Protein 4IIR (pdb70)

InterPro domains:
  IPR000719 Protein kinase domain [PF00069] (688-1003)
  IPR000719 Protein kinase domain [PS50011] (687-1003)
  IPR000719 Protein kinase domain [SM00220] (687-1003)
  IPR008271 Serine/threonine-protein kinase, active site [PS00108] (811-823)
  IPR011009 Protein kinase-like domain superfamily [SSF56112] (674-1005)
  IPR044092 Serine/threonine-protein PRP4, catalytic domain [cd14135] (686-1003)
  IPR050494 Serine/threonine and dual-specificity kinase [PTHR24058] (88-1004)

Sequence (652 aa):
WTDAEGYYRVNIGEVLDKRYNVYGYTGQGSNVVRARDNARANQEVAVKIIRNNELMQKTGLKELEFLKKLNDADPDDKFHCLRLFRHFYHKQHLCLVFEPLSMNLREVLKKYGKDVGLHIKAVRSYSQQLFLALKLLKRCNILHADIKPDNILVNESKTILKLCCDFGSASHVADNDITPLVSRFYRAPEIIIGKSYDYGIDMWSVGCTLYELYTGKILFPGKTNNHMLKLAMDLKGKMPNKMIRKGVFKDQHFDQNLNFMYIEREKVTVMSTINPTKDLLADLILPEDQRKKVHQLKDLLDQILMLDPAKRISINQALQHAFIQEDAEGYYRVNIGEVLDKRYNVYGYTGQSNVVRARDNARANQEVAVKIIRNNELMQKTGLKELEFLKKLNDADPDDKFHCLRLFRHFYHKQHLCLVFEPLSMNLREVLKKYGKDVGLHIKAVRSYSQQLFLALKLLKRCNILHADIKPDNILVNESKTILKLLCCDFGSASHHVADNDITPLVSRFYRAPEIIIGKSYDYGIDMWSVGCTLYELYTGKILFPGKTNNHMLKLAMDLKGKMPNKMIRKGVFKDQHFDQNLNFMYIEVDEREKVTVMSTINPTKDLLADLIQRLPEDQRKKVHQLKDLLDQILMLDPAKRISINQALQHAFIQE

Foldseek 3Di:
DADPQQFDDDDQQDDPPNFWGFHAADDGVLGKTWTFGNVVVRAIKIKRWFGADDLRVVLVVVLVVVLVLLCVLCVVCQLFAWHWPDWDDDPRTIMTITDDFDAFQLVVLVVCDDQAADALVLLLQVLLSLLSNLVSCVVAQKAQQEQASRQWTAHPVRRGIHGHDSSQMDGLVDFDQACTYDLLLAALCNLQAARDGSLSSLSSSLQRSLCRQRVDGQQPAPDSLSSQLSLCLAVKQDDPVSLVRHDCNVVAADPLRWGWHWDVGDTDTHPIRDNDDDSLVSRDDDPVRNVLSVQSVVLSVQSSDNDSVSHDHSVRSCVGPNNVD/DVFQDDPDDQQDAPPNFWHFHAFDDRCGKTWTFGNVVVGDIKIKNWFGLDPVRVVLVVVLVVVLVLLCVLCVVCPLFAWHWDDWDDDPNTIMTITDDFDAFQLVVLVVCHDQAADALVLLLQVLLSLLSNLVSCVVSQKAQQEQARRQWTAHPVRNGIHGHDSSQMDGLVPDDQACTYDQLLAALCNVQRARDGSLSSLSSSLQRSLCRQRVDGQQPAPDSLSSQLSLCLAVKQDDPVSNVRGPNSVVAAPPVRWGWHWDPVVPIDTDTHPIRDNNDDSLVSRAVDDDDVSSVLSVQSSVLSVQSSDNDSVSHDHSVRSSVGPNNVD

B-factor: mean 44.91, std 17.6, range [17.93, 128.8]

Structure (mmCIF, N/CA/C/O backbone):
data_4IIR
#
_entry.id   4IIR
#
_cell.length_a   52.500
_cell.length_b   52.500
_cell.length_c   78.790
_cell.angle_alpha   105.290
_cell.angle_beta   103.050
_cell.angle_gamma   93.090
#
_symmetry.space_group_name_H-M   'P 1'
#
loop_
_entity.id
_entity.type
_entity.pdbx_description
1 polymer 'Serine/threonine-protein kinase PRP4 homolog'
2 non-polymer 'PHOSPHOAMINOPHOSPHONIC ACID-ADENYLATE ESTER'
3 non-polymer 'SULFATE ION'
4 non-polymer 'MAGNESIUM ION'
5 water water
#
loop_
_atom_site.group_PDB
_atom_site.id
_atom_site.type_symbol
_atom_site.label_atom_id
_atom_site.label_alt_id
_atom_site.label_comp_id
_atom_site.label_asym_id
_atom_site.label_entity_id
_atom_site.label_seq_id
_atom_site.pdbx_PDB_ins_code
_atom_site.Cartn_x
_atom_site.Cartn_y
_atom_site.Cartn_z
_atom_site.occupancy
_atom_site.B_iso_or_equiv
_atom_site.auth_seq_id
_atom_site.auth_comp_id
_atom_site.auth_asym_id
_atom_site.auth_atom_id
_atom_site.pdbx_PDB_model_num
ATOM 1 N N . TRP A 1 13 ? -7.810 13.085 31.330 1.00 70.21 668 TRP A N 1
ATOM 2 C CA . TRP A 1 13 ? -7.739 11.779 30.677 1.00 69.99 668 TRP A CA 1
ATOM 3 C C . TRP A 1 13 ? -7.073 11.832 29.297 1.00 73.77 668 TRP A C 1
ATOM 4 O O . TRP A 1 13 ? -6.442 10.854 28.890 1.00 73.36 668 TRP A O 1
ATOM 15 N N . THR A 1 14 ? -7.229 12.960 28.577 1.00 70.20 669 THR A N 1
ATOM 16 C CA . THR A 1 14 ? -6.682 13.171 27.233 1.00 69.93 669 THR A CA 1
ATOM 17 C C . THR A 1 14 ? -5.387 14.002 27.279 1.00 73.46 669 THR A C 1
ATOM 18 O O . THR A 1 14 ? -5.308 14.978 28.028 1.00 73.11 669 THR A O 1
ATOM 22 N N . ASP A 1 15 ? -4.386 13.610 26.459 1.00 69.63 670 ASP A N 1
ATOM 23 C CA . ASP A 1 15 ? -3.082 14.272 26.318 1.00 69.25 670 ASP A CA 1
ATOM 24 C C . ASP A 1 15 ? -3.207 15.663 25.681 1.00 72.42 670 ASP A C 1
ATOM 25 O O . ASP A 1 15 ? -4.262 16.003 25.138 1.00 71.95 670 ASP A O 1
ATOM 30 N N . ALA A 1 16 ? -2.109 16.452 25.723 1.00 68.45 671 ALA A N 1
ATOM 31 C CA . ALA A 1 16 ? -2.024 17.788 25.125 1.00 67.98 671 ALA A CA 1
ATOM 32 C C . ALA A 1 16 ? -2.126 17.694 23.595 1.00 71.03 671 ALA A C 1
ATOM 33 O O . ALA A 1 16 ? -2.745 18.556 22.968 1.00 70.60 671 ALA A O 1
ATOM 35 N N . GLU A 1 17 ? -1.541 16.627 23.010 1.00 66.86 672 GLU A N 1
ATOM 36 C CA . GLU A 1 17 ? -1.570 16.339 21.574 1.00 66.28 672 GLU A CA 1
ATOM 37 C C . GLU A 1 17 ? -2.963 15.852 21.157 1.00 68.93 672 GLU A C 1
ATOM 38 O O . GLU A 1 17 ? -3.404 16.137 20.043 1.00 68.64 672 GLU A O 1
ATOM 44 N N . GLY A 1 18 ? -3.630 15.130 22.060 1.00 64.36 673 GLY A N 1
ATOM 45 C CA . GLY A 1 18 ? -4.973 14.596 21.855 1.00 63.62 673 GLY A CA 1
ATOM 46 C C . GLY A 1 18 ? -5.107 13.095 22.029 1.00 66.06 673 GLY A C 1
ATOM 47 O O . GLY A 1 18 ? -6.165 12.540 21.724 1.00 65.57 673 GLY A O 1
ATOM 48 N N . TYR A 1 19 ? -4.039 12.420 22.498 1.00 61.47 674 TYR A N 1
ATOM 49 C CA . TYR A 1 19 ? -4.028 10.968 22.701 1.00 60.76 674 TYR A CA 1
ATOM 50 C C . TYR A 1 19 ? -4.727 10.547 23.988 1.00 63.02 674 TYR A C 1
ATOM 51 O O . TYR A 1 19 ? -4.705 11.286 24.973 1.00 62.56 674 TYR A O 1
ATOM 60 N N . TYR A 1 20 ? -5.332 9.347 23.982 1.00 58.35 675 TYR A N 1
ATOM 61 C CA . TYR A 1 20 ? -6.011 8.799 25.153 1.00 57.54 675 TYR A CA 1
ATOM 62 C C . TYR A 1 20 ? -5.059 7.930 25.967 1.00 60.04 675 TYR A C 1
ATOM 63 O O . TYR A 1 20 ? -4.392 7.053 25.414 1.00 59.28 675 TYR A O 1
ATOM 72 N N . ARG A 1 21 ? -5.001 8.185 27.282 1.00 55.99 676 ARG A N 1
ATOM 73 C CA . ARG A 1 21 ? -4.164 7.441 28.218 1.00 55.48 676 ARG A CA 1
ATOM 74 C C . ARG A 1 21 ? -4.866 6.129 28.579 1.00 58.72 676 ARG A C 1
ATOM 75 O O . ARG A 1 21 ? -5.755 6.107 29.435 1.00 58.27 676 ARG A O 1
ATOM 83 N N . VAL A 1 22 ? -4.496 5.047 27.875 1.00 54.90 677 VAL A N 1
ATOM 84 C CA . VAL A 1 22 ? -5.073 3.712 28.068 1.00 54.50 677 VAL A CA 1
ATOM 85 C C . VAL A 1 22 ? -4.594 3.050 29.360 1.00 57.41 677 VAL A C 1
ATOM 86 O O . VAL A 1 22 ? -3.466 3.287 29.800 1.00 57.18 677 VAL A O 1
ATOM 90 N N . ASN A 1 23 ? -5.455 2.215 29.956 1.00 53.02 678 ASN A N 1
ATOM 91 C CA . ASN A 1 23 ? -5.158 1.478 31.180 1.00 52.36 678 ASN A CA 1
ATOM 92 C C . ASN A 1 23 ? -5.446 -0.002 30.970 1.00 54.75 678 ASN A C 1
ATOM 93 O O . ASN A 1 23 ? -6.504 -0.353 30.445 1.00 54.15 678 ASN A O 1
ATOM 98 N N . ILE A 1 24 ? -4.491 -0.866 31.357 1.00 50.47 679 ILE A N 1
ATOM 99 C CA . ILE A 1 24 ? -4.617 -2.322 31.239 1.00 49.75 679 ILE A CA 1
ATOM 100 C C . ILE A 1 24 ? -5.598 -2.799 32.317 1.00 51.75 679 ILE A C 1
ATOM 101 O O . ILE A 1 24 ? -5.363 -2.586 33.509 1.00 51.49 679 ILE A O 1
ATOM 106 N N . GLY A 1 25 ? -6.702 -3.393 31.873 1.00 46.50 680 GLY A N 1
ATOM 107 C CA . GLY A 1 25 ? -7.761 -3.882 32.749 1.00 45.44 680 GLY A CA 1
ATOM 108 C C . GLY A 1 25 ? -9.030 -3.054 32.687 1.00 47.15 680 GLY A C 1
ATOM 109 O O . GLY A 1 25 ? -10.058 -3.466 33.233 1.00 46.72 680 GLY A O 1
ATOM 110 N N . GLU A 1 26 ? -8.969 -1.880 32.019 1.00 42.04 681 GLU A N 1
ATOM 111 C CA . GLU A 1 26 ? -10.104 -0.966 31.853 1.00 40.99 681 GLU A CA 1
ATOM 112 C C . GLU A 1 26 ? -11.138 -1.565 30.901 1.00 42.30 681 GLU A C 1
ATOM 113 O O . GLU A 1 26 ? -10.771 -2.195 29.906 1.00 41.49 681 GLU A O 1
ATOM 119 N N . VAL A 1 27 ? -12.427 -1.365 31.213 1.00 37.33 682 VAL A N 1
ATOM 120 C CA . VAL A 1 27 ? -13.540 -1.881 30.419 1.00 36.38 682 VAL A CA 1
ATOM 121 C C . VAL A 1 27 ? -14.150 -0.754 29.578 1.00 38.35 682 VAL A C 1
ATOM 122 O O . VAL A 1 27 ? -14.687 0.212 30.129 1.00 38.20 682 VAL A O 1
ATOM 126 N N . LEU A 1 28 ? -14.049 -0.883 28.244 1.00 32.86 683 LEU A N 1
ATOM 127 C CA . LEU A 1 28 ? -14.574 0.089 27.282 1.00 31.73 683 LEU A CA 1
ATOM 128 C C . LEU A 1 28 ? -15.956 -0.345 26.785 1.00 34.49 683 LEU A C 1
ATOM 129 O O . LEU A 1 28 ? -16.161 -1.530 26.511 1.00 34.00 683 LEU A O 1
ATOM 134 N N . ASP A 1 29 ? -16.905 0.619 26.688 1.00 30.15 684 ASP A N 1
ATOM 135 C CA . ASP A 1 29 ? -18.301 0.429 26.252 1.00 29.45 684 ASP A CA 1
ATOM 136 C C . ASP A 1 29 ? -19.039 -0.656 27.072 1.00 32.11 684 ASP A C 1
ATOM 137 O O . ASP A 1 29 ? -19.937 -1.330 26.559 1.00 31.37 684 ASP A O 1
ATOM 142 N N . LYS A 1 30 ? -18.636 -0.814 28.356 1.00 28.16 685 LYS A N 1
ATOM 143 C CA . LYS A 1 30 ? -19.151 -1.786 29.332 1.00 27.72 685 LYS A CA 1
ATOM 144 C C . LYS A 1 30 ? -19.063 -3.256 28.857 1.00 30.84 685 LYS A C 1
ATOM 145 O O . LYS A 1 30 ? -19.843 -4.094 29.316 1.00 30.74 685 LYS A O 1
ATOM 151 N N . ARG A 1 31 ? -18.104 -3.570 27.951 1.00 26.46 686 ARG A N 1
ATOM 152 C CA . ARG A 1 31 ? -17.927 -4.924 27.407 1.00 25.70 686 ARG A CA 1
ATOM 153 C C . ARG A 1 31 ? -16.492 -5.288 27.005 1.00 29.23 686 ARG A C 1
ATOM 154 O O . ARG A 1 31 ? -16.102 -6.444 27.168 1.00 29.05 686 ARG A O 1
ATOM 162 N N . TYR A 1 32 ? -15.723 -4.321 26.462 1.00 25.13 687 TYR A N 1
ATOM 163 C CA . TYR A 1 32 ? -14.361 -4.552 25.976 1.00 24.45 687 TYR A CA 1
ATOM 164 C C . TYR A 1 32 ? -13.284 -4.397 27.047 1.00 29.75 687 TYR A C 1
ATOM 165 O O . TYR A 1 32 ? -12.872 -3.279 27.365 1.00 29.41 687 TYR A O 1
ATOM 174 N N . ASN A 1 33 ? -12.823 -5.532 27.592 1.00 27.31 688 ASN A N 1
ATOM 175 C CA . ASN A 1 33 ? -11.790 -5.560 28.623 1.00 27.65 688 ASN A CA 1
ATOM 176 C C . ASN A 1 33 ? -10.401 -5.524 27.975 1.00 32.27 688 ASN A C 1
ATOM 177 O O . ASN A 1 33 ? -9.962 -6.520 27.396 1.00 31.19 688 ASN A O 1
ATOM 182 N N . VAL A 1 34 ? -9.729 -4.358 28.058 1.00 30.28 689 VAL A N 1
ATOM 183 C CA . VAL A 1 34 ? -8.390 -4.128 27.499 1.00 30.95 689 VAL A CA 1
ATOM 184 C C . VAL A 1 34 ? -7.365 -4.950 28.288 1.00 36.87 689 VAL A C 1
ATOM 185 O O . VAL A 1 34 ? -7.270 -4.801 29.509 1.00 36.39 689 VAL A O 1
ATOM 189 N N . TYR A 1 35 ? -6.618 -5.825 27.592 1.00 35.04 690 TYR A N 1
ATOM 190 C CA . TYR A 1 35 ? -5.615 -6.686 28.221 1.00 35.85 690 TYR A CA 1
ATOM 191 C C . TYR A 1 35 ? -4.180 -6.450 27.737 1.00 42.83 690 TYR A C 1
ATOM 192 O O . TYR A 1 35 ? -3.238 -6.787 28.456 1.00 42.71 690 TYR A O 1
ATOM 201 N N . GLY A 1 36 ? -4.026 -5.901 26.532 1.00 41.57 691 GLY A N 1
ATOM 202 C CA . GLY A 1 36 ? -2.710 -5.652 25.955 1.00 42.46 691 GLY A CA 1
ATOM 203 C C . GLY A 1 36 ? -2.605 -4.516 24.958 1.00 48.92 691 GLY A C 1
ATOM 204 O O . GLY A 1 36 ? -3.604 -3.884 24.599 1.00 48.17 691 GLY A O 1
ATOM 205 N N . TYR A 1 37 ? -1.365 -4.266 24.508 1.00 47.92 692 TYR A N 1
ATOM 206 C CA . TYR A 1 37 ? -0.988 -3.233 23.544 1.00 48.99 692 TYR A CA 1
ATOM 207 C C . TYR A 1 37 ? -0.679 -3.836 22.170 1.00 55.12 692 TYR A C 1
ATOM 208 O O . TYR A 1 37 ? -0.539 -5.055 22.039 1.00 54.84 692 TYR A O 1
ATOM 217 N N . THR A 1 38 ? -0.568 -2.968 21.149 1.00 53.40 693 THR A N 1
ATOM 218 C CA . THR A 1 38 ? -0.221 -3.315 19.767 1.00 54.06 693 THR A CA 1
ATOM 219 C C . THR A 1 38 ? 0.610 -2.172 19.158 1.00 59.60 693 THR A C 1
ATOM 220 O O . THR A 1 38 ? 1.565 -2.428 18.421 1.00 59.39 693 THR A O 1
ATOM 224 N N . GLY A 1 39 ? 0.230 -0.936 19.486 1.00 57.11 694 GLY A N 1
ATOM 225 C CA . GLY A 1 39 ? 0.873 0.290 19.027 1.00 57.32 694 GLY A CA 1
ATOM 226 C C . GLY A 1 39 ? 0.191 1.519 19.593 1.00 61.91 694 GLY A C 1
ATOM 227 O O . GLY A 1 39 ? -1.017 1.693 19.408 1.00 61.41 694 GLY A O 1
ATOM 228 N N . GLN A 1 40 ? 0.959 2.374 20.297 1.00 59.10 695 GLN A N 1
ATOM 229 C CA . GLN A 1 40 ? 0.441 3.591 20.927 1.00 59.14 695 GLN A CA 1
ATOM 230 C C . GLN A 1 40 ? 0.492 4.833 20.010 1.00 63.24 695 GLN A C 1
ATOM 231 O O . GLN A 1 40 ? -0.008 4.762 18.886 1.00 62.84 695 GLN A O 1
ATOM 237 N N . GLY A 1 41 ? 1.074 5.958 20.491 1.00 59.86 696 GLY A N 1
ATOM 238 C CA . GLY A 1 41 ? 1.177 7.239 19.781 1.00 91.88 696 GLY A CA 1
ATOM 239 C C . GLY A 1 41 ? 1.895 7.167 18.426 1.00 121.71 696 GLY A C 1
ATOM 240 O O . GLY A 1 41 ? 3.070 6.814 18.349 1.00 83.22 696 GLY A O 1
ATOM 241 N N . SER A 1 44 ? -3.499 7.171 16.159 1.00 41.26 699 SER A N 1
ATOM 242 C CA . SER A 1 44 ? -4.490 6.499 16.998 1.00 40.87 699 SER A CA 1
ATOM 243 C C . SER A 1 44 ? -3.886 5.287 17.703 1.00 43.11 699 SER A C 1
ATOM 244 O O . SER A 1 44 ? -3.118 4.538 17.093 1.00 43.15 699 SER A O 1
ATOM 247 N N . ASN A 1 45 ? -4.235 5.094 18.985 1.00 37.83 700 ASN A N 1
ATOM 248 C CA . ASN A 1 45 ? -3.751 3.966 19.785 1.00 36.84 700 ASN A CA 1
ATOM 249 C C . ASN A 1 45 ? -4.635 2.737 19.568 1.00 37.89 700 ASN A C 1
ATOM 250 O O . ASN A 1 45 ? -5.856 2.829 19.699 1.00 37.07 700 ASN A O 1
ATOM 255 N N . VAL A 1 46 ? -4.018 1.602 19.188 1.00 32.92 701 VAL A N 1
ATOM 256 C CA . VAL A 1 46 ? -4.723 0.343 18.929 1.00 31.95 701 VAL A CA 1
ATOM 257 C C . VAL A 1 46 ? -4.442 -0.638 20.065 1.00 34.48 701 VAL A C 1
ATOM 258 O O . VAL A 1 46 ? -3.289 -1.016 20.292 1.00 34.13 701 VAL A O 1
ATOM 262 N N . VAL A 1 47 ? -5.502 -1.033 20.781 1.00 29.50 702 VAL A N 1
ATOM 263 C CA . VAL A 1 47 ? -5.413 -1.956 21.915 1.00 28.78 702 VAL A CA 1
ATOM 264 C C . VAL A 1 47 ? -6.108 -3.290 21.630 1.00 31.36 702 VAL A C 1
ATOM 265 O O . VAL A 1 47 ? -7.035 -3.346 20.815 1.00 30.58 702 VAL A O 1
ATOM 269 N N . ARG A 1 48 ? -5.660 -4.356 22.310 1.00 27.16 703 ARG A N 1
ATOM 270 C CA . ARG A 1 48 ? -6.257 -5.685 22.215 1.00 26.78 703 ARG A CA 1
ATOM 271 C C . ARG A 1 48 ? -7.232 -5.828 23.374 1.00 29.70 703 ARG A C 1
ATOM 272 O O . ARG A 1 48 ? -6.879 -5.517 24.516 1.00 28.97 703 ARG A O 1
ATOM 280 N N . ALA A 1 49 ? -8.465 -6.265 23.083 1.00 25.76 704 ALA A N 1
ATOM 281 C CA . ALA A 1 49 ? -9.490 -6.432 24.108 1.00 25.41 704 ALA A CA 1
ATOM 282 C C . ALA A 1 49 ? -10.309 -7.709 23.939 1.00 29.32 704 ALA A C 1
ATOM 283 O O . ALA A 1 49 ? -10.332 -8.302 22.859 1.00 28.87 704 ALA A O 1
ATOM 285 N N . ARG A 1 50 ? -10.970 -8.134 25.026 1.00 25.93 705 ARG A N 1
ATOM 286 C CA . ARG A 1 50 ? -11.859 -9.289 25.043 1.00 25.58 705 ARG A CA 1
ATOM 287 C C . ARG A 1 50 ? -13.279 -8.784 25.270 1.00 28.51 705 ARG A C 1
ATOM 288 O O . ARG A 1 50 ? -13.513 -7.991 26.184 1.00 28.19 705 ARG A O 1
ATOM 296 N N . ASP A 1 51 ? -14.210 -9.189 24.397 1.00 24.57 706 ASP A N 1
ATOM 297 C CA . ASP A 1 51 ? -15.607 -8.767 24.473 1.00 24.02 706 ASP A CA 1
ATOM 298 C C . ASP A 1 51 ? -16.389 -9.655 25.447 1.00 28.09 706 ASP A C 1
ATOM 299 O O . ASP A 1 51 ? -16.808 -10.755 25.081 1.00 27.24 706 ASP A O 1
ATOM 304 N N . ASN A 1 52 ? -16.608 -9.149 26.681 1.00 25.43 707 ASN A N 1
ATOM 305 C CA . ASN A 1 52 ? -17.345 -9.833 27.756 1.00 25.53 707 ASN A CA 1
ATOM 306 C C . ASN A 1 52 ? -18.806 -10.123 27.386 1.00 29.59 707 ASN A C 1
ATOM 307 O O . ASN A 1 52 ? -19.397 -11.054 27.934 1.00 29.16 707 ASN A O 1
ATOM 312 N N . ALA A 1 53 ? -19.382 -9.328 26.466 1.00 26.31 708 ALA A N 1
ATOM 313 C CA . ALA A 1 53 ? -20.758 -9.487 25.991 1.00 26.16 708 ALA A CA 1
ATOM 314 C C . ALA A 1 53 ? -20.858 -10.569 24.908 1.00 30.01 708 ALA A C 1
ATOM 315 O O . ALA A 1 53 ? -21.959 -11.051 24.628 1.00 29.57 708 ALA A O 1
ATOM 317 N N . ARG A 1 54 ? -19.713 -10.944 24.296 1.00 26.45 709 ARG A N 1
ATOM 318 C CA . ARG A 1 54 ? -19.657 -11.958 23.240 1.00 26.05 709 ARG A CA 1
ATOM 319 C C . ARG A 1 54 ? -18.692 -13.118 23.570 1.00 30.51 709 ARG A C 1
ATOM 320 O O . ARG A 1 54 ? -17.850 -13.486 22.748 1.00 29.71 709 ARG A O 1
ATOM 328 N N . ALA A 1 55 ? -18.852 -13.705 24.781 1.00 28.17 710 ALA A N 1
ATOM 329 C CA . ALA A 1 55 ? -18.085 -14.833 25.334 1.00 28.19 710 ALA A CA 1
ATOM 330 C C . ALA A 1 55 ? -16.558 -14.667 25.295 1.00 32.80 710 ALA A C 1
ATOM 331 O O . ALA A 1 55 ? -15.833 -15.602 24.937 1.00 32.51 710 ALA A O 1
ATOM 333 N N . ASN A 1 56 ? -16.077 -13.470 25.689 1.00 29.79 711 ASN A N 1
ATOM 334 C CA . ASN A 1 56 ? -14.659 -13.090 25.738 1.00 29.82 711 ASN A CA 1
ATOM 335 C C . ASN A 1 56 ? -13.912 -13.239 24.404 1.00 33.98 711 ASN A C 1
ATOM 336 O O . ASN A 1 56 ? -12.719 -13.555 24.390 1.00 33.96 711 ASN A O 1
ATOM 341 N N . GLN A 1 57 ? -14.616 -12.988 23.281 1.00 30.12 712 GLN A N 1
ATOM 342 C CA . GLN A 1 57 ? -14.016 -13.055 21.950 1.00 29.74 712 GLN A CA 1
ATOM 343 C C . GLN A 1 57 ? -13.022 -11.905 21.758 1.00 32.66 712 GLN A C 1
ATOM 344 O O . GLN A 1 57 ? -13.259 -10.793 22.241 1.00 32.01 712 GLN A O 1
ATOM 350 N N . GLU A 1 58 ? -11.893 -12.201 21.103 1.00 28.67 713 GLU A N 1
ATOM 351 C CA . GLU A 1 58 ? -10.807 -11.256 20.844 1.00 28.27 713 GLU A CA 1
ATOM 352 C C . GLU A 1 58 ? -11.248 -10.178 19.859 1.00 30.99 713 GLU A C 1
ATOM 353 O O . GLU A 1 58 ? -11.925 -10.484 18.875 1.00 30.24 713 GLU A O 1
ATOM 359 N N . VAL A 1 59 ? -10.903 -8.914 20.156 1.00 26.50 714 VAL A N 1
ATOM 360 C CA . VAL A 1 59 ? -11.188 -7.745 19.316 1.00 25.99 714 VAL A CA 1
ATOM 361 C C . VAL A 1 59 ? -10.007 -6.779 19.377 1.00 28.49 714 VAL A C 1
ATOM 362 O O . VAL A 1 59 ? -9.232 -6.804 20.335 1.00 27.66 714 VAL A O 1
ATOM 366 N N . ALA A 1 60 ? -9.897 -5.911 18.367 1.00 24.57 715 ALA A N 1
ATOM 367 C CA . ALA A 1 60 ? -8.896 -4.855 18.309 1.00 24.07 715 ALA A CA 1
ATOM 368 C C . ALA A 1 60 ? -9.660 -3.537 18.344 1.00 26.98 715 ALA A C 1
ATOM 369 O O . ALA A 1 60 ? -10.566 -3.331 17.528 1.00 26.79 715 ALA A O 1
ATOM 371 N N . VAL A 1 61 ? -9.340 -2.671 19.314 1.00 22.59 716 VAL A N 1
ATOM 372 C CA . VAL A 1 61 ? -10.014 -1.381 19.452 1.00 22.00 716 VAL A CA 1
ATOM 373 C C . VAL A 1 61 ? -9.061 -0.238 19.110 1.00 25.58 716 VAL A C 1
ATOM 374 O O . VAL A 1 61 ? -8.046 -0.053 19.785 1.00 25.51 716 VAL A O 1
ATOM 378 N N . LYS A 1 62 ? -9.391 0.511 18.048 1.00 21.97 717 LYS A N 1
ATOM 379 C CA . LYS A 1 62 ? -8.631 1.671 17.592 1.00 22.04 717 LYS A CA 1
ATOM 380 C C . LYS A 1 62 ? -9.238 2.912 18.241 1.00 26.86 717 LYS A C 1
ATOM 381 O O . LYS A 1 62 ? -10.400 3.234 17.991 1.00 26.19 717 LYS A O 1
ATOM 387 N N . ILE A 1 63 ? -8.455 3.586 19.088 1.00 24.75 718 ILE A N 1
ATOM 388 C CA . ILE A 1 63 ? -8.876 4.788 19.804 1.00 25.39 718 ILE A CA 1
ATOM 389 C C . ILE A 1 63 ? -8.306 6.005 19.078 1.00 31.33 718 ILE A C 1
ATOM 390 O O . ILE A 1 63 ? -7.108 6.279 19.166 1.00 30.40 718 ILE A O 1
ATOM 395 N N . ILE A 1 64 ? -9.170 6.702 18.326 1.00 30.37 719 ILE A N 1
ATOM 396 C CA . ILE A 1 64 ? -8.814 7.868 17.514 1.00 31.53 719 ILE A CA 1
ATOM 397 C C . ILE A 1 64 ? -8.494 9.093 18.371 1.00 38.63 719 ILE A C 1
ATOM 398 O O . ILE A 1 64 ? -9.227 9.393 19.316 1.00 37.85 719 ILE A O 1
ATOM 403 N N . ARG A 1 65 ? -7.386 9.789 18.025 1.00 38.19 720 ARG A N 1
ATOM 404 C CA . ARG A 1 65 ? -6.888 11.014 18.658 1.00 39.65 720 ARG A CA 1
ATOM 405 C C . ARG A 1 65 ? -7.982 12.088 18.671 1.00 47.07 720 ARG A C 1
ATOM 406 O O . ARG A 1 65 ? -8.736 12.201 17.702 1.00 46.84 720 ARG A O 1
ATOM 414 N N . ASN A 1 66 ? -8.082 12.846 19.779 1.00 46.46 721 ASN A N 1
ATOM 415 C CA . ASN A 1 66 ? -9.093 13.886 19.991 1.00 47.56 721 ASN A CA 1
ATOM 416 C C . ASN A 1 66 ? -8.973 15.084 19.024 1.00 54.18 721 ASN A C 1
ATOM 417 O O . ASN A 1 66 ? -9.426 14.971 17.884 1.00 53.96 721 ASN A O 1
ATOM 422 N N . ASN A 1 67 ? -8.365 16.212 19.470 1.00 52.63 722 ASN A N 1
ATOM 423 C CA . ASN A 1 67 ? -8.165 17.461 18.713 1.00 53.27 722 ASN A CA 1
ATOM 424 C C . ASN A 1 67 ? -9.322 17.864 17.765 1.00 59.00 722 ASN A C 1
ATOM 425 O O . ASN A 1 67 ? -10.479 17.804 18.187 1.00 58.97 722 ASN A O 1
ATOM 430 N N . GLU A 1 68 ? -9.023 18.271 16.511 1.00 56.44 723 GLU A N 1
ATOM 431 C CA . GLU A 1 68 ? -10.031 18.673 15.523 1.00 56.64 723 GLU A CA 1
ATOM 432 C C . GLU A 1 68 ? -9.860 17.935 14.188 1.00 60.95 723 GLU A C 1
ATOM 433 O O . GLU A 1 68 ? -10.830 17.370 13.677 1.00 60.51 723 GLU A O 1
ATOM 439 N N . LEU A 1 69 ? -8.631 17.944 13.630 1.00 57.76 724 LEU A N 1
ATOM 440 C CA . LEU A 1 69 ? -8.297 17.309 12.349 1.00 57.58 724 LEU A CA 1
ATOM 441 C C . LEU A 1 69 ? -8.321 15.775 12.376 1.00 61.00 724 LEU A C 1
ATOM 442 O O . LEU A 1 69 ? -8.718 15.160 11.385 1.00 60.57 724 LEU A O 1
ATOM 447 N N . MET A 1 70 ? -7.902 15.167 13.503 1.00 57.20 725 MET A N 1
ATOM 448 C CA . MET A 1 70 ? -7.858 13.712 13.685 1.00 56.82 725 MET A CA 1
ATOM 449 C C . MET A 1 70 ? -9.245 13.084 13.801 1.00 59.21 725 MET A C 1
ATOM 450 O O . MET A 1 70 ? -9.445 11.968 13.317 1.00 58.53 725 MET A O 1
ATOM 455 N N . GLN A 1 71 ? -10.200 13.800 14.433 1.00 54.90 726 GLN A N 1
ATOM 456 C CA . GLN A 1 71 ? -11.588 13.355 14.597 1.00 54.23 726 GLN A CA 1
ATOM 457 C C . GLN A 1 71 ? -12.318 13.307 13.253 1.00 56.50 726 GLN A C 1
ATOM 458 O O . GLN A 1 71 ? -13.172 12.441 13.053 1.00 55.99 726 GLN A O 1
ATOM 464 N N . LYS A 1 72 ? -11.962 14.228 12.332 1.00 51.97 727 LYS A N 1
ATOM 465 C CA . LYS A 1 72 ? -12.517 14.320 10.980 1.00 51.25 727 LYS A CA 1
ATOM 466 C C . LYS A 1 72 ? -12.099 13.092 10.158 1.00 53.44 727 LYS A C 1
ATOM 467 O O . LYS A 1 72 ? -12.934 12.523 9.454 1.00 52.90 727 LYS A O 1
ATOM 473 N N . THR A 1 73 ? -10.817 12.675 10.275 1.00 48.93 728 THR A N 1
ATOM 474 C CA . THR A 1 73 ? -10.257 11.509 9.577 1.00 48.22 728 THR A CA 1
ATOM 475 C C . THR A 1 73 ? -10.814 10.193 10.130 1.00 50.32 728 THR A C 1
ATOM 476 O O . THR A 1 73 ? -10.918 9.216 9.386 1.00 49.80 728 THR A O 1
ATOM 480 N N . GLY A 1 74 ? -11.163 10.191 11.420 1.00 45.49 729 GLY A N 1
ATOM 481 C CA . GLY A 1 74 ? -11.746 9.048 12.117 1.00 44.71 729 GLY A CA 1
ATOM 482 C C . GLY A 1 74 ? -13.140 8.720 11.621 1.00 47.26 729 GLY A C 1
ATOM 483 O O . GLY A 1 74 ? -13.456 7.549 11.395 1.00 46.51 729 GLY A O 1
ATOM 484 N N . LEU A 1 75 ? -13.980 9.765 11.434 1.00 43.13 730 LEU A N 1
ATOM 485 C CA . LEU A 1 75 ? -15.348 9.654 10.910 1.00 42.65 730 LEU A CA 1
ATOM 486 C C . LEU A 1 75 ? -15.303 9.280 9.424 1.00 45.46 730 LEU A C 1
ATOM 487 O O . LEU A 1 75 ? -16.192 8.583 8.934 1.00 45.04 730 LEU A O 1
ATOM 492 N N . LYS A 1 76 ? -14.254 9.750 8.722 1.00 41.13 731 LYS A N 1
ATOM 493 C CA . LYS A 1 76 ? -13.967 9.484 7.312 1.00 40.57 731 LYS A CA 1
ATOM 494 C C . LYS A 1 76 ? -13.578 8.001 7.161 1.00 43.06 731 LYS A C 1
ATOM 495 O O . LYS A 1 76 ? -14.001 7.352 6.205 1.00 42.60 731 LYS A O 1
ATOM 501 N N . GLU A 1 77 ? -12.805 7.470 8.133 1.00 38.35 732 GLU A N 1
ATOM 502 C CA . GLU A 1 77 ? -12.374 6.071 8.187 1.00 37.50 732 GLU A CA 1
ATOM 503 C C . GLU A 1 77 ? -13.587 5.157 8.415 1.00 40.16 732 GLU A C 1
ATOM 504 O O . GLU A 1 77 ? -13.665 4.089 7.808 1.00 39.31 732 GLU A O 1
ATOM 510 N N . LEU A 1 78 ? -14.533 5.600 9.274 1.00 36.33 733 LEU A N 1
ATOM 511 C CA . LEU A 1 78 ? -15.769 4.894 9.625 1.00 36.05 733 LEU A CA 1
ATOM 512 C C . LEU A 1 78 ? -16.636 4.625 8.390 1.00 38.80 733 LEU A C 1
ATOM 513 O O . LEU A 1 78 ? -17.035 3.480 8.176 1.00 37.89 733 LEU A O 1
ATOM 518 N N . GLU A 1 79 ? -16.913 5.673 7.578 1.00 35.08 734 GLU A N 1
ATOM 519 C CA . GLU A 1 79 ? -17.741 5.564 6.372 1.00 34.75 734 GLU A CA 1
ATOM 520 C C . GLU A 1 79 ? -17.129 4.706 5.262 1.00 37.72 734 GLU A C 1
ATOM 521 O O . GLU A 1 79 ? -17.863 3.962 4.612 1.00 37.46 734 GLU A O 1
ATOM 527 N N . PHE A 1 80 ? -15.795 4.788 5.062 1.00 33.62 735 PHE A N 1
ATOM 528 C CA . PHE A 1 80 ? -15.095 4.002 4.043 1.00 33.03 735 PHE A CA 1
ATOM 529 C C . PHE A 1 80 ? -15.072 2.515 4.385 1.00 36.00 735 PHE A C 1
ATOM 530 O O . PHE A 1 80 ? -15.291 1.692 3.496 1.00 35.57 735 PHE A O 1
ATOM 538 N N . LEU A 1 81 ? -14.837 2.173 5.669 1.00 31.93 736 LEU A N 1
ATOM 539 C CA . LEU A 1 81 ? -14.823 0.786 6.140 1.00 31.67 736 LEU A CA 1
ATOM 540 C C . LEU A 1 81 ? -16.208 0.145 6.044 1.00 35.47 736 LEU A C 1
ATOM 541 O O . LEU A 1 81 ? -16.307 -1.010 5.637 1.00 34.51 736 LEU A O 1
ATOM 546 N N . LYS A 1 82 ? -17.271 0.911 6.370 1.00 32.63 737 LYS A N 1
ATOM 547 C CA . LYS A 1 82 ? -18.665 0.462 6.278 1.00 32.63 737 LYS A CA 1
ATOM 548 C C . LYS A 1 82 ? -19.038 0.166 4.821 1.00 36.51 737 LYS A C 1
ATOM 549 O O . LYS A 1 82 ? -19.647 -0.869 4.550 1.00 36.06 737 LYS A O 1
ATOM 555 N N . LYS A 1 83 ? -18.630 1.058 3.888 1.00 33.24 738 LYS A N 1
ATOM 556 C CA . LYS A 1 83 ? -18.867 0.948 2.444 1.00 33.07 738 LYS A CA 1
ATOM 557 C C . LYS A 1 83 ? -18.225 -0.321 1.864 1.00 36.57 738 LYS A C 1
ATOM 558 O O . LYS A 1 83 ? -18.896 -1.059 1.143 1.00 36.05 738 LYS A O 1
ATOM 564 N N . LEU A 1 84 ? -16.943 -0.582 2.201 1.00 32.92 739 LEU A N 1
ATOM 565 C CA . LEU A 1 84 ? -16.195 -1.753 1.729 1.00 32.72 739 LEU A CA 1
ATOM 566 C C . LEU A 1 84 ? -16.718 -3.064 2.315 1.00 36.42 739 LEU A C 1
ATOM 567 O O . LEU A 1 84 ? -16.691 -4.086 1.629 1.00 35.89 739 LEU A O 1
ATOM 572 N N . ASN A 1 85 ? -17.189 -3.034 3.577 1.00 33.35 740 ASN A N 1
ATOM 573 C CA . ASN A 1 85 ? -17.745 -4.200 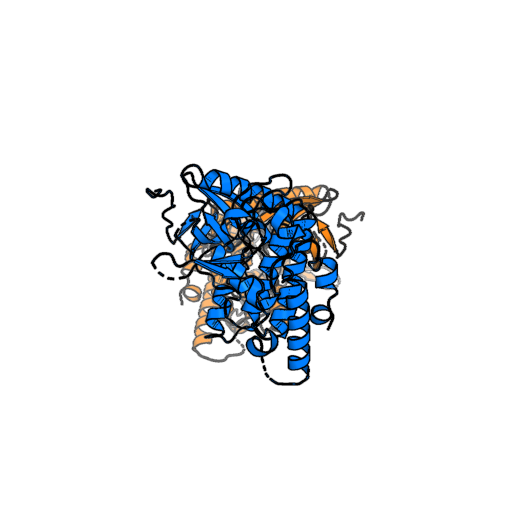4.269 1.00 33.28 740 ASN A CA 1
ATOM 574 C C . ASN A 1 85 ? -19.097 -4.604 3.690 1.00 38.06 740 ASN A C 1
ATOM 575 O O . ASN A 1 85 ? -19.342 -5.797 3.516 1.00 37.49 740 ASN A O 1
ATOM 580 N N . ASP A 1 86 ? -19.969 -3.616 3.392 1.00 35.72 741 ASP A N 1
ATOM 581 C CA . ASP A 1 86 ? -21.292 -3.846 2.803 1.00 36.02 741 ASP A CA 1
ATOM 582 C C . ASP A 1 86 ? -21.185 -4.364 1.370 1.00 40.67 741 ASP A C 1
ATOM 583 O O . ASP A 1 86 ? -22.001 -5.191 0.961 1.00 40.60 741 ASP A O 1
ATOM 588 N N . ALA A 1 87 ? -20.165 -3.894 0.620 1.00 37.42 742 ALA A N 1
ATOM 589 C CA . ALA A 1 87 ? -19.897 -4.305 -0.761 1.00 37.44 742 ALA A CA 1
ATOM 590 C C . ALA A 1 87 ? -19.331 -5.729 -0.830 1.00 41.36 742 ALA A C 1
ATOM 591 O O . ALA A 1 87 ? -19.461 -6.386 -1.864 1.00 41.03 742 ALA A O 1
ATOM 593 N N . ASP A 1 88 ? -18.706 -6.198 0.269 1.00 37.92 743 ASP A N 1
ATOM 594 C CA . ASP A 1 88 ? -18.121 -7.533 0.382 1.00 37.78 743 ASP A CA 1
ATOM 595 C C . ASP A 1 88 ? -18.771 -8.295 1.565 1.00 42.62 743 ASP A C 1
ATOM 596 O O . ASP A 1 88 ? -18.173 -8.372 2.642 1.00 42.17 743 ASP A O 1
ATOM 601 N N . PRO A 1 89 ? -20.005 -8.841 1.406 1.00 39.95 744 PRO A N 1
ATOM 602 C CA . PRO A 1 89 ? -20.648 -9.539 2.536 1.00 39.80 744 PRO A CA 1
ATOM 603 C C . PRO A 1 89 ? -19.968 -10.845 2.942 1.00 43.38 744 PRO A C 1
ATOM 604 O O . PRO A 1 89 ? -19.877 -11.129 4.135 1.00 43.24 744 PRO A O 1
ATOM 608 N N . ASP A 1 90 ? -19.474 -11.621 1.958 1.00 39.35 745 ASP A N 1
ATOM 609 C CA . ASP A 1 90 ? -18.813 -12.911 2.177 1.00 38.91 745 ASP A CA 1
ATOM 610 C C . ASP A 1 90 ? -17.341 -12.813 2.617 1.00 41.42 745 ASP A C 1
ATOM 611 O O . ASP A 1 90 ? -16.747 -13.838 2.963 1.00 41.44 745 ASP A O 1
ATOM 616 N N . ASP A 1 91 ? -16.764 -11.587 2.620 1.00 36.34 746 ASP A N 1
ATOM 617 C CA . ASP A 1 91 ? -15.376 -11.288 3.003 1.00 35.43 746 ASP A CA 1
ATOM 618 C C . ASP A 1 91 ? -14.335 -12.069 2.174 1.00 37.75 746 ASP A C 1
ATOM 619 O O . ASP A 1 91 ? -13.544 -12.850 2.711 1.00 37.43 746 ASP A O 1
ATOM 624 N N . LYS A 1 92 ? -14.367 -11.865 0.849 1.00 32.96 747 LYS A N 1
ATOM 625 C CA . LYS A 1 92 ? -13.443 -12.513 -0.086 1.00 32.35 747 LYS A CA 1
ATOM 626 C C . LYS A 1 92 ? -12.513 -11.520 -0.796 1.00 34.07 747 LYS A C 1
ATOM 627 O O . LYS A 1 92 ? -11.679 -11.935 -1.606 1.00 33.56 747 LYS A O 1
ATOM 633 N N . PHE A 1 93 ? -12.626 -10.217 -0.459 1.00 29.29 748 PHE A N 1
ATOM 634 C CA . PHE A 1 93 ? -11.801 -9.160 -1.050 1.00 28.63 748 PHE A CA 1
ATOM 635 C C . PHE A 1 93 ? -10.730 -8.545 -0.128 1.00 31.08 748 PHE A C 1
ATOM 636 O O . PHE A 1 93 ? -10.256 -7.436 -0.371 1.00 30.45 748 PHE A O 1
ATOM 644 N N . HIS A 1 94 ? -10.341 -9.295 0.914 1.00 26.69 749 HIS A N 1
ATOM 645 C CA . HIS A 1 94 ? -9.260 -9.019 1.864 1.00 25.72 749 HIS A CA 1
ATOM 646 C C . HIS A 1 94 ? -9.094 -7.592 2.424 1.00 28.40 749 HIS A C 1
ATOM 647 O O . HIS A 1 94 ? -7.980 -7.067 2.485 1.00 27.73 749 HIS A O 1
ATOM 654 N N . CYS A 1 95 ? -10.204 -6.985 2.856 1.00 24.82 750 CYS A N 1
ATOM 655 C CA . CYS A 1 95 ? -10.203 -5.668 3.493 1.00 24.53 750 CYS A CA 1
ATOM 656 C C . CYS A 1 95 ? -10.616 -5.841 4.954 1.00 27.02 750 CYS A C 1
ATOM 657 O O . CYS A 1 95 ? -11.399 -6.745 5.264 1.00 26.54 750 CYS A O 1
ATOM 660 N N . LEU A 1 96 ? -10.043 -5.018 5.853 1.00 22.40 751 LEU A N 1
ATOM 661 C CA . LEU A 1 96 ? -10.293 -5.068 7.297 1.00 21.91 751 LEU A CA 1
ATOM 662 C C . LEU A 1 96 ? -11.782 -4.949 7.633 1.00 24.98 751 LEU A C 1
ATOM 663 O O . LEU A 1 96 ? -12.484 -4.123 7.047 1.00 23.77 751 LEU A O 1
ATOM 668 N N . ARG A 1 97 ? -12.259 -5.803 8.555 1.00 21.55 752 ARG A N 1
ATOM 669 C CA . ARG A 1 97 ? -13.663 -5.815 8.961 1.00 21.19 752 ARG A CA 1
ATOM 670 C C . ARG A 1 97 ? -13.913 -4.979 10.204 1.00 24.84 752 ARG A C 1
ATOM 671 O O . ARG A 1 97 ? -13.339 -5.246 11.262 1.00 24.35 752 ARG A O 1
ATOM 679 N N . LEU A 1 98 ? -14.760 -3.953 10.062 1.00 21.79 753 LEU A N 1
ATOM 680 C CA . LEU A 1 98 ? -15.187 -3.091 11.155 1.00 22.02 753 LEU A CA 1
ATOM 681 C C . LEU A 1 98 ? -16.411 -3.767 11.764 1.00 25.85 753 LEU A C 1
ATOM 682 O O . LEU A 1 98 ? -17.360 -4.091 11.047 1.00 25.54 753 LEU A O 1
ATOM 687 N N . PHE A 1 99 ? -16.362 -4.031 13.071 1.00 22.16 754 PHE A N 1
ATOM 688 C CA . PHE A 1 99 ? -17.468 -4.670 13.776 1.00 22.09 754 PHE A CA 1
ATOM 689 C C . PHE A 1 99 ? -18.514 -3.613 14.123 1.00 27.03 754 PHE A C 1
ATOM 690 O O . PHE A 1 99 ? -19.658 -3.705 13.670 1.00 26.50 754 PHE A O 1
ATOM 698 N N . ARG A 1 100 ? -18.097 -2.581 14.880 1.00 23.78 755 ARG A N 1
ATOM 699 C CA . ARG A 1 100 ? -18.939 -1.465 15.316 1.00 23.59 755 ARG A CA 1
ATOM 700 C C . ARG A 1 100 ? -18.096 -0.302 15.843 1.00 27.31 755 ARG A C 1
ATOM 701 O O . ARG A 1 100 ? -16.862 -0.385 15.855 1.00 26.11 755 ARG A O 1
ATOM 709 N N . HIS A 1 101 ? -18.765 0.782 16.264 1.00 24.45 756 HIS A N 1
ATOM 710 C CA . HIS A 1 101 ? -18.112 1.966 16.806 1.00 24.56 756 HIS A CA 1
ATOM 711 C C . HIS A 1 101 ? -18.815 2.477 18.060 1.00 27.65 756 HIS A C 1
ATOM 712 O O . HIS A 1 101 ? -20.021 2.285 18.220 1.00 26.69 756 HIS A O 1
ATOM 719 N N . PHE A 1 102 ? -18.051 3.136 18.940 1.00 23.94 757 PHE A N 1
ATOM 720 C CA . PHE A 1 102 ? -18.542 3.735 20.178 1.00 23.38 757 PHE A CA 1
ATOM 721 C C . PHE A 1 102 ? -17.656 4.913 20.574 1.00 27.85 757 PHE A C 1
ATOM 722 O O . PHE A 1 102 ? -16.548 5.057 20.053 1.00 27.10 757 PHE A O 1
ATOM 730 N N . TYR A 1 103 ? -18.136 5.741 21.508 1.00 24.82 758 TYR A N 1
ATOM 731 C CA . TYR A 1 103 ? -17.375 6.873 22.018 1.00 25.00 758 TYR A CA 1
ATOM 732 C C . TYR A 1 103 ? -16.918 6.588 23.439 1.00 29.16 758 TYR A C 1
ATOM 733 O O . TYR A 1 103 ? -17.646 5.957 24.204 1.00 28.67 758 TYR A O 1
ATOM 742 N N . HIS A 1 104 ? -15.688 6.997 23.771 1.00 26.00 759 HIS A N 1
ATOM 743 C CA . HIS A 1 104 ? -15.120 6.806 25.101 1.00 25.92 759 HIS A CA 1
ATOM 744 C C . HIS A 1 104 ? -14.245 7.994 25.456 1.00 30.16 759 HIS A C 1
ATOM 745 O O . HIS A 1 104 ? -13.218 8.217 24.812 1.00 29.58 759 HIS A O 1
ATOM 752 N N . LYS A 1 105 ? -14.678 8.768 26.471 1.00 27.17 760 LYS A N 1
ATOM 753 C CA . LYS A 1 105 ? -14.006 9.963 26.993 1.00 27.14 760 LYS A CA 1
ATOM 754 C C . LYS A 1 105 ? -13.601 10.957 25.887 1.00 31.98 760 LYS A C 1
ATOM 755 O O . LYS A 1 105 ? -12.467 11.442 25.863 1.00 32.26 760 LYS A O 1
ATOM 761 N N . GLN A 1 106 ? -14.558 11.242 24.969 1.00 28.73 761 GLN A N 1
ATOM 762 C CA . GLN A 1 106 ? -14.462 12.138 23.801 1.00 28.73 761 GLN A CA 1
ATOM 763 C C . GLN A 1 106 ? -13.775 11.536 22.565 1.00 32.63 761 GLN A C 1
ATOM 764 O O . GLN A 1 106 ? -13.778 12.167 21.504 1.00 32.41 761 GLN A O 1
ATOM 770 N N . HIS A 1 107 ? -13.215 10.320 22.689 1.00 28.92 762 HIS A N 1
ATOM 771 C CA . HIS A 1 107 ? -12.523 9.648 21.589 1.00 28.66 762 HIS A CA 1
ATOM 772 C C . HIS A 1 107 ? -13.426 8.683 20.839 1.00 31.87 762 HIS A C 1
ATOM 773 O O . HIS A 1 107 ? -14.143 7.899 21.464 1.00 31.59 762 HIS A O 1
ATOM 780 N N . LEU A 1 108 ? -13.366 8.716 19.497 1.00 27.92 763 LEU A N 1
ATOM 781 C CA . LEU A 1 108 ? -14.107 7.780 18.657 1.00 27.49 763 LEU A CA 1
ATOM 782 C C . LEU A 1 108 ? -13.325 6.463 18.672 1.00 30.06 763 LEU A C 1
ATOM 783 O O . LEU A 1 108 ? -12.111 6.461 18.456 1.00 29.14 763 LEU A O 1
ATOM 788 N N . CYS A 1 109 ? -14.014 5.361 18.990 1.00 26.06 764 CYS A N 1
ATOM 789 C CA . CYS A 1 109 ? -13.402 4.042 19.082 1.00 25.34 764 CYS A CA 1
ATOM 790 C C . CYS A 1 109 ? -13.985 3.097 18.050 1.00 27.91 764 CYS A C 1
ATOM 791 O O . CYS A 1 109 ? -15.204 2.921 17.991 1.00 27.06 764 CYS A O 1
ATOM 794 N N . LEU A 1 110 ? -13.108 2.493 17.235 1.00 23.19 765 LEU A N 1
ATOM 795 C CA . LEU A 1 110 ? -13.505 1.554 16.192 1.00 22.41 765 LEU A CA 1
ATOM 796 C C . LEU A 1 110 ? -13.157 0.141 16.611 1.00 24.99 765 LEU A C 1
ATOM 797 O O . LEU A 1 110 ? -12.003 -0.134 16.948 1.00 24.84 765 LEU A O 1
ATOM 802 N N . VAL A 1 111 ? -14.161 -0.747 16.610 1.00 20.30 766 VAL A N 1
ATOM 803 C CA . VAL A 1 111 ? -14.001 -2.155 16.976 1.00 19.68 766 VAL A CA 1
ATOM 804 C C . VAL A 1 111 ? -13.724 -2.935 15.702 1.00 23.30 766 VAL A C 1
ATOM 805 O O . VAL A 1 111 ? -14.559 -2.962 14.795 1.00 22.23 766 VAL A O 1
ATOM 809 N N . PHE A 1 112 ? -12.547 -3.564 15.640 1.00 20.27 767 PHE A N 1
ATOM 810 C CA . PHE A 1 112 ? -12.111 -4.346 14.489 1.00 20.42 767 PHE A CA 1
ATOM 811 C C . PHE A 1 112 ? -11.958 -5.817 14.805 1.00 23.97 767 PHE A C 1
ATOM 812 O O . PHE A 1 112 ? -11.843 -6.200 15.974 1.00 22.81 767 PHE A O 1
ATOM 820 N N . GLU A 1 113 ? -11.901 -6.638 13.739 1.00 21.10 768 GLU A N 1
ATOM 821 C CA . GLU A 1 113 ? -11.640 -8.069 13.819 1.00 20.81 768 GLU A CA 1
ATOM 822 C C . GLU A 1 113 ? -10.212 -8.249 14.361 1.00 25.15 768 GLU A C 1
ATOM 823 O O . GLU A 1 113 ? -9.353 -7.416 14.051 1.00 24.39 768 GLU A O 1
ATOM 829 N N . PRO A 1 114 ? -9.932 -9.260 15.212 1.00 23.01 769 PRO A N 1
ATOM 830 C CA . PRO A 1 114 ? -8.562 -9.403 15.723 1.00 23.20 769 PRO A CA 1
ATOM 831 C C . PRO A 1 114 ? -7.622 -10.004 14.679 1.00 28.31 769 PRO A C 1
ATOM 832 O O . PRO A 1 114 ? -7.996 -10.936 13.960 1.00 27.69 769 PRO A O 1
ATOM 836 N N . LEU A 1 115 ? -6.412 -9.441 14.576 1.00 26.01 770 LEU A N 1
ATOM 837 C CA . LEU A 1 115 ? -5.374 -9.922 13.663 1.00 26.16 770 LEU A CA 1
ATOM 838 C C . LEU A 1 115 ? -4.029 -10.007 14.390 1.00 30.79 770 LEU A C 1
ATOM 839 O O . LEU A 1 115 ? -3.830 -9.318 15.394 1.00 30.80 770 LEU A O 1
ATOM 844 N N . SER A 1 116 ? -3.132 -10.887 13.914 1.00 27.21 771 SER A N 1
ATOM 845 C CA . SER A 1 116 ? -1.836 -11.151 14.536 1.00 27.08 771 SER A CA 1
ATOM 846 C C . SER A 1 116 ? -0.807 -10.016 14.462 1.00 31.77 771 SER A C 1
ATOM 847 O O . SER A 1 116 ? -0.536 -9.387 15.486 1.00 31.71 771 SER A O 1
ATOM 850 N N . MET A 1 117 ? -0.202 -9.789 13.274 1.00 28.24 772 MET A N 1
ATOM 851 C CA . MET A 1 117 ? 0.856 -8.792 13.046 1.00 27.83 772 MET A CA 1
ATOM 852 C C . MET A 1 117 ? 0.679 -8.108 11.693 1.00 28.04 772 MET A C 1
ATOM 853 O O . MET A 1 117 ? -0.002 -8.646 10.817 1.00 27.03 772 MET A O 1
ATOM 858 N N . ASN A 1 118 ? 1.375 -6.973 11.488 1.00 22.77 773 ASN A N 1
ATOM 859 C CA . ASN A 1 118 ? 1.411 -6.312 10.186 1.00 22.08 773 ASN A CA 1
ATOM 860 C C . ASN A 1 118 ? 2.578 -6.921 9.374 1.00 25.96 773 ASN A C 1
ATOM 861 O O . ASN A 1 118 ? 3.407 -7.625 9.960 1.00 25.37 773 ASN A O 1
ATOM 866 N N . LEU A 1 119 ? 2.637 -6.685 8.047 1.00 23.04 774 LEU A N 1
ATOM 867 C CA . LEU A 1 119 ? 3.693 -7.260 7.199 1.00 23.09 774 LEU A CA 1
ATOM 868 C C . LEU A 1 119 ? 5.112 -6.757 7.483 1.00 27.52 774 LEU A C 1
ATOM 869 O O . LEU A 1 119 ? 6.072 -7.471 7.191 1.00 26.85 774 LEU A O 1
ATOM 874 N N . ARG A 1 120 ? 5.245 -5.551 8.071 1.00 24.83 775 ARG A N 1
ATOM 875 C CA . ARG A 1 120 ? 6.539 -4.977 8.462 1.00 25.21 775 ARG A CA 1
ATOM 876 C C . ARG A 1 120 ? 7.111 -5.799 9.628 1.00 29.91 775 ARG A C 1
ATOM 877 O O . ARG A 1 120 ? 8.310 -6.085 9.647 1.00 29.44 775 ARG A O 1
ATOM 885 N N . GLU A 1 121 ? 6.232 -6.207 10.569 1.00 27.07 776 GLU A N 1
ATOM 886 C CA . GLU A 1 121 ? 6.574 -7.019 11.736 1.00 27.43 776 GLU A CA 1
ATOM 887 C C . GLU A 1 121 ? 6.988 -8.437 11.338 1.00 32.18 776 GLU A C 1
ATOM 888 O O . GLU A 1 121 ? 7.928 -8.970 11.927 1.00 31.96 776 GLU A O 1
ATOM 894 N N . VAL A 1 122 ? 6.306 -9.042 10.336 1.00 29.46 777 VAL A N 1
ATOM 895 C CA . VAL A 1 122 ? 6.643 -10.395 9.872 1.00 29.57 777 VAL A CA 1
ATOM 896 C C . VAL A 1 122 ? 8.004 -10.451 9.160 1.00 33.47 777 VAL A C 1
ATOM 897 O O . VAL A 1 122 ? 8.742 -11.415 9.358 1.00 32.89 777 VAL A O 1
ATOM 901 N N . LEU A 1 123 ? 8.348 -9.400 8.375 1.00 30.17 778 LEU A N 1
ATOM 902 C CA . LEU A 1 123 ? 9.631 -9.293 7.669 1.00 30.15 778 LEU A CA 1
ATOM 903 C C . LEU A 1 123 ? 10.800 -9.204 8.651 1.00 34.76 778 LEU A C 1
ATOM 904 O O . LEU A 1 123 ? 11.859 -9.772 8.383 1.00 34.54 778 LEU A O 1
ATOM 909 N N . LYS A 1 124 ? 10.590 -8.520 9.798 1.00 31.93 779 LYS A N 1
ATOM 910 C CA . LYS A 1 124 ? 11.573 -8.379 10.879 1.00 32.17 779 LYS A CA 1
ATOM 911 C C . LYS A 1 124 ? 11.856 -9.740 11.523 1.00 36.69 779 LYS A C 1
ATOM 912 O O . LYS A 1 124 ? 13.002 -10.020 11.877 1.00 36.58 779 LYS A O 1
ATOM 918 N N . LYS A 1 125 ? 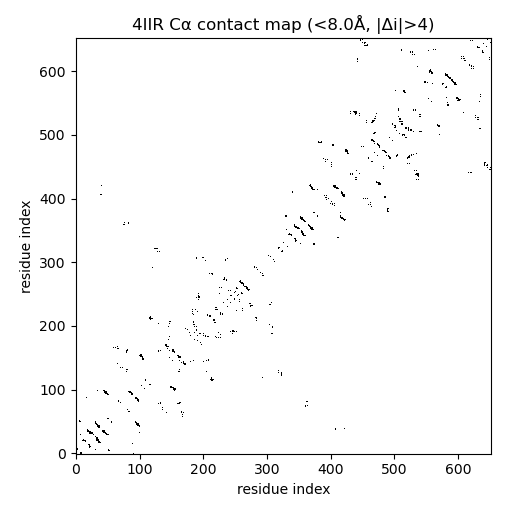10.813 -10.591 11.645 1.00 33.18 780 LYS A N 1
ATOM 919 C CA . LYS A 1 125 ? 10.914 -11.944 12.195 1.00 32.85 780 LYS A CA 1
ATOM 920 C C . LYS A 1 125 ? 11.547 -12.908 11.184 1.00 35.88 780 LYS A C 1
ATOM 921 O O . LYS A 1 125 ? 12.067 -13.951 11.582 1.00 35.15 780 LYS A O 1
ATOM 927 N N . TYR A 1 126 ? 11.502 -12.558 9.881 1.00 31.96 781 TYR A N 1
ATOM 928 C CA . TYR A 1 126 ? 12.100 -13.354 8.809 1.00 31.57 781 TYR A CA 1
ATOM 929 C C . TYR A 1 126 ? 13.610 -13.132 8.696 1.00 35.81 781 TYR A C 1
ATOM 930 O O . TYR A 1 126 ? 14.319 -14.013 8.215 1.00 35.32 781 TYR A O 1
ATOM 939 N N . GLY A 1 127 ? 14.083 -11.979 9.167 1.00 32.96 782 GLY A N 1
ATOM 940 C CA . GLY A 1 127 ? 15.501 -11.645 9.184 1.00 33.10 782 GLY A CA 1
ATOM 941 C C . GLY A 1 127 ? 15.929 -10.459 8.350 1.00 37.90 782 GLY A C 1
ATOM 942 O O . GLY A 1 127 ? 15.133 -9.898 7.591 1.00 37.67 782 GLY A O 1
ATOM 943 N N . LYS A 1 128 ? 17.214 -10.086 8.497 1.00 34.92 783 LYS A N 1
ATOM 944 C CA . LYS A 1 128 ? 17.871 -8.980 7.802 1.00 34.80 783 LYS A CA 1
ATOM 945 C C . LYS A 1 128 ? 17.991 -9.303 6.307 1.00 38.36 783 LYS A C 1
ATOM 946 O O . LYS A 1 128 ? 18.772 -10.179 5.923 1.00 37.84 783 LYS A O 1
ATOM 952 N N . ASP A 1 129 ? 17.176 -8.613 5.477 1.00 34.86 784 ASP A N 1
ATOM 953 C CA . ASP A 1 129 ? 17.101 -8.745 4.012 1.00 34.59 784 ASP A CA 1
ATOM 954 C C . ASP A 1 129 ? 16.799 -10.174 3.517 1.00 38.05 784 ASP A C 1
ATOM 955 O O . ASP A 1 129 ? 17.235 -10.566 2.431 1.00 37.60 784 ASP A O 1
ATOM 960 N N . VAL A 1 130 ? 16.022 -10.935 4.305 1.00 34.31 785 VAL A N 1
ATOM 961 C CA . VAL A 1 130 ? 15.656 -12.315 3.980 1.00 33.88 785 VAL A CA 1
ATOM 962 C C . VAL A 1 130 ? 14.407 -12.367 3.093 1.00 36.98 785 VAL A C 1
ATOM 963 O O . VAL A 1 130 ? 14.437 -12.992 2.033 1.00 36.37 785 VAL A O 1
ATOM 967 N N . GLY A 1 131 ? 13.329 -11.725 3.539 1.00 33.40 786 GLY A N 1
ATOM 968 C CA . GLY A 1 131 ? 12.060 -11.717 2.821 1.00 33.06 786 GLY A CA 1
ATOM 969 C C . GLY A 1 131 ? 11.293 -13.018 2.966 1.00 36.63 786 GLY A C 1
ATOM 970 O O . GLY A 1 131 ? 11.814 -14.001 3.503 1.00 36.03 786 GLY A O 1
ATOM 971 N N . LEU A 1 132 ? 10.040 -13.026 2.495 1.00 33.20 787 LEU A N 1
ATOM 972 C CA . LEU A 1 132 ? 9.155 -14.190 2.560 1.00 33.13 787 LEU A CA 1
ATOM 973 C C . LEU A 1 132 ? 9.486 -15.203 1.464 1.00 37.38 787 LEU A C 1
ATOM 974 O O . LEU A 1 132 ? 10.195 -14.873 0.509 1.00 36.98 787 LEU A O 1
ATOM 979 N N . HIS A 1 133 ? 8.956 -16.435 1.598 1.00 34.00 788 HIS A N 1
ATOM 980 C CA . HIS A 1 133 ? 9.112 -17.499 0.604 1.00 33.90 788 HIS A CA 1
ATOM 981 C C . HIS A 1 133 ? 8.257 -17.117 -0.608 1.00 37.11 788 HIS A C 1
ATOM 982 O O . HIS A 1 133 ? 7.205 -16.499 -0.430 1.00 36.43 788 HIS A O 1
ATOM 989 N N . ILE A 1 134 ? 8.710 -17.464 -1.830 1.00 33.75 789 ILE A N 1
ATOM 990 C CA . ILE A 1 134 ? 8.016 -17.148 -3.089 1.00 33.41 789 ILE A CA 1
ATOM 991 C C . ILE A 1 134 ? 6.535 -17.589 -3.139 1.00 36.41 789 ILE A C 1
ATOM 992 O O . ILE A 1 134 ? 5.718 -16.900 -3.755 1.00 35.69 789 ILE A O 1
ATOM 997 N N . LYS A 1 135 ? 6.194 -18.705 -2.454 1.00 32.52 790 LYS A N 1
ATOM 998 C CA . LYS A 1 135 ? 4.828 -19.233 -2.362 1.00 32.04 790 LYS A CA 1
ATOM 999 C C . LYS A 1 135 ? 3.935 -18.293 -1.548 1.00 34.09 790 LYS A C 1
ATOM 1000 O O . LYS A 1 135 ? 2.778 -18.088 -1.915 1.00 33.24 790 LYS A O 1
ATOM 1006 N N . ALA A 1 136 ? 4.479 -17.716 -0.454 1.00 30.16 791 ALA A N 1
ATOM 1007 C CA . ALA A 1 136 ? 3.769 -16.769 0.409 1.00 29.78 791 ALA A CA 1
ATOM 1008 C C . ALA A 1 136 ? 3.545 -15.448 -0.325 1.00 33.19 791 ALA A C 1
ATOM 1009 O O . ALA A 1 136 ? 2.445 -14.901 -0.253 1.00 32.95 791 ALA A O 1
ATOM 1011 N N . VAL A 1 137 ? 4.572 -14.965 -1.068 1.00 29.19 792 VAL A N 1
ATOM 1012 C CA . VAL A 1 137 ? 4.516 -13.736 -1.875 1.00 28.63 792 VAL A CA 1
ATOM 1013 C C . VAL A 1 137 ? 3.437 -13.893 -2.966 1.00 31.73 792 VAL A C 1
ATOM 1014 O O . VAL A 1 137 ? 2.675 -12.954 -3.204 1.00 31.17 792 VAL A O 1
ATOM 1018 N N . ARG A 1 138 ? 3.339 -15.103 -3.568 1.00 27.93 793 ARG A N 1
ATOM 1019 C CA . ARG A 1 138 ? 2.343 -15.452 -4.589 1.00 27.52 793 ARG A CA 1
ATOM 1020 C C . ARG A 1 138 ? 0.919 -15.321 -4.031 1.00 30.60 793 ARG A C 1
ATOM 1021 O O . ARG A 1 138 ? 0.071 -14.695 -4.669 1.00 30.28 793 ARG A O 1
ATOM 1029 N N . SER A 1 139 ? 0.669 -15.914 -2.846 1.00 26.70 794 SER A N 1
ATOM 1030 C CA . SER A 1 139 ? -0.629 -15.880 -2.170 1.00 26.17 794 SER A CA 1
ATOM 1031 C C . SER A 1 139 ? -0.978 -14.457 -1.732 1.00 28.79 794 SER A C 1
ATOM 1032 O O . SER A 1 139 ? -2.113 -14.024 -1.932 1.00 28.32 794 SER A O 1
ATOM 1035 N N . TYR A 1 140 ? 0.005 -13.730 -1.161 1.00 24.60 795 TYR A N 1
ATOM 1036 C CA . TYR A 1 140 ? -0.164 -12.353 -0.692 1.00 23.93 795 TYR A CA 1
ATOM 1037 C C . TYR A 1 140 ? -0.488 -11.375 -1.822 1.00 27.44 795 TYR A C 1
ATOM 1038 O O . TYR A 1 140 ? -1.341 -10.504 -1.639 1.00 26.16 795 TYR A O 1
ATOM 1047 N N . SER A 1 141 ? 0.167 -11.534 -2.993 1.00 24.20 796 SER A N 1
ATOM 1048 C CA . SER A 1 141 ? -0.076 -10.684 -4.164 1.00 24.32 796 SER A CA 1
ATOM 1049 C C . SER A 1 141 ? -1.516 -10.801 -4.652 1.00 27.68 796 SER A C 1
ATOM 1050 O O . SER A 1 141 ? -2.162 -9.774 -4.838 1.00 27.40 796 SER A O 1
ATOM 1053 N N . GLN A 1 142 ? -2.037 -12.045 -4.780 1.00 23.95 797 GLN A N 1
ATOM 1054 C CA . GLN A 1 142 ? -3.413 -12.330 -5.203 1.00 23.30 797 GLN A CA 1
ATOM 1055 C C . GLN A 1 142 ? -4.425 -11.670 -4.256 1.00 25.88 797 GLN A C 1
ATOM 1056 O O . GLN A 1 142 ? -5.382 -11.052 -4.722 1.00 25.39 797 GLN A O 1
ATOM 1062 N N . GLN A 1 143 ? -4.192 -11.788 -2.935 1.00 21.67 798 GLN A N 1
ATOM 1063 C CA . GLN A 1 143 ? -5.048 -11.210 -1.899 1.00 21.11 798 GLN A CA 1
ATOM 1064 C C . GLN A 1 143 ? -5.010 -9.683 -1.940 1.00 24.88 798 GLN A C 1
ATOM 1065 O O . GLN A 1 143 ? -6.049 -9.046 -1.760 1.00 24.79 798 GLN A O 1
ATOM 1071 N N . LEU A 1 144 ? -3.821 -9.101 -2.208 1.00 21.36 799 LEU A N 1
ATOM 1072 C CA . LEU A 1 144 ? -3.644 -7.651 -2.336 1.00 20.88 799 LEU A CA 1
ATOM 1073 C C . LEU A 1 144 ? -4.321 -7.137 -3.603 1.00 24.39 799 LEU A C 1
ATOM 1074 O O . LEU A 1 144 ? -4.941 -6.074 -3.565 1.00 23.48 799 LEU A O 1
ATOM 1079 N N . PHE A 1 145 ? -4.252 -7.915 -4.711 1.00 20.78 800 PHE A N 1
ATOM 1080 C CA . PHE A 1 145 ? -4.926 -7.549 -5.961 1.00 20.70 800 PHE A CA 1
ATOM 1081 C C . PHE A 1 145 ? -6.448 -7.608 -5.807 1.00 24.43 800 PHE A C 1
ATOM 1082 O O . PHE A 1 145 ? -7.145 -6.799 -6.418 1.00 23.95 800 PHE A O 1
ATOM 1090 N N . LEU A 1 146 ? -6.955 -8.529 -4.953 1.00 21.75 801 LEU A N 1
ATOM 1091 C CA . LEU A 1 146 ? -8.385 -8.661 -4.649 1.00 21.73 801 LEU A CA 1
ATOM 1092 C C . LEU A 1 146 ? -8.872 -7.456 -3.847 1.00 26.00 801 LEU A C 1
ATOM 1093 O O . LEU A 1 146 ? -10.013 -7.026 -4.030 1.00 25.78 801 LEU A O 1
ATOM 1098 N N . ALA A 1 147 ? -7.998 -6.901 -2.972 1.00 22.40 802 ALA A N 1
ATOM 1099 C CA . ALA A 1 147 ? -8.287 -5.699 -2.185 1.00 21.93 802 ALA A CA 1
ATOM 1100 C C . ALA A 1 147 ? -8.424 -4.493 -3.119 1.00 25.32 802 ALA A C 1
ATOM 1101 O O . ALA A 1 147 ? -9.342 -3.694 -2.941 1.00 24.40 802 ALA A O 1
ATOM 1103 N N . LEU A 1 148 ? -7.549 -4.401 -4.148 1.00 22.50 803 LEU A N 1
ATOM 1104 C CA . LEU A 1 148 ? -7.575 -3.332 -5.156 1.00 22.60 803 LEU A CA 1
ATOM 1105 C C . LEU A 1 148 ? -8.865 -3.379 -5.966 1.00 27.08 803 LEU A C 1
ATOM 1106 O O . LEU A 1 148 ? -9.401 -2.325 -6.305 1.00 27.02 803 LEU A O 1
ATOM 1111 N N . LYS A 1 149 ? -9.373 -4.601 -6.250 1.00 24.19 804 LYS A N 1
ATOM 1112 C CA . LYS A 1 149 ? -10.624 -4.833 -6.981 1.00 24.38 804 LYS A CA 1
ATOM 1113 C C . LYS A 1 149 ? -11.815 -4.222 -6.227 1.00 28.73 804 LYS A C 1
ATOM 1114 O O . LYS A 1 149 ? -12.606 -3.500 -6.838 1.00 28.12 804 LYS A O 1
ATOM 1120 N N . LEU A 1 150 ? -11.922 -4.485 -4.901 1.00 25.72 805 LEU A N 1
ATOM 1121 C CA . LEU A 1 150 ? -12.992 -3.944 -4.054 1.00 25.81 805 LEU A CA 1
ATOM 1122 C C . LEU A 1 150 ? -12.847 -2.435 -3.891 1.00 30.16 805 LEU A C 1
ATOM 1123 O O . LEU A 1 150 ? -13.854 -1.724 -3.875 1.00 29.59 805 LEU A O 1
ATOM 1128 N N . LEU A 1 151 ? -11.591 -1.953 -3.777 1.00 27.53 806 LEU A N 1
ATOM 1129 C CA . LEU A 1 151 ? -11.244 -0.534 -3.676 1.00 27.95 806 LEU A CA 1
ATOM 1130 C C . LEU A 1 151 ? -11.716 0.194 -4.940 1.00 33.06 806 LEU A C 1
ATOM 1131 O O . LEU A 1 151 ? -12.262 1.288 -4.831 1.00 31.96 806 LEU A O 1
ATOM 1136 N N . LYS A 1 152 ? -11.534 -0.436 -6.127 1.00 31.22 807 LYS A N 1
ATOM 1137 C CA . LYS A 1 152 ? -11.951 0.100 -7.427 1.00 32.05 807 LYS A CA 1
ATOM 1138 C C . LYS A 1 152 ? -13.464 -0.027 -7.650 1.00 38.35 807 LYS A C 1
ATOM 1139 O O . LYS A 1 152 ? -14.048 0.868 -8.265 1.00 38.55 807 LYS A O 1
ATOM 1145 N N . ARG A 1 153 ? -14.096 -1.122 -7.150 1.00 36.15 808 ARG A N 1
ATOM 1146 C CA . ARG A 1 153 ? -15.547 -1.362 -7.251 1.00 36.55 808 ARG A CA 1
ATOM 1147 C C . ARG A 1 153 ? -16.284 -0.228 -6.532 1.00 41.63 808 ARG A C 1
ATOM 1148 O O . ARG A 1 153 ? -17.231 0.340 -7.077 1.00 41.72 808 ARG A O 1
ATOM 1156 N N . CYS A 1 154 ? -15.799 0.132 -5.331 1.00 38.43 809 CYS A N 1
ATOM 1157 C CA . CYS A 1 154 ? -16.274 1.269 -4.551 1.00 38.36 809 CYS A CA 1
ATOM 1158 C C . CYS A 1 154 ? -15.481 2.464 -5.111 1.00 41.97 809 CYS A C 1
ATOM 1159 O O . CYS A 1 154 ? -14.532 2.255 -5.859 1.00 41.77 809 CYS A O 1
ATOM 1162 N N . ASN A 1 155 ? -15.848 3.700 -4.798 1.00 38.15 810 ASN A N 1
ATOM 1163 C CA . ASN A 1 155 ? -15.060 4.802 -5.354 1.00 37.65 810 ASN A CA 1
ATOM 1164 C C . ASN A 1 155 ? -14.035 5.295 -4.321 1.00 39.63 810 ASN A C 1
ATOM 1165 O O . ASN A 1 155 ? -14.056 6.454 -3.907 1.00 39.36 810 ASN A O 1
ATOM 1170 N N . ILE A 1 156 ? -13.143 4.371 -3.893 1.00 34.34 811 ILE A N 1
ATOM 1171 C CA . ILE A 1 156 ? -12.152 4.593 -2.836 1.00 33.08 811 ILE A CA 1
ATOM 1172 C C . ILE A 1 156 ? -10.700 4.385 -3.275 1.00 34.47 811 ILE A C 1
ATOM 1173 O O . ILE A 1 156 ? -10.379 3.430 -3.982 1.00 33.88 811 ILE A O 1
ATOM 1178 N N . LEU A 1 157 ? -9.829 5.285 -2.805 1.00 29.39 812 LEU A N 1
ATOM 1179 C CA . LEU A 1 157 ? -8.382 5.269 -2.972 1.00 28.43 812 LEU A CA 1
ATOM 1180 C C . LEU A 1 157 ? -7.827 5.070 -1.558 1.00 29.92 812 LEU A C 1
ATOM 1181 O O . LEU A 1 157 ? -8.188 5.842 -0.671 1.00 29.01 812 LEU A O 1
ATOM 1186 N N . HIS A 1 158 ? -7.013 4.016 -1.324 1.00 25.08 813 HIS A N 1
ATOM 1187 C CA . HIS A 1 158 ? -6.442 3.754 0.007 1.00 24.38 813 HIS A CA 1
ATOM 1188 C C . HIS A 1 158 ? -5.400 4.811 0.370 1.00 27.69 813 HIS A C 1
ATOM 1189 O O . HIS A 1 158 ? -5.386 5.289 1.505 1.00 26.76 813 HIS A O 1
ATOM 1196 N N . ALA A 1 159 ? -4.527 5.160 -0.599 1.00 24.44 814 ALA A N 1
ATOM 1197 C CA . ALA A 1 159 ? -3.475 6.176 -0.493 1.00 24.20 814 ALA A CA 1
ATOM 1198 C C . ALA A 1 159 ? -2.403 5.942 0.591 1.00 27.85 814 ALA A C 1
ATOM 1199 O O . ALA A 1 159 ? -1.720 6.892 0.975 1.00 27.48 814 ALA A O 1
ATOM 1201 N N . ASP A 1 160 ? -2.243 4.688 1.077 1.00 23.95 815 ASP A N 1
ATOM 1202 C CA . ASP A 1 160 ? -1.218 4.338 2.070 1.00 23.37 815 ASP A CA 1
ATOM 1203 C C . ASP A 1 160 ? -0.893 2.841 2.141 1.00 26.28 815 ASP A C 1
ATOM 1204 O O . ASP A 1 160 ? -0.596 2.326 3.223 1.00 25.76 815 ASP A O 1
ATOM 1209 N N . ILE A 1 161 ? -0.910 2.152 0.982 1.00 21.89 816 ILE A N 1
ATOM 1210 C CA . ILE A 1 161 ? -0.589 0.724 0.910 1.00 21.43 816 ILE A CA 1
ATOM 1211 C C . ILE A 1 161 ? 0.915 0.532 1.090 1.00 25.64 816 ILE A C 1
ATOM 1212 O O . ILE A 1 161 ? 1.712 1.046 0.304 1.00 25.66 816 ILE A O 1
ATOM 1217 N N . LYS A 1 162 ? 1.285 -0.180 2.162 1.00 21.77 817 LYS A N 1
ATOM 1218 C CA . LYS A 1 162 ? 2.665 -0.480 2.560 1.00 21.08 817 LYS A CA 1
ATOM 1219 C C . LYS A 1 162 ? 2.660 -1.651 3.559 1.00 24.08 817 LYS A C 1
ATOM 1220 O O . LYS A 1 162 ? 1.615 -1.877 4.174 1.00 23.10 817 LYS A O 1
ATOM 1226 N N . PRO A 1 163 ? 3.784 -2.396 3.763 1.00 20.39 818 PRO A N 1
ATOM 1227 C CA . PRO A 1 163 ? 3.757 -3.526 4.717 1.00 20.12 818 PRO A CA 1
ATOM 1228 C C . PRO A 1 163 ? 3.213 -3.224 6.115 1.00 23.77 818 PRO A C 1
ATOM 1229 O O . PRO A 1 163 ? 2.615 -4.108 6.727 1.00 23.07 818 PRO A O 1
ATOM 1233 N N . ASP A 1 164 ? 3.383 -1.979 6.602 1.00 20.85 819 ASP A N 1
ATOM 1234 C CA . ASP A 1 164 ? 2.894 -1.539 7.916 1.00 20.83 819 ASP A CA 1
ATOM 1235 C C . ASP A 1 164 ? 1.358 -1.530 7.987 1.00 23.62 819 ASP A C 1
ATOM 1236 O O . ASP A 1 164 ? 0.801 -1.726 9.067 1.00 23.31 819 ASP A O 1
ATOM 1241 N N . ASN A 1 165 ? 0.683 -1.287 6.844 1.00 18.98 820 ASN A N 1
ATOM 1242 C CA . ASN A 1 165 ? -0.777 -1.206 6.761 1.00 18.31 820 ASN A CA 1
ATOM 1243 C C . ASN A 1 165 ? -1.484 -2.460 6.235 1.00 22.21 820 ASN A C 1
ATOM 1244 O O . ASN A 1 165 ? -2.679 -2.415 5.928 1.00 21.58 820 ASN A O 1
ATOM 1249 N N . ILE A 1 166 ? -0.755 -3.582 6.156 1.00 18.76 821 ILE A N 1
ATOM 1250 C CA . ILE A 1 166 ? -1.308 -4.869 5.737 1.00 18.39 821 ILE A CA 1
ATOM 1251 C C . ILE A 1 166 ? -1.118 -5.819 6.907 1.00 23.38 821 ILE A C 1
ATOM 1252 O O . ILE A 1 166 ? 0.017 -6.054 7.326 1.00 22.70 821 ILE A O 1
ATOM 1257 N N . LEU A 1 167 ? -2.224 -6.338 7.447 1.00 20.93 822 LEU A N 1
ATOM 1258 C CA . LEU A 1 167 ? -2.186 -7.244 8.589 1.00 21.39 822 LEU A CA 1
ATOM 1259 C C . LEU A 1 167 ? -2.467 -8.671 8.207 1.00 25.76 822 LEU A C 1
ATOM 1260 O O . LEU A 1 167 ? -3.148 -8.924 7.217 1.00 25.03 822 LEU A O 1
ATOM 1265 N N . VAL A 1 168 ? -1.929 -9.602 8.988 1.00 23.09 823 VAL A N 1
ATOM 1266 C CA . VAL A 1 168 ? -2.062 -11.025 8.729 1.00 23.59 823 VAL A CA 1
ATOM 1267 C C . VAL A 1 168 ? -2.665 -11.759 9.941 1.00 27.41 823 VAL A C 1
ATOM 1268 O O . VAL A 1 168 ? -2.534 -11.285 11.072 1.00 26.66 823 VAL A O 1
ATOM 1272 N N . ASN A 1 169 ? -3.358 -12.886 9.701 1.00 24.39 824 ASN A N 1
ATOM 1273 C CA . ASN A 1 169 ? -3.958 -13.683 10.775 1.00 24.48 824 ASN A CA 1
ATOM 1274 C C . ASN A 1 169 ? -2.879 -14.512 11.506 1.00 29.26 824 ASN A C 1
ATOM 1275 O O . ASN A 1 169 ? -1.709 -14.459 11.117 1.00 28.51 824 ASN A O 1
ATOM 1280 N N . GLU A 1 170 ? -3.270 -15.259 12.562 1.00 27.02 825 GLU A N 1
ATOM 1281 C CA . GLU A 1 170 ? -2.378 -16.090 13.385 1.00 27.44 825 GLU A CA 1
ATOM 1282 C C . GLU A 1 170 ? -1.529 -17.073 12.558 1.00 31.71 825 GLU A C 1
ATOM 1283 O O . GLU A 1 170 ? -0.313 -17.124 12.741 1.00 31.36 825 GLU A O 1
ATOM 1289 N N . SER A 1 171 ? -2.166 -17.813 11.630 1.00 28.67 826 SER A N 1
ATOM 1290 C CA . SER A 1 171 ? -1.514 -18.797 10.757 1.00 28.42 826 SER A CA 1
ATOM 1291 C C . SER A 1 171 ? -0.714 -18.157 9.605 1.00 32.15 826 SER A C 1
ATOM 1292 O O . SER A 1 171 ? -0.009 -18.868 8.884 1.00 31.80 826 SER A O 1
ATOM 1295 N N . LYS A 1 172 ? -0.835 -16.821 9.432 1.00 28.43 827 LYS A N 1
ATOM 1296 C CA . LYS A 1 172 ? -0.175 -16.021 8.388 1.00 28.06 827 LYS A CA 1
ATOM 1297 C C . LYS A 1 172 ? -0.586 -16.412 6.953 1.00 31.78 827 LYS A C 1
ATOM 1298 O O . LYS A 1 172 ? 0.163 -16.172 6.006 1.00 32.14 827 LYS A O 1
ATOM 1304 N N . THR A 1 173 ? -1.789 -16.991 6.797 1.00 27.74 828 THR A N 1
ATOM 1305 C CA . THR A 1 173 ? -2.315 -17.430 5.501 1.00 27.30 828 THR A CA 1
ATOM 1306 C C . THR A 1 173 ? -3.226 -16.384 4.865 1.00 30.28 828 THR A C 1
ATOM 1307 O O . THR A 1 173 ? -3.317 -16.322 3.638 1.00 29.81 828 THR A O 1
ATOM 1311 N N . ILE A 1 174 ? -3.915 -15.582 5.697 1.00 26.13 829 ILE A N 1
ATOM 1312 C CA . ILE A 1 174 ? -4.863 -14.565 5.238 1.00 25.43 829 ILE A CA 1
ATOM 1313 C C . ILE A 1 174 ? -4.385 -13.155 5.588 1.00 27.80 829 ILE A C 1
ATOM 1314 O O . ILE A 1 174 ? -4.115 -12.878 6.758 1.00 26.75 829 ILE A O 1
ATOM 1319 N N . LEU A 1 175 ? -4.301 -12.265 4.580 1.00 23.48 830 LEU A N 1
ATOM 1320 C CA . LEU A 1 175 ? -3.958 -10.867 4.822 1.00 22.85 830 LEU A CA 1
ATOM 1321 C C . LEU A 1 175 ? -5.192 -9.980 4.737 1.00 25.12 830 LEU A C 1
ATOM 1322 O O . LEU A 1 175 ? -6.185 -10.355 4.108 1.00 24.90 830 LEU A O 1
ATOM 1327 N N . LYS A 1 176 ? -5.106 -8.789 5.332 1.00 20.34 831 LYS A N 1
ATOM 1328 C CA . LYS A 1 176 ? -6.169 -7.798 5.324 1.00 19.61 831 LYS A CA 1
ATOM 1329 C C . LYS A 1 176 ? -5.570 -6.407 5.188 1.00 23.36 831 LYS A C 1
ATOM 1330 O O . LYS A 1 176 ? -4.643 -6.063 5.925 1.00 22.78 831 LYS A O 1
ATOM 1336 N N . LEU A 1 177 ? -6.082 -5.618 4.229 1.00 20.04 832 LEU A N 1
ATOM 1337 C CA . LEU A 1 177 ? -5.655 -4.236 4.024 1.00 20.26 832 LEU A CA 1
ATOM 1338 C C . LEU A 1 177 ? -6.298 -3.429 5.152 1.00 25.01 832 LEU A C 1
ATOM 1339 O O . LEU A 1 177 ? -7.525 -3.469 5.310 1.00 24.24 832 LEU A O 1
ATOM 1344 N N . CYS A 1 178 ? -5.455 -2.739 5.952 1.00 22.50 833 CYS A N 1
ATOM 1345 C CA A CYS A 1 178 ? -5.893 -1.955 7.106 0.50 22.29 833 CYS A CA 1
ATOM 1346 C CA B CYS A 1 178 ? -5.896 -1.951 7.104 0.50 22.79 833 CYS A CA 1
ATOM 1347 C C . CYS A 1 178 ? -5.518 -0.470 6.975 1.00 27.45 833 CYS A C 1
ATOM 1348 O O . CYS A 1 178 ? -4.912 -0.075 5.977 1.00 27.32 833 CYS A O 1
ATOM 1353 N N . ASP A 1 179 ? -5.882 0.349 7.995 1.00 25.48 834 ASP A N 1
ATOM 1354 C CA . ASP A 1 179 ? -5.628 1.788 8.100 1.00 25.75 834 ASP A CA 1
ATOM 1355 C C . ASP A 1 179 ? -6.171 2.603 6.928 1.00 30.79 834 ASP A C 1
ATOM 1356 O O . ASP A 1 179 ? -5.442 2.920 5.986 1.00 30.67 834 ASP A O 1
ATOM 1361 N N . PHE A 1 180 ? -7.462 2.940 7.005 1.00 28.32 835 PHE A N 1
ATOM 1362 C CA . PHE A 1 180 ? -8.163 3.731 5.998 1.00 28.37 835 PHE A CA 1
ATOM 1363 C C . PHE A 1 180 ? -8.278 5.202 6.443 1.00 33.44 835 PHE A C 1
ATOM 1364 O O . PHE A 1 180 ? -9.149 5.934 5.968 1.00 32.81 835 PHE A O 1
ATOM 1372 N N . GLY A 1 181 ? -7.372 5.611 7.337 1.00 31.20 836 GLY A N 1
ATOM 1373 C CA . GLY A 1 181 ? -7.289 6.961 7.888 1.00 31.47 836 GLY A CA 1
ATOM 1374 C C . GLY A 1 181 ? -6.878 8.020 6.884 1.00 36.45 836 GLY A C 1
ATOM 1375 O O . GLY A 1 181 ? -7.285 9.178 7.009 1.00 36.36 836 GLY A O 1
ATOM 1376 N N . SER A 1 182 ? -6.068 7.636 5.882 1.00 33.62 837 SER A N 1
ATOM 1377 C CA . SER A 1 182 ? -5.618 8.547 4.828 1.00 33.91 837 SER A CA 1
ATOM 1378 C C . SER A 1 182 ? -6.318 8.267 3.482 1.00 38.21 837 SER A C 1
ATOM 1379 O O . SER A 1 182 ? -5.922 8.821 2.455 1.00 37.43 837 SER A O 1
ATOM 1382 N N . ALA A 1 183 ? -7.375 7.428 3.502 1.00 35.87 838 ALA A N 1
ATOM 1383 C CA . ALA A 1 183 ? -8.158 7.070 2.315 1.00 36.44 838 ALA A CA 1
ATOM 1384 C C . ALA A 1 183 ? -8.980 8.251 1.787 1.00 42.20 838 ALA A C 1
ATOM 1385 O O . ALA A 1 183 ? -9.315 9.154 2.553 1.00 41.58 838 ALA A O 1
ATOM 1387 N N . SER A 1 184 ? -9.289 8.251 0.475 1.00 40.44 839 SER A N 1
ATOM 1388 C CA . SER A 1 184 ? -10.057 9.325 -0.161 1.00 41.13 839 SER A CA 1
ATOM 1389 C C . SER A 1 184 ? -10.912 8.842 -1.333 1.00 47.14 839 SER A C 1
ATOM 1390 O O . SER A 1 184 ? -10.654 7.776 -1.892 1.00 46.71 839 SER A O 1
ATOM 1393 N N . HIS A 1 185 ? -11.929 9.640 -1.700 1.00 45.58 840 HIS A N 1
ATOM 1394 C CA . HIS A 1 185 ? -12.831 9.372 -2.820 1.00 46.35 840 HIS A CA 1
ATOM 1395 C C . HIS A 1 185 ? -12.148 9.787 -4.130 1.00 51.82 840 HIS A C 1
ATOM 1396 O O . HIS A 1 185 ? -11.331 10.711 -4.121 1.00 51.25 840 HIS A O 1
ATOM 1403 N N . VAL A 1 186 ? -12.475 9.106 -5.249 1.00 49.92 841 VAL A N 1
ATOM 1404 C CA . VAL A 1 186 ? -11.892 9.389 -6.573 1.00 50.47 841 VAL A CA 1
ATOM 1405 C C . VAL A 1 186 ? -12.272 10.741 -7.173 1.00 55.95 841 VAL A C 1
ATOM 1406 O O . VAL A 1 186 ? -11.456 11.336 -7.880 1.00 55.75 841 VAL A O 1
ATOM 1410 N N . ALA A 1 187 ? -13.503 11.219 -6.895 1.00 53.61 842 ALA A N 1
ATOM 1411 C CA . ALA A 1 187 ? -14.013 12.512 -7.368 1.00 53.89 842 ALA A CA 1
ATOM 1412 C C . ALA A 1 187 ? -13.208 13.663 -6.757 1.00 58.85 842 ALA A C 1
ATOM 1413 O O . ALA A 1 187 ? -13.061 14.714 -7.385 1.00 58.53 842 ALA A O 1
ATOM 1415 N N . ASP A 1 188 ? -12.672 13.443 -5.541 1.00 56.13 843 ASP A N 1
ATOM 1416 C CA . ASP A 1 188 ? -11.833 14.385 -4.806 1.00 56.23 843 ASP A CA 1
ATOM 1417 C C . ASP A 1 188 ? -10.430 14.321 -5.407 1.00 60.45 843 ASP A C 1
ATOM 1418 O O . ASP A 1 188 ? -9.821 13.248 -5.431 1.00 60.43 843 ASP A O 1
ATOM 1423 N N . ASN A 1 189 ? -9.936 15.452 -5.931 1.00 56.77 844 ASN A N 1
ATOM 1424 C CA . ASN A 1 189 ? -8.608 15.520 -6.538 1.00 56.38 844 ASN A CA 1
ATOM 1425 C C . ASN A 1 189 ? -7.746 16.586 -5.867 1.00 59.32 844 ASN A C 1
ATOM 1426 O O . ASN A 1 189 ? -7.612 17.705 -6.373 1.00 58.99 844 ASN A O 1
ATOM 1431 N N . ASP A 1 190 ? -7.182 16.234 -4.700 1.00 55.08 845 ASP A N 1
ATOM 1432 C CA . ASP A 1 190 ? -6.318 17.117 -3.922 1.00 54.47 845 ASP A CA 1
ATOM 1433 C C . ASP A 1 190 ? -4.937 17.150 -4.574 1.00 57.00 845 ASP A C 1
ATOM 1434 O O . ASP A 1 190 ? -4.246 16.128 -4.616 1.00 56.50 845 ASP A O 1
ATOM 1439 N N . ILE A 1 191 ? -4.564 18.314 -5.131 1.00 52.58 846 ILE A N 1
ATOM 1440 C CA . ILE A 1 191 ? -3.274 18.504 -5.796 1.00 51.86 846 ILE A CA 1
ATOM 1441 C C . ILE A 1 191 ? -2.127 18.659 -4.789 1.00 53.72 846 ILE A C 1
ATOM 1442 O O . ILE A 1 191 ? -1.687 19.770 -4.481 1.00 53.23 846 ILE A O 1
ATOM 1447 N N . THR A 1 192 ? -1.677 17.517 -4.245 1.00 48.76 847 THR A N 1
ATOM 1448 C CA . THR A 1 192 ? -0.605 17.457 -3.252 1.00 47.82 847 THR A CA 1
ATOM 1449 C C . THR A 1 192 ? 0.492 16.446 -3.620 1.00 49.72 847 THR A C 1
ATOM 1450 O O . THR A 1 192 ? 0.175 15.300 -3.952 1.00 49.22 847 THR A O 1
ATOM 1454 N N . PRO A 1 193 ? 1.787 16.841 -3.560 1.00 44.82 848 PRO A N 1
ATOM 1455 C CA . PRO A 1 193 ? 2.857 15.885 -3.891 1.00 44.11 848 PRO A CA 1
ATOM 1456 C C . PRO A 1 193 ? 3.305 15.030 -2.698 1.00 46.71 848 PRO A C 1
ATOM 1457 O O . PRO A 1 193 ? 4.269 14.276 -2.815 1.00 46.11 848 PRO A O 1
ATOM 1477 N N . LEU A 1 195 ? 1.013 13.009 -0.927 1.00 36.02 850 LEU A N 1
ATOM 1478 C CA . LEU A 1 195 ? 0.006 11.955 -0.797 1.00 34.57 850 LEU A CA 1
ATOM 1479 C C . LEU A 1 195 ? 0.727 10.605 -0.927 1.00 34.98 850 LEU A C 1
ATOM 1480 O O . LEU A 1 195 ? 1.593 10.468 -1.793 1.00 33.79 850 LEU A O 1
ATOM 1485 N N . VAL A 1 196 ? 0.404 9.628 -0.036 1.00 29.80 851 VAL A N 1
ATOM 1486 C CA . VAL A 1 196 ? 1.010 8.277 0.065 1.00 28.52 851 VAL A CA 1
ATOM 1487 C C . VAL A 1 196 ? 2.399 8.369 0.727 1.00 30.57 851 VAL A C 1
ATOM 1488 O O . VAL A 1 196 ? 3.144 9.307 0.431 1.00 30.07 851 VAL A O 1
ATOM 1492 N N . SER A 1 197 ? 2.750 7.400 1.616 1.00 25.77 852 SER A N 1
ATOM 1493 C CA . SER A 1 197 ? 4.073 7.345 2.259 1.00 25.01 852 SER A CA 1
ATOM 1494 C C . SER A 1 197 ? 5.139 7.369 1.165 1.00 28.08 852 SER A C 1
ATOM 1495 O O . SER A 1 197 ? 5.052 6.588 0.213 1.00 27.21 852 SER A O 1
ATOM 1498 N N . ARG A 1 198 ? 6.085 8.327 1.268 1.00 24.45 853 ARG A N 1
ATOM 1499 C CA . ARG A 1 198 ? 7.154 8.623 0.306 1.00 24.02 853 ARG A CA 1
ATOM 1500 C C . ARG A 1 198 ? 7.731 7.462 -0.507 1.00 27.54 853 ARG A C 1
ATOM 1501 O O . ARG A 1 198 ? 7.802 7.576 -1.728 1.00 27.08 853 ARG A O 1
ATOM 1509 N N . PHE A 1 199 ? 8.141 6.364 0.151 1.00 23.78 854 PHE A N 1
ATOM 1510 C CA . PHE A 1 199 ? 8.744 5.215 -0.538 1.00 23.58 854 PHE A CA 1
ATOM 1511 C C . PHE A 1 199 ? 7.780 4.476 -1.479 1.00 26.33 854 PHE A C 1
ATOM 1512 O O . PHE A 1 199 ? 8.227 3.840 -2.435 1.00 26.40 854 PHE A O 1
ATOM 1520 N N . TYR A 1 200 ? 6.468 4.581 -1.216 1.00 21.83 855 TYR A N 1
ATOM 1521 C CA . TYR A 1 200 ? 5.403 3.904 -1.963 1.00 21.19 855 TYR A CA 1
ATOM 1522 C C . TYR A 1 200 ? 4.585 4.886 -2.817 1.00 25.02 855 TYR A C 1
ATOM 1523 O O . TYR A 1 200 ? 3.540 4.519 -3.362 1.00 24.35 855 TYR A O 1
ATOM 1532 N N . ARG A 1 201 ? 5.094 6.123 -2.959 1.00 22.00 856 ARG A N 1
ATOM 1533 C CA . ARG A 1 201 ? 4.473 7.215 -3.707 1.00 22.02 856 ARG A CA 1
ATOM 1534 C C . ARG A 1 201 ? 4.687 7.065 -5.214 1.00 26.43 856 ARG A C 1
ATOM 1535 O O . ARG A 1 201 ? 5.824 6.941 -5.672 1.00 26.26 856 ARG A O 1
ATOM 1543 N N . ALA A 1 202 ? 3.582 7.083 -5.974 1.00 23.82 857 ALA A N 1
ATOM 1544 C CA . ALA A 1 202 ? 3.570 6.951 -7.433 1.00 24.12 857 ALA A CA 1
ATOM 1545 C C . ALA A 1 202 ? 4.127 8.210 -8.127 1.00 29.58 857 ALA A C 1
ATOM 1546 O O . ALA A 1 202 ? 3.917 9.313 -7.615 1.00 28.92 857 ALA A O 1
ATOM 1548 N N . PRO A 1 203 ? 4.818 8.085 -9.292 1.00 27.68 858 PRO A N 1
ATOM 1549 C CA . PRO A 1 203 ? 5.366 9.287 -9.957 1.00 27.87 858 PRO A CA 1
ATOM 1550 C C . PRO A 1 203 ? 4.342 10.352 -10.360 1.00 32.11 858 PRO A C 1
ATOM 1551 O O . PRO A 1 203 ? 4.696 11.531 -10.390 1.00 31.80 858 PRO A O 1
ATOM 1555 N N . GLU A 1 204 ? 3.078 9.953 -10.632 1.00 28.97 859 GLU A N 1
ATOM 1556 C CA . GLU A 1 204 ? 1.996 10.881 -10.998 1.00 28.86 859 GLU A CA 1
ATOM 1557 C C . GLU A 1 204 ? 1.582 11.828 -9.855 1.00 33.85 859 GLU A C 1
ATOM 1558 O O . GLU A 1 204 ? 1.062 12.913 -10.127 1.00 33.64 859 GLU A O 1
ATOM 1564 N N . ILE A 1 205 ? 1.817 11.417 -8.586 1.00 30.83 860 ILE A N 1
ATOM 1565 C CA . ILE A 1 205 ? 1.546 12.220 -7.385 1.00 30.83 860 ILE A CA 1
ATOM 1566 C C . ILE A 1 205 ? 2.595 13.341 -7.315 1.00 34.88 860 ILE A C 1
ATOM 1567 O O . ILE A 1 205 ? 2.237 14.511 -7.167 1.00 34.34 860 ILE A O 1
ATOM 1572 N N . ILE A 1 206 ? 3.887 12.961 -7.417 1.00 32.14 861 ILE A N 1
ATOM 1573 C CA . ILE A 1 206 ? 5.063 13.838 -7.360 1.00 32.47 861 ILE A CA 1
ATOM 1574 C C . ILE A 1 206 ? 5.035 14.906 -8.464 1.00 37.39 861 ILE A C 1
ATOM 1575 O O . ILE A 1 206 ? 5.242 16.083 -8.169 1.00 37.16 861 ILE A O 1
ATOM 1580 N N . ILE A 1 207 ? 4.772 14.494 -9.719 1.00 34.71 862 ILE A N 1
ATOM 1581 C CA . ILE A 1 207 ? 4.721 15.395 -10.875 1.00 35.04 862 ILE A CA 1
ATOM 1582 C C . ILE A 1 207 ? 3.479 16.315 -10.894 1.00 39.61 862 ILE A C 1
ATOM 1583 O O . ILE A 1 207 ? 3.513 17.375 -11.522 1.00 39.28 862 ILE A O 1
ATOM 1588 N N . GLY A 1 208 ? 2.420 15.906 -10.194 1.00 36.60 863 GLY A N 1
ATOM 1589 C CA . GLY A 1 208 ? 1.169 16.654 -10.104 1.00 36.61 863 GLY A CA 1
ATOM 1590 C C . GLY A 1 208 ? 0.193 16.350 -11.222 1.00 41.05 863 GLY A C 1
ATOM 1591 O O . GLY A 1 208 ? -0.564 17.227 -11.645 1.00 40.81 863 GLY A O 1
ATOM 1592 N N . LYS A 1 209 ? 0.208 15.098 -11.704 1.00 37.73 864 LYS A N 1
ATOM 1593 C CA . LYS A 1 209 ? -0.658 14.590 -12.768 1.00 37.58 864 LYS A CA 1
ATOM 1594 C C . LYS A 1 209 ? -1.965 14.082 -12.144 1.00 41.30 864 LYS A C 1
ATOM 1595 O O . LYS A 1 209 ? -1.975 13.724 -10.962 1.00 40.95 864 LYS A O 1
ATOM 1601 N N . SER A 1 210 ? -3.061 14.048 -12.937 1.00 37.40 865 SER A N 1
ATOM 1602 C CA . SER A 1 210 ? -4.366 13.541 -12.499 1.00 36.89 865 SER A CA 1
ATOM 1603 C C . SER A 1 210 ? -4.219 12.051 -12.184 1.00 39.04 865 SER A C 1
ATOM 1604 O O . SER A 1 210 ? -3.794 11.274 -13.042 1.00 38.62 865 SER A O 1
ATOM 1607 N N . TYR A 1 211 ? -4.489 11.678 -10.929 1.00 34.56 866 TYR A N 1
ATOM 1608 C CA . TYR A 1 211 ? -4.319 10.310 -10.444 1.00 33.78 866 TYR A CA 1
ATOM 1609 C C . TYR A 1 211 ? -5.619 9.590 -10.105 1.00 36.19 866 TYR A C 1
ATOM 1610 O O . TYR A 1 211 ? -6.624 10.232 -9.791 1.00 35.25 866 TYR A O 1
ATOM 1619 N N . ASP A 1 212 ? -5.579 8.245 -10.148 1.00 32.01 867 ASP A N 1
ATOM 1620 C CA . ASP A 1 212 ? -6.710 7.376 -9.829 1.00 31.41 867 ASP A CA 1
ATOM 1621 C C . ASP A 1 212 ? -6.237 6.127 -9.056 1.00 33.41 867 ASP A C 1
ATOM 1622 O O . ASP A 1 212 ? -5.319 6.236 -8.246 1.00 32.41 867 ASP A O 1
ATOM 1627 N N . TYR A 1 213 ? -6.857 4.958 -9.303 1.00 29.08 868 TYR A N 1
ATOM 1628 C CA . TYR A 1 213 ? -6.572 3.665 -8.668 1.00 28.04 868 TYR A CA 1
ATOM 1629 C C . TYR A 1 213 ? -5.149 3.144 -8.912 1.00 30.91 868 TYR A C 1
ATOM 1630 O O . TYR A 1 213 ? -4.686 2.269 -8.175 1.00 30.61 868 TYR A O 1
ATOM 1639 N N . GLY A 1 214 ? -4.476 3.700 -9.922 1.00 26.19 869 GLY A N 1
ATOM 1640 C CA . GLY A 1 214 ? -3.105 3.361 -10.291 1.00 25.48 869 GLY A CA 1
ATOM 1641 C C . GLY A 1 214 ? -2.086 3.611 -9.196 1.00 27.55 869 GLY A C 1
ATOM 1642 O O . GLY A 1 214 ? -1.073 2.909 -9.135 1.00 26.73 869 GLY A O 1
ATOM 1643 N N . ILE A 1 215 ? -2.342 4.613 -8.322 1.00 23.51 870 ILE A N 1
ATOM 1644 C CA . ILE A 1 215 ? -1.458 4.949 -7.194 1.00 23.08 870 ILE A CA 1
ATOM 1645 C C . ILE A 1 215 ? -1.407 3.806 -6.180 1.00 25.54 870 ILE A C 1
ATOM 1646 O O . ILE A 1 215 ? -0.347 3.520 -5.623 1.00 24.87 870 ILE A O 1
ATOM 1651 N N . ASP A 1 216 ? -2.551 3.130 -5.983 1.00 22.06 871 ASP A N 1
ATOM 1652 C CA . ASP A 1 216 ? -2.672 1.985 -5.089 1.00 21.77 871 ASP A CA 1
ATOM 1653 C C . ASP A 1 216 ? -2.021 0.755 -5.720 1.00 26.15 871 ASP A C 1
ATOM 1654 O O . ASP A 1 216 ? -1.438 -0.052 -4.999 1.00 25.50 871 ASP A O 1
ATOM 1659 N N . MET A 1 217 ? -2.062 0.648 -7.072 1.00 23.45 872 MET A N 1
ATOM 1660 C CA . MET A 1 217 ? -1.416 -0.436 -7.822 1.00 23.55 872 MET A CA 1
ATOM 1661 C C . MET A 1 217 ? 0.107 -0.296 -7.695 1.00 26.65 872 MET A C 1
ATOM 1662 O O . MET A 1 217 ? 0.776 -1.282 -7.384 1.00 26.05 872 MET A O 1
ATOM 1667 N N . TRP A 1 218 ? 0.636 0.941 -7.884 1.00 23.12 873 TRP A N 1
ATOM 1668 C CA . TRP A 1 218 ? 2.058 1.274 -7.754 1.00 22.80 873 TRP A CA 1
ATOM 1669 C C . TRP A 1 218 ? 2.557 0.863 -6.366 1.00 24.11 873 TRP A C 1
ATOM 1670 O O . TRP A 1 218 ? 3.576 0.178 -6.261 1.00 23.58 873 TRP A O 1
ATOM 1681 N N . SER A 1 219 ? 1.818 1.267 -5.313 1.00 19.51 874 SER A N 1
ATOM 1682 C CA . SER A 1 219 ? 2.108 0.960 -3.909 1.00 18.65 874 SER A CA 1
ATOM 1683 C C . SER A 1 219 ? 2.168 -0.548 -3.640 1.00 21.62 874 SER A C 1
ATOM 1684 O O . SER A 1 219 ? 2.995 -0.985 -2.838 1.00 20.76 874 SER A O 1
ATOM 1687 N N . VAL A 1 220 ? 1.319 -1.340 -4.330 1.00 18.18 875 VAL A N 1
ATOM 1688 C CA . VAL A 1 220 ? 1.308 -2.804 -4.218 1.00 18.31 875 VAL A CA 1
ATOM 1689 C C . VAL A 1 220 ? 2.615 -3.374 -4.804 1.00 23.41 875 VAL A C 1
ATOM 1690 O O . VAL A 1 220 ? 3.250 -4.209 -4.163 1.00 23.40 875 VAL A O 1
ATOM 1694 N N . GLY A 1 221 ? 3.036 -2.851 -5.958 1.00 20.97 876 GLY A N 1
ATOM 1695 C CA . GLY A 1 221 ? 4.279 -3.231 -6.625 1.00 20.97 876 GLY A CA 1
ATOM 1696 C C . GLY A 1 221 ? 5.508 -3.006 -5.767 1.00 25.11 876 GLY A C 1
ATOM 1697 O O . GLY A 1 221 ? 6.371 -3.885 -5.686 1.00 24.65 876 GLY A O 1
ATOM 1698 N N . CYS A 1 222 ? 5.571 -1.844 -5.079 1.00 22.09 877 CYS A N 1
ATOM 1699 C CA . CYS A 1 222 ? 6.656 -1.496 -4.153 1.00 22.18 877 CYS A CA 1
ATOM 1700 C C . CYS A 1 222 ? 6.679 -2.495 -2.982 1.00 25.63 877 CYS A C 1
ATOM 1701 O O . CYS A 1 222 ? 7.752 -2.946 -2.581 1.00 25.21 877 CYS A O 1
ATOM 1704 N N . THR A 1 223 ? 5.482 -2.858 -2.472 1.00 21.64 878 THR A N 1
ATOM 1705 C CA . THR A 1 223 ? 5.268 -3.806 -1.373 1.00 21.33 878 THR A CA 1
ATOM 1706 C C . THR A 1 223 ? 5.697 -5.236 -1.754 1.00 25.53 878 THR A C 1
ATOM 1707 O O . THR A 1 223 ? 6.357 -5.900 -0.950 1.00 25.35 878 THR A O 1
ATOM 1711 N N . LEU A 1 224 ? 5.327 -5.700 -2.969 1.00 22.28 879 LEU A N 1
ATOM 1712 C CA . LEU A 1 224 ? 5.648 -7.045 -3.467 1.00 22.66 879 LEU A CA 1
ATOM 1713 C C . LEU A 1 224 ? 7.143 -7.312 -3.614 1.00 27.73 879 LEU A C 1
ATOM 1714 O O . LEU A 1 224 ? 7.583 -8.439 -3.375 1.00 27.45 879 LEU A O 1
ATOM 1719 N N . TYR A 1 225 ? 7.922 -6.279 -3.996 1.00 25.05 880 TYR A N 1
ATOM 1720 C CA . TYR A 1 225 ? 9.379 -6.370 -4.106 1.00 25.15 880 TYR A CA 1
ATOM 1721 C C . TYR A 1 225 ? 9.949 -6.490 -2.689 1.00 28.29 880 TYR A C 1
ATOM 1722 O O . TYR A 1 225 ? 10.852 -7.292 -2.460 1.00 27.87 880 TYR A O 1
ATOM 1731 N N . GLU A 1 226 ? 9.419 -5.674 -1.754 1.00 24.33 881 GLU A N 1
ATOM 1732 C CA . GLU A 1 226 ? 9.822 -5.616 -0.350 1.00 24.10 881 GLU A CA 1
ATOM 1733 C C . GLU A 1 226 ? 9.498 -6.904 0.404 1.00 28.72 881 GLU A C 1
ATOM 1734 O O . GLU A 1 226 ? 10.258 -7.300 1.286 1.00 28.11 881 GLU A O 1
ATOM 1740 N N . LEU A 1 227 ? 8.371 -7.546 0.059 1.00 26.09 882 LEU A N 1
ATOM 1741 C CA . LEU A 1 227 ? 7.907 -8.793 0.665 1.00 26.15 882 LEU A CA 1
ATOM 1742 C C . LEU A 1 227 ? 8.854 -9.961 0.376 1.00 30.51 882 LEU A C 1
ATOM 1743 O O . LEU A 1 227 ? 9.068 -10.793 1.257 1.00 30.18 882 LEU A O 1
ATOM 1748 N N . TYR A 1 228 ? 9.448 -10.001 -0.833 1.00 27.55 883 TYR A N 1
ATOM 1749 C CA . TYR A 1 228 ? 10.385 -11.059 -1.222 1.00 27.64 883 TYR A CA 1
ATOM 1750 C C . TYR A 1 228 ? 11.852 -10.762 -0.889 1.00 31.40 883 TYR A C 1
ATOM 1751 O O . TYR A 1 228 ? 12.588 -11.686 -0.547 1.00 31.40 883 TYR A O 1
ATOM 1760 N N . THR A 1 229 ? 12.282 -9.495 -1.003 1.00 27.79 884 THR A N 1
ATOM 1761 C CA . THR A 1 229 ? 13.675 -9.101 -0.745 1.00 27.57 884 THR A CA 1
ATOM 1762 C C . THR A 1 229 ? 13.949 -8.700 0.703 1.00 31.21 884 THR A C 1
ATOM 1763 O O . THR A 1 229 ? 15.073 -8.866 1.175 1.00 30.90 884 THR A O 1
ATOM 1767 N N . GLY A 1 230 ? 12.948 -8.125 1.368 1.00 27.51 885 GLY A N 1
ATOM 1768 C CA . GLY A 1 230 ? 13.081 -7.617 2.730 1.00 27.32 885 GLY A CA 1
ATOM 1769 C C . GLY A 1 230 ? 13.656 -6.213 2.752 1.00 30.88 885 GLY A C 1
ATOM 1770 O O . GLY A 1 230 ? 13.921 -5.668 3.826 1.00 30.58 885 GLY A O 1
ATOM 1771 N N . LYS A 1 231 ? 13.848 -5.619 1.552 1.00 27.40 886 LYS A N 1
ATOM 1772 C CA . LYS A 1 231 ? 14.411 -4.283 1.331 1.00 27.12 886 LYS A CA 1
ATOM 1773 C C . LYS A 1 231 ? 13.397 -3.375 0.639 1.00 30.49 886 LYS A C 1
ATOM 1774 O O . LYS A 1 231 ? 12.630 -3.839 -0.206 1.00 29.19 886 LYS A O 1
ATOM 1780 N N . ILE A 1 232 ? 13.445 -2.070 0.953 1.00 27.67 887 ILE A N 1
ATOM 1781 C CA . ILE A 1 232 ? 12.596 -1.040 0.345 1.00 27.83 887 ILE A CA 1
ATOM 1782 C C . ILE A 1 232 ? 13.064 -0.833 -1.111 1.00 31.83 887 ILE A C 1
ATOM 1783 O O . ILE A 1 232 ? 14.270 -0.723 -1.349 1.00 31.31 887 ILE A O 1
ATOM 1788 N N . LEU A 1 233 ? 12.113 -0.824 -2.075 1.00 28.42 888 LEU A N 1
ATOM 1789 C CA . LEU A 1 233 ? 12.389 -0.651 -3.506 1.00 28.55 888 LEU A CA 1
ATOM 1790 C C . LEU A 1 233 ? 13.066 0.692 -3.780 1.00 32.54 888 LEU A C 1
ATOM 1791 O O . LEU A 1 233 ? 14.211 0.713 -4.230 1.00 31.76 888 LEU A O 1
ATOM 1796 N N . PHE A 1 234 ? 12.357 1.802 -3.515 1.00 29.57 889 PHE A N 1
ATOM 1797 C CA . PHE A 1 234 ? 12.875 3.146 -3.743 1.00 29.60 889 PHE A CA 1
ATOM 1798 C C . PHE A 1 234 ? 12.993 3.906 -2.408 1.00 33.97 889 PHE A C 1
ATOM 1799 O O . PHE A 1 234 ? 12.049 4.597 -2.014 1.00 33.18 889 PHE A O 1
ATOM 1807 N N . PRO A 1 235 ? 14.127 3.779 -1.676 1.00 31.72 890 PRO A N 1
ATOM 1808 C CA . PRO A 1 235 ? 14.254 4.498 -0.398 1.00 31.92 890 PRO A CA 1
ATOM 1809 C C . PRO A 1 235 ? 14.763 5.934 -0.578 1.00 36.68 890 PRO A C 1
ATOM 1810 O O . PRO A 1 235 ? 15.823 6.301 -0.065 1.00 36.41 890 PRO A O 1
ATOM 1814 N N . GLY A 1 236 ? 13.986 6.730 -1.310 1.00 33.87 891 GLY A N 1
ATOM 1815 C CA . GLY A 1 236 ? 14.292 8.122 -1.617 1.00 33.89 891 GLY A CA 1
ATOM 1816 C C . GLY A 1 236 ? 14.153 9.066 -0.443 1.00 38.06 891 GLY A C 1
ATOM 1817 O O . GLY A 1 236 ? 13.181 8.983 0.312 1.00 37.63 891 GLY A O 1
ATOM 1818 N N . LYS A 1 237 ? 15.128 9.981 -0.300 1.00 34.92 892 LYS A N 1
ATOM 1819 C CA . LYS A 1 237 ? 15.184 10.988 0.765 1.00 34.69 892 LYS A CA 1
ATOM 1820 C C . LYS A 1 237 ? 14.142 12.092 0.558 1.00 38.14 892 LYS A C 1
ATOM 1821 O O . LYS A 1 237 ? 13.596 12.608 1.533 1.00 37.73 892 LYS A O 1
ATOM 1827 N N . THR A 1 238 ? 13.893 12.470 -0.710 1.00 34.52 893 THR A N 1
ATOM 1828 C CA . THR A 1 238 ? 12.946 13.519 -1.113 1.00 33.89 893 THR A CA 1
ATOM 1829 C C . THR A 1 238 ? 12.143 13.075 -2.345 1.00 36.33 893 THR A C 1
ATOM 1830 O O . THR A 1 238 ? 12.439 12.028 -2.927 1.00 35.76 893 THR A O 1
ATOM 1834 N N . ASN A 1 239 ? 11.152 13.895 -2.757 1.00 31.93 894 ASN A N 1
ATOM 1835 C CA . ASN A 1 239 ? 10.303 13.671 -3.931 1.00 31.51 894 ASN A CA 1
ATOM 1836 C C . ASN A 1 239 ? 11.109 13.619 -5.235 1.00 34.76 894 ASN A C 1
ATOM 1837 O O . ASN A 1 239 ? 10.765 12.842 -6.131 1.00 34.19 894 ASN A O 1
ATOM 1842 N N . ASN A 1 240 ? 12.183 14.434 -5.332 1.00 30.68 895 ASN A N 1
ATOM 1843 C CA . ASN A 1 240 ? 13.072 14.483 -6.494 1.00 30.34 895 ASN A CA 1
ATOM 1844 C C . ASN A 1 240 ? 13.917 13.210 -6.583 1.00 34.08 895 ASN A C 1
ATOM 1845 O O . ASN A 1 240 ? 14.099 12.683 -7.681 1.00 33.49 895 ASN A O 1
ATOM 1850 N N . HIS A 1 241 ? 14.422 12.715 -5.430 1.00 30.92 896 HIS A N 1
ATOM 1851 C CA . HIS A 1 241 ? 15.216 11.485 -5.358 1.00 30.92 896 HIS A CA 1
ATOM 1852 C C . HIS A 1 241 ? 14.356 10.261 -5.690 1.00 34.36 896 HIS A C 1
ATOM 1853 O O . HIS A 1 241 ? 14.870 9.297 -6.258 1.00 34.27 896 HIS A O 1
ATOM 1860 N N . MET A 1 242 ? 13.045 10.321 -5.367 1.00 30.32 897 MET A N 1
ATOM 1861 C CA . MET A 1 242 ? 12.066 9.269 -5.654 1.00 29.78 897 MET A CA 1
ATOM 1862 C C . MET A 1 242 ? 11.909 9.085 -7.164 1.00 34.22 897 MET A C 1
ATOM 1863 O O . MET A 1 242 ? 11.848 7.947 -7.633 1.00 33.66 897 MET A O 1
ATOM 1868 N N . LEU A 1 243 ? 11.865 10.203 -7.923 1.00 31.38 898 LEU A N 1
ATOM 1869 C CA . LEU A 1 243 ? 11.750 10.176 -9.382 1.00 31.39 898 LEU A CA 1
ATOM 1870 C C . LEU A 1 243 ? 13.013 9.597 -10.016 1.00 35.32 898 LEU A C 1
ATOM 1871 O O . LEU A 1 243 ? 12.902 8.779 -10.927 1.00 34.41 898 LEU A O 1
ATOM 1876 N N . LYS A 1 244 ? 14.205 9.989 -9.505 1.00 32.52 899 LYS A N 1
ATOM 1877 C CA . LYS A 1 244 ? 15.509 9.501 -9.973 1.00 32.56 899 LYS A CA 1
ATOM 1878 C C . LYS A 1 244 ? 15.611 7.975 -9.826 1.00 36.69 899 LYS A C 1
ATOM 1879 O O . LYS A 1 244 ? 16.028 7.304 -10.770 1.00 36.32 899 LYS A O 1
ATOM 1885 N N . LEU A 1 245 ? 15.207 7.436 -8.656 1.00 33.52 900 LEU A N 1
ATOM 1886 C CA . LEU A 1 245 ? 15.222 5.996 -8.378 1.00 33.36 900 LEU A CA 1
ATOM 1887 C C . LEU A 1 245 ? 14.212 5.243 -9.246 1.00 37.03 900 LEU A C 1
ATOM 1888 O O . LEU A 1 245 ? 14.501 4.127 -9.682 1.00 36.47 900 LEU A O 1
ATOM 1893 N N . ALA A 1 246 ? 13.047 5.867 -9.522 1.00 33.62 901 ALA A N 1
ATOM 1894 C CA . ALA A 1 246 ? 12.006 5.301 -10.385 1.00 33.80 901 ALA A CA 1
ATOM 1895 C C . ALA A 1 246 ? 12.482 5.287 -11.843 1.00 38.73 901 ALA A C 1
ATOM 1896 O O . ALA A 1 246 ? 12.166 4.352 -12.581 1.00 38.46 901 ALA A O 1
ATOM 1898 N N . MET A 1 247 ? 13.257 6.316 -12.245 1.00 35.89 902 MET A N 1
ATOM 1899 C CA . MET A 1 247 ? 13.817 6.428 -13.593 1.00 35.99 902 MET A CA 1
ATOM 1900 C C . MET A 1 247 ? 15.085 5.580 -13.760 1.00 40.28 902 MET A C 1
ATOM 1901 O O . MET A 1 247 ? 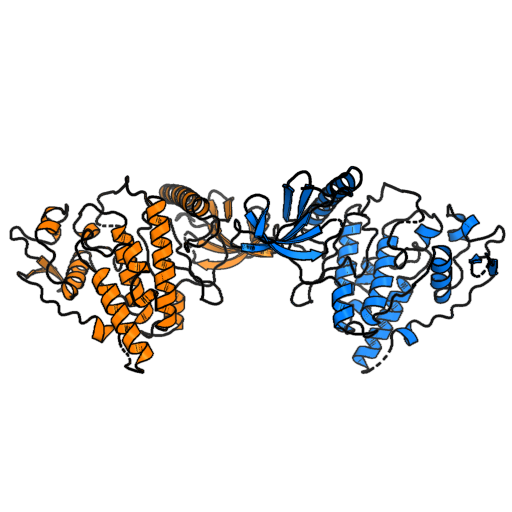15.450 5.255 -14.888 1.00 39.79 902 MET A O 1
ATOM 1906 N N . ASP A 1 248 ? 15.721 5.170 -12.639 1.00 37.16 903 ASP A N 1
ATOM 1907 C CA . ASP A 1 248 ? 16.907 4.304 -12.651 1.00 37.18 903 ASP A CA 1
ATOM 1908 C C . ASP A 1 248 ? 16.544 2.874 -13.084 1.00 41.65 903 ASP A C 1
ATOM 1909 O O . ASP A 1 248 ? 17.431 2.091 -13.428 1.00 40.99 903 ASP A O 1
ATOM 1914 N N . LEU A 1 249 ? 15.237 2.550 -13.078 1.00 39.04 904 LEU A N 1
ATOM 1915 C CA . LEU A 1 249 ? 14.693 1.246 -13.443 1.00 39.21 904 LEU A CA 1
ATOM 1916 C C . LEU A 1 249 ? 14.028 1.237 -14.828 1.00 43.39 904 LEU A C 1
ATOM 1917 O O . LEU A 1 249 ? 14.284 0.323 -15.612 1.00 42.83 904 LEU A O 1
ATOM 1922 N N . LYS A 1 250 ? 13.165 2.232 -15.114 1.00 40.53 905 LYS A N 1
ATOM 1923 C CA . LYS A 1 250 ? 12.395 2.317 -16.363 1.00 40.69 905 LYS A CA 1
ATOM 1924 C C . LYS A 1 250 ? 12.870 3.374 -17.374 1.00 45.43 905 LYS A C 1
ATOM 1925 O O . LYS A 1 250 ? 12.323 3.451 -18.477 1.00 45.02 905 LYS A O 1
ATOM 1931 N N . GLY A 1 251 ? 13.866 4.170 -17.000 1.00 42.71 906 GLY A N 1
ATOM 1932 C CA . GLY A 1 251 ? 14.372 5.242 -17.850 1.00 42.82 906 GLY A CA 1
ATOM 1933 C C . GLY A 1 251 ? 13.593 6.520 -17.618 1.00 47.46 906 GLY A C 1
ATOM 1934 O O . GLY A 1 251 ? 12.674 6.537 -16.793 1.00 47.26 906 GLY A O 1
ATOM 1935 N N . LYS A 1 252 ? 13.937 7.595 -18.354 1.00 44.30 907 LYS A N 1
ATOM 1936 C CA . LYS A 1 252 ? 13.274 8.899 -18.235 1.00 44.10 907 LYS A CA 1
ATOM 1937 C C . LYS A 1 252 ? 11.763 8.817 -18.485 1.00 47.86 907 LYS A C 1
ATOM 1938 O O . LYS A 1 252 ? 11.309 8.018 -19.308 1.00 47.48 907 LYS A O 1
ATOM 1944 N N . MET A 1 253 ? 10.999 9.635 -17.738 1.00 44.29 908 MET A N 1
ATOM 1945 C CA . MET A 1 253 ? 9.544 9.774 -17.803 1.00 44.06 908 MET A CA 1
ATOM 1946 C C . MET A 1 253 ? 9.126 10.212 -19.224 1.00 48.78 908 MET A C 1
ATOM 1947 O O . MET A 1 253 ? 9.810 11.065 -19.797 1.00 48.47 908 MET A O 1
ATOM 1952 N N . PRO A 1 254 ? 8.036 9.654 -19.819 1.00 45.97 909 PRO A N 1
ATOM 1953 C CA . PRO A 1 254 ? 7.633 10.095 -21.170 1.00 45.99 909 PRO A CA 1
ATOM 1954 C C . PRO A 1 254 ? 7.262 11.578 -21.201 1.00 50.66 909 PRO A C 1
ATOM 1955 O O . PRO A 1 254 ? 6.687 12.081 -20.232 1.00 50.32 909 PRO A O 1
ATOM 1959 N N . ASN A 1 255 ? 7.617 12.275 -22.302 1.00 47.62 910 ASN A N 1
ATOM 1960 C CA . ASN A 1 255 ? 7.377 13.709 -22.515 1.00 47.50 910 ASN A CA 1
ATOM 1961 C C . ASN A 1 255 ? 5.910 14.125 -22.364 1.00 51.18 910 ASN A C 1
ATOM 1962 O O . ASN A 1 255 ? 5.640 15.207 -21.839 1.00 50.84 910 ASN A O 1
ATOM 1967 N N . LYS A 1 256 ? 4.973 13.262 -22.806 1.00 47.55 911 LYS A N 1
ATOM 1968 C CA . LYS A 1 256 ? 3.529 13.495 -22.716 1.00 47.26 911 LYS A CA 1
ATOM 1969 C C . LYS A 1 256 ? 3.032 13.468 -21.267 1.00 50.40 911 LYS A C 1
ATOM 1970 O O . LYS A 1 256 ? 2.058 14.152 -20.946 1.00 49.70 911 LYS A O 1
ATOM 1976 N N . MET A 1 257 ? 3.701 12.683 -20.396 1.00 46.68 912 MET A N 1
ATOM 1977 C CA . MET A 1 257 ? 3.353 12.576 -18.979 1.00 46.28 912 MET A CA 1
ATOM 1978 C C . MET A 1 257 ? 3.842 13.802 -18.199 1.00 50.15 912 MET A C 1
ATOM 1979 O O . MET A 1 257 ? 3.091 14.325 -17.375 1.00 49.25 912 MET A O 1
ATOM 1984 N N . ILE A 1 258 ? 5.092 14.257 -18.465 1.00 47.46 913 ILE A N 1
ATOM 1985 C CA . ILE A 1 258 ? 5.716 15.421 -17.814 1.00 47.69 913 ILE A CA 1
ATOM 1986 C C . ILE A 1 258 ? 4.854 16.683 -17.986 1.00 52.62 913 ILE A C 1
ATOM 1987 O O . ILE A 1 258 ? 4.591 17.368 -16.999 1.00 52.32 913 ILE A O 1
ATOM 1992 N N . ARG A 1 259 ? 4.388 16.952 -19.225 1.00 49.99 914 ARG A N 1
ATOM 1993 C CA . ARG A 1 259 ? 3.557 18.110 -19.582 1.00 50.15 914 ARG A CA 1
ATOM 1994 C C . ARG A 1 259 ? 2.198 18.143 -18.869 1.00 54.74 914 ARG A C 1
ATOM 1995 O O . ARG A 1 259 ? 1.698 19.230 -18.573 1.00 54.30 914 ARG A O 1
ATOM 2003 N N . LYS A 1 260 ? 1.606 16.961 -18.596 1.00 51.94 915 LYS A N 1
ATOM 2004 C CA . LYS A 1 260 ? 0.303 16.823 -17.931 1.00 51.92 915 LYS A CA 1
ATOM 2005 C C . LYS A 1 260 ? 0.307 17.188 -16.438 1.00 56.29 915 LYS A C 1
ATOM 2006 O O . LYS A 1 260 ? -0.752 17.486 -15.882 1.00 55.92 915 LYS A O 1
ATOM 2012 N N . GLY A 1 261 ? 1.484 17.162 -15.813 1.00 53.13 916 GLY A N 1
ATOM 2013 C CA . GLY A 1 261 ? 1.653 17.476 -14.398 1.00 53.09 916 GLY A CA 1
ATOM 2014 C C . GLY A 1 261 ? 1.505 18.944 -14.046 1.00 57.16 916 GLY A C 1
ATOM 2015 O O . GLY A 1 261 ? 1.342 19.792 -14.929 1.00 57.19 916 GLY A O 1
ATOM 2016 N N . VAL A 1 262 ? 1.556 19.247 -12.738 1.00 53.25 917 VAL A N 1
ATOM 2017 C CA . VAL A 1 262 ? 1.453 20.603 -12.190 1.00 52.78 917 VAL A CA 1
ATOM 2018 C C . VAL A 1 262 ? 2.831 21.037 -11.662 1.00 55.93 917 VAL A C 1
ATOM 2019 O O . VAL A 1 262 ? 3.263 22.160 -11.932 1.00 55.40 917 VAL A O 1
ATOM 2023 N N . PHE A 1 263 ? 3.532 20.127 -10.952 1.00 52.05 918 PHE A N 1
ATOM 2024 C CA . PHE A 1 263 ? 4.866 20.373 -10.393 1.00 51.70 918 PHE A CA 1
ATOM 2025 C C . PHE A 1 263 ? 5.980 19.971 -11.386 1.00 55.30 918 PHE A C 1
ATOM 2026 O O . PHE A 1 263 ? 6.981 19.365 -10.993 1.00 54.74 918 PHE A O 1
ATOM 2034 N N . LYS A 1 264 ? 5.799 20.335 -12.673 1.00 52.15 919 LYS A N 1
ATOM 2035 C CA . LYS A 1 264 ? 6.724 20.055 -13.780 1.00 52.19 919 LYS A CA 1
ATOM 2036 C C . LYS A 1 264 ? 8.068 20.756 -13.567 1.00 56.14 919 LYS A C 1
ATOM 2037 O O . LYS A 1 264 ? 9.109 20.103 -13.609 1.00 55.68 919 LYS A O 1
ATOM 2043 N N . ASP A 1 265 ? 8.027 22.084 -13.332 1.00 52.81 920 ASP A N 1
ATOM 2044 C CA . ASP A 1 265 ? 9.177 22.971 -13.127 1.00 52.65 920 ASP A CA 1
ATOM 2045 C C . ASP A 1 265 ? 10.071 22.618 -11.932 1.00 55.56 920 ASP A C 1
ATOM 2046 O O . ASP A 1 265 ? 11.267 22.912 -11.965 1.00 55.05 920 ASP A O 1
ATOM 2051 N N . GLN A 1 266 ? 9.496 21.994 -10.887 1.00 51.43 921 GLN A N 1
ATOM 2052 C CA . GLN A 1 266 ? 10.218 21.596 -9.675 1.00 50.92 921 GLN A CA 1
ATOM 2053 C C . GLN A 1 266 ? 11.208 20.442 -9.894 1.00 54.15 921 GLN A C 1
ATOM 2054 O O . GLN A 1 266 ? 12.151 20.299 -9.111 1.00 53.77 921 GLN A O 1
ATOM 2060 N N . HIS A 1 267 ? 10.999 19.625 -10.948 1.00 50.02 922 HIS A N 1
ATOM 2061 C CA . HIS A 1 267 ? 11.849 18.468 -11.254 1.00 49.56 922 HIS A CA 1
ATOM 2062 C C . HIS A 1 267 ? 12.399 18.458 -12.685 1.00 53.69 922 HIS A C 1
ATOM 2063 O O . HIS A 1 267 ? 13.475 17.902 -12.914 1.00 53.10 922 HIS A O 1
ATOM 2070 N N . PHE A 1 268 ? 11.661 19.052 -13.642 1.00 50.73 923 PHE A N 1
ATOM 2071 C CA . PHE A 1 268 ? 12.043 19.108 -15.057 1.00 50.86 923 PHE A CA 1
ATOM 2072 C C . PHE A 1 268 ? 12.128 20.545 -15.574 1.00 55.53 923 PHE A C 1
ATOM 2073 O O . PHE A 1 268 ? 11.327 21.388 -15.170 1.00 55.25 923 PHE A O 1
ATOM 2081 N N . ASP A 1 269 ? 13.085 20.816 -16.481 1.00 52.50 924 ASP A N 1
ATOM 2082 C CA . ASP A 1 269 ? 13.267 22.142 -17.086 1.00 52.54 924 ASP A CA 1
ATOM 2083 C C . ASP A 1 269 ? 12.399 22.320 -18.347 1.00 56.78 924 ASP A C 1
ATOM 2084 O O . ASP A 1 269 ? 11.604 21.433 -18.668 1.00 56.38 924 ASP A O 1
ATOM 2089 N N . GLN A 1 270 ? 12.546 23.470 -19.050 1.00 53.67 925 GLN A N 1
ATOM 2090 C CA . GLN A 1 270 ? 11.803 23.813 -20.271 1.00 53.54 925 GLN A CA 1
ATOM 2091 C C . GLN A 1 270 ? 12.071 22.831 -21.423 1.00 57.08 925 GLN A C 1
ATOM 2092 O O . GLN A 1 270 ? 11.175 22.589 -22.235 1.00 56.46 925 GLN A O 1
ATOM 2098 N N . ASN A 1 271 ? 13.289 22.252 -21.472 1.00 53.71 926 ASN A N 1
ATOM 2099 C CA . ASN A 1 271 ? 13.706 21.274 -22.483 1.00 53.51 926 ASN A CA 1
ATOM 2100 C C . ASN A 1 271 ? 13.311 19.831 -22.100 1.00 57.60 926 ASN A C 1
ATOM 2101 O O . ASN A 1 271 ? 13.741 18.877 -22.757 1.00 57.31 926 ASN A O 1
ATOM 2106 N N . LEU A 1 272 ? 12.467 19.687 -21.049 1.00 54.13 927 LEU A N 1
ATOM 2107 C CA . LEU A 1 272 ? 11.941 18.426 -20.503 1.00 53.86 927 LEU A CA 1
ATOM 2108 C C . LEU A 1 272 ? 13.029 17.473 -19.969 1.00 57.01 927 LEU A C 1
ATOM 2109 O O . LEU A 1 272 ? 12.858 16.250 -19.991 1.00 56.58 927 LEU A O 1
ATOM 2114 N N . ASN A 1 273 ? 14.135 18.050 -19.459 1.00 53.00 928 ASN A N 1
ATOM 2115 C CA . ASN A 1 273 ? 15.256 17.309 -18.879 1.00 52.52 928 ASN A CA 1
ATOM 2116 C C . ASN A 1 273 ? 15.166 17.340 -17.354 1.00 55.49 928 ASN A C 1
ATOM 2117 O O . ASN A 1 273 ? 14.860 18.386 -16.776 1.00 54.82 928 ASN A O 1
ATOM 2122 N N . PHE A 1 274 ? 15.426 16.193 -16.708 1.00 51.49 929 PHE A N 1
ATOM 2123 C CA . PHE A 1 274 ? 15.361 16.048 -15.254 1.00 51.04 929 PHE A CA 1
ATOM 2124 C C . PHE A 1 274 ? 16.519 16.733 -14.531 1.00 55.00 929 PHE A C 1
ATOM 2125 O O . PHE A 1 274 ? 17.675 16.592 -14.936 1.00 54.57 929 PHE A O 1
ATOM 2133 N N . MET A 1 275 ? 16.196 17.466 -13.451 1.00 51.72 930 MET A N 1
ATOM 2134 C CA . MET A 1 275 ? 17.162 18.178 -12.613 1.00 51.73 930 MET A CA 1
ATOM 2135 C C . MET A 1 275 ? 17.336 17.431 -11.285 1.00 55.27 930 MET A C 1
ATOM 2136 O O . MET A 1 275 ? 16.478 17.524 -10.403 1.00 54.60 930 MET A O 1
ATOM 2141 N N . TYR A 1 276 ? 18.437 16.668 -11.160 1.00 52.01 931 TYR A N 1
ATOM 2142 C CA . TYR A 1 276 ? 18.750 15.875 -9.970 1.00 51.86 931 TYR A CA 1
ATOM 2143 C C . TYR A 1 276 ? 19.485 16.699 -8.911 1.00 55.66 931 TYR A C 1
ATOM 2144 O O . TYR A 1 276 ? 20.494 17.339 -9.215 1.00 55.20 931 TYR A O 1
ATOM 2153 N N . ILE A 1 277 ? 18.961 16.688 -7.671 1.00 52.23 932 ILE A N 1
ATOM 2154 C CA . ILE A 1 277 ? 19.510 17.419 -6.525 1.00 52.02 932 ILE A CA 1
ATOM 2155 C C . ILE A 1 277 ? 20.412 16.510 -5.673 1.00 56.03 932 ILE A C 1
ATOM 2156 O O . ILE A 1 277 ? 20.012 15.395 -5.330 1.00 55.57 932 ILE A O 1
ATOM 2161 N N . GLU A 1 278 ? 21.632 16.993 -5.350 1.00 52.54 933 GLU A N 1
ATOM 2162 C CA . GLU A 1 278 ? 22.624 16.277 -4.543 1.00 83.62 933 GLU A CA 1
ATOM 2163 C C . GLU A 1 278 ? 23.148 17.158 -3.412 1.00 114.70 933 GLU A C 1
ATOM 2164 O O . GLU A 1 278 ? 22.370 17.652 -2.598 1.00 76.87 933 GLU A O 1
ATOM 2170 N N . ARG A 1 285 ? 25.424 24.297 -0.741 1.00 76.01 940 ARG A N 1
ATOM 2171 C CA . ARG A 1 285 ? 25.504 22.841 -0.861 1.00 75.78 940 ARG A CA 1
ATOM 2172 C C . ARG A 1 285 ? 24.259 22.221 -1.539 1.00 79.35 940 ARG A C 1
ATOM 2173 O O . ARG A 1 285 ? 23.970 21.035 -1.348 1.00 78.97 940 ARG A O 1
ATOM 2181 N N . GLU A 1 286 ? 23.552 23.028 -2.361 1.00 75.62 941 GLU A N 1
ATOM 2182 C CA . GLU A 1 286 ? 22.337 22.641 -3.091 1.00 75.21 941 GLU A CA 1
ATOM 2183 C C . GLU A 1 286 ? 22.615 21.548 -4.134 1.00 78.18 941 GLU A C 1
ATOM 2184 O O . GLU A 1 286 ? 22.017 20.474 -4.049 1.00 77.73 941 GLU A O 1
ATOM 2190 N N . LYS A 1 287 ? 23.542 21.819 -5.087 1.00 74.10 942 LYS A N 1
ATOM 2191 C CA . LYS A 1 287 ? 23.988 20.931 -6.173 1.00 73.57 942 LYS A CA 1
ATOM 2192 C C . LYS A 1 287 ? 22.876 20.415 -7.102 1.00 76.37 942 LYS A C 1
ATOM 2193 O O . LYS A 1 287 ? 22.163 19.471 -6.755 1.00 75.96 942 LYS A O 1
ATOM 2199 N N . VAL A 1 288 ? 22.741 21.037 -8.289 1.00 72.02 943 VAL A N 1
ATOM 2200 C CA . VAL A 1 288 ? 21.737 20.673 -9.299 1.00 71.33 943 VAL A CA 1
ATOM 2201 C C . VAL A 1 288 ? 22.444 20.159 -10.565 1.00 73.93 943 VAL A C 1
ATOM 2202 O O . VAL A 1 288 ? 23.319 20.843 -11.099 1.00 73.56 943 VAL A O 1
ATOM 2206 N N . THR A 1 289 ? 22.066 18.951 -11.030 1.00 69.43 944 THR A N 1
ATOM 2207 C CA . THR A 1 289 ? 22.633 18.318 -12.226 1.00 68.77 944 THR A CA 1
ATOM 2208 C C . THR A 1 289 ? 21.552 18.038 -13.271 1.00 71.37 944 THR A C 1
ATOM 2209 O O . THR A 1 289 ? 20.553 17.385 -12.964 1.00 70.86 944 THR A O 1
ATOM 2213 N N . VAL A 1 290 ? 21.754 18.549 -14.501 1.00 67.09 945 VAL A N 1
ATOM 2214 C CA . VAL A 1 290 ? 20.827 18.394 -15.629 1.00 66.48 945 VAL A CA 1
ATOM 2215 C C . VAL A 1 290 ? 21.065 17.040 -16.313 1.00 69.17 945 VAL A C 1
ATOM 2216 O O . VAL A 1 290 ? 22.199 16.730 -16.686 1.00 68.73 945 VAL A O 1
ATOM 2220 N N . MET A 1 291 ? 19.991 16.241 -16.466 1.00 64.83 946 MET A N 1
ATOM 2221 C CA . MET A 1 291 ? 20.041 14.920 -17.095 1.00 64.25 946 MET A CA 1
ATOM 2222 C C . MET A 1 291 ? 19.094 14.833 -18.291 1.00 67.62 946 MET A C 1
ATOM 2223 O O . MET A 1 291 ? 17.875 14.935 -18.126 1.00 67.24 946 MET A O 1
ATOM 2228 N N . SER A 1 292 ? 19.663 14.656 -19.495 1.00 63.74 947 SER A N 1
ATOM 2229 C CA . SER A 1 292 ? 18.907 14.542 -20.743 1.00 63.34 947 SER A CA 1
ATOM 2230 C C . SER A 1 292 ? 18.298 13.147 -20.901 1.00 66.50 947 SER A C 1
ATOM 2231 O O . SER A 1 292 ? 17.150 13.029 -21.333 1.00 65.95 947 SER A O 1
ATOM 2234 N N . THR A 1 293 ? 19.074 12.097 -20.565 1.00 62.62 948 THR A N 1
ATOM 2235 C CA . THR A 1 293 ? 18.658 10.692 -20.640 1.00 62.23 948 THR A CA 1
ATOM 2236 C C . THR A 1 293 ? 19.132 9.919 -19.410 1.00 65.37 948 THR A C 1
ATOM 2237 O O . THR A 1 293 ? 20.293 10.044 -19.010 1.00 64.96 948 THR A O 1
ATOM 2241 N N . ILE A 1 294 ? 18.230 9.121 -18.815 1.00 61.20 949 ILE A N 1
ATOM 2242 C CA . ILE A 1 294 ? 18.527 8.280 -17.654 1.00 60.63 949 ILE A CA 1
ATOM 2243 C C . ILE A 1 294 ? 18.497 6.825 -18.127 1.00 63.76 949 ILE A C 1
ATOM 2244 O O . ILE A 1 294 ? 17.448 6.336 -18.552 1.00 63.25 949 ILE A O 1
ATOM 2249 N N . ASN A 1 295 ? 19.660 6.156 -18.099 1.00 59.77 950 ASN A N 1
ATOM 2250 C CA . ASN A 1 295 ? 19.793 4.769 -18.541 1.00 59.41 950 ASN A CA 1
ATOM 2251 C C . ASN A 1 295 ? 19.332 3.781 -17.462 1.00 62.57 950 ASN A C 1
ATOM 2252 O O . ASN A 1 295 ? 19.693 3.959 -16.295 1.00 62.19 950 ASN A O 1
ATOM 2257 N N . PRO A 1 296 ? 18.534 2.740 -17.821 1.00 58.46 951 PRO A N 1
ATOM 2258 C CA . PRO A 1 296 ? 18.078 1.775 -16.803 1.00 57.97 951 PRO A CA 1
ATOM 2259 C C . PRO A 1 296 ? 19.231 0.928 -16.263 1.00 61.05 951 PRO A C 1
ATOM 2260 O O . PRO A 1 296 ? 19.692 -0.006 -16.924 1.00 60.68 951 PRO A O 1
ATOM 2264 N N . THR A 1 297 ? 19.724 1.300 -15.068 1.00 56.90 952 THR A N 1
ATOM 2265 C CA . THR A 1 297 ? 20.852 0.644 -14.399 1.00 56.41 952 THR A CA 1
ATOM 2266 C C . THR A 1 297 ? 20.433 -0.416 -13.381 1.00 59.40 952 THR A C 1
ATOM 2267 O O . THR A 1 297 ? 21.145 -1.411 -13.225 1.00 59.08 952 THR A O 1
ATOM 2271 N N . LYS A 1 298 ? 19.302 -0.200 -12.677 1.00 55.08 953 LYS A N 1
ATOM 2272 C CA . LYS A 1 298 ? 18.815 -1.132 -11.658 1.00 54.50 953 LYS A CA 1
ATOM 2273 C C . LYS A 1 298 ? 18.295 -2.442 -12.247 1.00 57.12 953 LYS A C 1
ATOM 2274 O O . LYS A 1 298 ? 17.398 -2.437 -13.094 1.00 56.45 953 LYS A O 1
ATOM 2280 N N . ASP A 1 299 ? 18.879 -3.561 -11.790 1.00 53.00 954 ASP A N 1
ATOM 2281 C CA . ASP A 1 299 ? 18.528 -4.913 -12.213 1.00 52.53 954 ASP A CA 1
ATOM 2282 C C . ASP A 1 299 ? 17.639 -5.548 -11.139 1.00 55.24 954 ASP A C 1
ATOM 2283 O O . ASP A 1 299 ? 18.116 -5.826 -10.035 1.00 54.59 954 ASP A O 1
ATOM 2288 N N . LEU A 1 300 ? 16.343 -5.746 -11.456 1.00 51.12 955 LEU A N 1
ATOM 2289 C CA . LEU A 1 300 ? 15.369 -6.351 -10.541 1.00 50.62 955 LEU A CA 1
ATOM 2290 C C . LEU A 1 300 ? 15.689 -7.819 -10.276 1.00 53.92 955 LEU A C 1
ATOM 2291 O O . LEU A 1 300 ? 15.637 -8.247 -9.124 1.00 53.39 955 LEU A O 1
ATOM 2296 N N . LEU A 1 301 ? 16.036 -8.576 -11.343 1.00 50.17 956 LEU A N 1
ATOM 2297 C CA . LEU A 1 301 ? 16.370 -10.004 -11.305 1.00 49.77 956 LEU A CA 1
ATOM 2298 C C . LEU A 1 301 ? 17.554 -10.308 -10.384 1.00 53.45 956 LEU A C 1
ATOM 2299 O O . LEU A 1 301 ? 17.499 -11.283 -9.633 1.00 53.01 956 LEU A O 1
ATOM 2304 N N . ALA A 1 302 ? 18.608 -9.468 -10.432 1.00 49.89 957 ALA A N 1
ATOM 2305 C CA . ALA A 1 302 ? 19.803 -9.615 -9.597 1.00 49.66 957 ALA A CA 1
ATOM 2306 C C . ALA A 1 302 ? 19.490 -9.322 -8.127 1.00 53.43 957 ALA A C 1
ATOM 2307 O O . ALA A 1 302 ? 19.998 -10.017 -7.246 1.00 53.04 957 ALA A O 1
ATOM 2309 N N . ASP A 1 303 ? 18.643 -8.304 -7.870 1.00 49.93 958 ASP A N 1
ATOM 2310 C CA . ASP A 1 303 ? 18.236 -7.902 -6.524 1.00 49.67 958 ASP A CA 1
ATOM 2311 C C . ASP A 1 303 ? 17.249 -8.882 -5.886 1.00 52.68 958 ASP A C 1
ATOM 2312 O O . ASP A 1 303 ? 17.293 -9.069 -4.669 1.00 52.23 958 ASP A O 1
ATOM 2317 N N . LEU A 1 304 ? 16.367 -9.506 -6.698 1.00 48.67 959 LEU A N 1
ATOM 2318 C CA . LEU A 1 304 ? 15.381 -10.481 -6.219 1.00 48.27 959 LEU A CA 1
ATOM 2319 C C . LEU A 1 304 ? 16.034 -11.812 -5.834 1.00 52.16 959 LEU A C 1
ATOM 2320 O O . LEU A 1 304 ? 15.789 -12.305 -4.733 1.00 51.84 959 LEU A O 1
ATOM 2325 N N . ILE A 1 305 ? 16.877 -12.378 -6.726 1.00 48.60 960 ILE A N 1
ATOM 2326 C CA . ILE A 1 305 ? 17.585 -13.644 -6.492 1.00 77.94 960 ILE A CA 1
ATOM 2327 C C . ILE A 1 305 ? 18.712 -13.443 -5.469 1.00 102.83 960 ILE A C 1
ATOM 2328 O O . ILE A 1 305 ? 19.482 -12.490 -5.570 1.00 63.59 960 ILE A O 1
ATOM 2333 N N . LEU A 1 310 ? 16.682 -20.691 -5.394 1.00 59.63 965 LEU A N 1
ATOM 2334 C CA . LEU A 1 310 ? 17.662 -21.729 -5.709 1.00 59.34 965 LEU A CA 1
ATOM 2335 C C . LEU A 1 310 ? 17.112 -22.878 -6.587 1.00 62.24 965 LEU A C 1
ATOM 2336 O O . LEU A 1 310 ? 17.700 -23.103 -7.647 1.00 61.86 965 LEU A O 1
ATOM 2341 N N . PRO A 1 311 ? 16.020 -23.615 -6.224 1.00 58.03 966 PRO A N 1
ATOM 2342 C CA . PRO A 1 311 ? 15.546 -24.693 -7.114 1.00 57.50 966 PRO A CA 1
ATOM 2343 C C . PRO A 1 311 ? 14.827 -24.156 -8.351 1.00 60.15 966 PRO A C 1
ATOM 2344 O O . PRO A 1 311 ? 14.331 -23.029 -8.321 1.00 59.56 966 PRO A O 1
ATOM 2348 N N . GLU A 1 312 ? 14.775 -24.967 -9.432 1.00 55.85 967 GLU A N 1
ATOM 2349 C CA . GLU A 1 312 ? 14.151 -24.623 -10.718 1.00 55.26 967 GLU A CA 1
ATOM 2350 C C . GLU A 1 312 ? 12.692 -24.169 -10.622 1.00 57.85 967 GLU A C 1
ATOM 2351 O O . GLU A 1 312 ? 12.303 -23.251 -11.345 1.00 57.23 967 GLU A O 1
ATOM 2357 N N . ASP A 1 313 ? 11.896 -24.799 -9.731 1.00 53.54 968 ASP A N 1
ATOM 2358 C CA . ASP A 1 313 ? 10.487 -24.452 -9.507 1.00 52.84 968 ASP A CA 1
ATOM 2359 C C . ASP A 1 313 ? 10.344 -23.061 -8.876 1.00 55.04 968 ASP A C 1
ATOM 2360 O O . ASP A 1 313 ? 9.460 -22.300 -9.273 1.00 54.48 968 ASP A O 1
ATOM 2365 N N . GLN A 1 314 ? 11.231 -22.728 -7.917 1.00 50.46 969 GLN A N 1
ATOM 2366 C CA . GLN A 1 314 ? 11.257 -21.434 -7.234 1.00 49.71 969 GLN A CA 1
ATOM 2367 C C . GLN A 1 314 ? 11.847 -20.347 -8.134 1.00 52.61 969 GLN A C 1
ATOM 2368 O O . GLN A 1 314 ? 11.316 -19.238 -8.160 1.00 52.31 969 GLN A O 1
ATOM 2374 N N . ARG A 1 315 ? 12.931 -20.675 -8.879 1.00 48.13 970 ARG A N 1
ATOM 2375 C CA . ARG A 1 315 ? 13.632 -19.786 -9.816 1.00 47.39 970 ARG A CA 1
ATOM 2376 C C . ARG A 1 315 ? 12.689 -19.280 -10.920 1.00 49.70 970 ARG A C 1
ATOM 2377 O O . ARG A 1 315 ? 12.738 -18.097 -11.263 1.00 49.30 970 ARG A O 1
ATOM 2385 N N . LYS A 1 316 ? 11.823 -20.173 -11.454 1.00 44.91 971 LYS A N 1
ATOM 2386 C CA . LYS A 1 316 ? 10.830 -19.850 -12.486 1.00 44.17 971 LYS A CA 1
ATOM 2387 C C . LYS A 1 316 ? 9.786 -18.870 -11.944 1.00 46.70 971 LYS A C 1
ATOM 2388 O O . LYS A 1 316 ? 9.334 -17.992 -12.680 1.00 46.19 971 LYS A O 1
ATOM 2394 N N . LYS A 1 317 ? 9.419 -19.019 -10.654 1.00 42.10 972 LYS A N 1
ATOM 2395 C CA . LYS A 1 317 ? 8.443 -18.166 -9.977 1.00 41.40 972 LYS A CA 1
ATOM 2396 C C . LYS A 1 317 ? 8.987 -16.758 -9.715 1.00 43.49 972 LYS A C 1
ATOM 2397 O O . LYS A 1 317 ? 8.227 -15.795 -9.817 1.00 42.94 972 LYS A O 1
ATOM 2403 N N . VAL A 1 318 ? 10.301 -16.639 -9.402 1.00 38.86 973 VAL A N 1
ATOM 2404 C CA . VAL A 1 318 ? 10.986 -15.356 -9.165 1.00 38.25 973 VAL A CA 1
ATOM 2405 C C . VAL A 1 318 ? 11.005 -14.555 -10.478 1.00 42.04 973 VAL A C 1
ATOM 2406 O O . VAL A 1 318 ? 10.760 -13.346 -10.461 1.00 41.59 973 VAL A O 1
ATOM 2410 N N . HIS A 1 319 ? 11.247 -15.250 -11.611 1.00 38.66 974 HIS A N 1
ATOM 2411 C CA . HIS A 1 319 ? 11.249 -14.684 -12.963 1.00 38.56 974 HIS A CA 1
ATOM 2412 C C . HIS A 1 319 ? 9.857 -14.165 -13.338 1.00 40.84 974 HIS A C 1
ATOM 2413 O O . HIS A 1 319 ? 9.753 -13.131 -13.999 1.00 40.78 974 HIS A O 1
ATOM 2420 N N . GLN A 1 320 ? 8.796 -14.878 -12.906 1.00 35.90 975 GLN A N 1
ATOM 2421 C CA . GLN A 1 320 ? 7.396 -14.508 -13.137 1.00 35.06 975 GLN A CA 1
ATOM 2422 C C . GLN A 1 320 ? 7.020 -13.277 -12.301 1.00 37.80 975 GLN A C 1
ATOM 2423 O O . GLN A 1 320 ? 6.253 -12.435 -12.772 1.00 37.21 975 GLN A O 1
ATOM 2429 N N . LEU A 1 321 ? 7.572 -13.171 -11.066 1.00 33.36 976 LEU A N 1
ATOM 2430 C CA . LEU A 1 321 ? 7.367 -12.024 -10.173 1.00 32.73 976 LEU A CA 1
ATOM 2431 C C . LEU A 1 321 ? 8.039 -10.798 -10.796 1.00 36.18 976 LEU A C 1
ATOM 2432 O O . LEU A 1 321 ? 7.440 -9.723 -10.819 1.00 35.42 976 LEU A O 1
ATOM 2437 N N . LYS A 1 322 ? 9.268 -10.987 -11.334 1.00 32.77 977 LYS A N 1
ATOM 2438 C CA . LYS A 1 322 ? 10.080 -9.977 -12.020 1.00 32.78 977 LYS A CA 1
ATOM 2439 C C . LYS A 1 322 ? 9.289 -9.329 -13.168 1.00 36.52 977 LYS A C 1
ATOM 2440 O O . LYS A 1 322 ? 9.262 -8.101 -13.263 1.00 36.10 977 LYS A O 1
ATOM 2446 N N . ASP A 1 323 ? 8.632 -10.158 -14.012 1.00 33.17 978 ASP A N 1
ATOM 2447 C CA . ASP A 1 323 ? 7.818 -9.710 -15.148 1.00 32.82 978 ASP A CA 1
ATOM 2448 C C . ASP A 1 323 ? 6.575 -8.954 -14.676 1.00 35.85 978 ASP A C 1
ATOM 2449 O O . ASP A 1 323 ? 6.184 -7.971 -15.310 1.00 35.84 978 ASP A O 1
ATOM 2454 N N . LEU A 1 324 ? 5.967 -9.404 -13.556 1.00 31.13 979 LEU A N 1
ATOM 2455 C CA . LEU A 1 324 ? 4.792 -8.768 -12.956 1.00 30.22 979 LEU A CA 1
ATOM 2456 C C . LEU A 1 324 ? 5.157 -7.386 -12.404 1.00 31.84 979 LEU A C 1
ATOM 2457 O O . LEU A 1 324 ? 4.402 -6.439 -12.616 1.00 31.02 979 LEU A O 1
ATOM 2462 N N . LEU A 1 325 ? 6.329 -7.269 -11.738 1.00 27.45 980 LEU A N 1
ATOM 2463 C CA . LEU A 1 325 ? 6.832 -6.005 -11.186 1.00 27.06 980 LEU A CA 1
ATOM 2464 C C . LEU A 1 325 ? 7.137 -5.003 -12.300 1.00 30.87 980 LEU A C 1
ATOM 2465 O O . LEU A 1 325 ? 6.842 -3.820 -12.142 1.00 30.11 980 LEU A O 1
ATOM 2470 N N . ASP A 1 326 ? 7.672 -5.488 -13.445 1.00 27.62 981 ASP A N 1
ATOM 2471 C CA . ASP A 1 326 ? 7.968 -4.677 -14.634 1.00 27.51 981 ASP A CA 1
ATOM 2472 C C . ASP A 1 326 ? 6.689 -4.007 -15.151 1.00 30.57 981 ASP A C 1
ATOM 2473 O O . ASP A 1 326 ? 6.718 -2.831 -15.514 1.00 30.03 981 ASP A O 1
ATOM 2478 N N . GLN A 1 327 ? 5.568 -4.759 -15.149 1.00 26.83 982 GLN A N 1
ATOM 2479 C CA . GLN A 1 327 ? 4.248 -4.314 -15.604 1.00 26.48 982 GLN A CA 1
ATOM 2480 C C . GLN A 1 327 ? 3.562 -3.362 -14.623 1.00 30.13 982 GLN A C 1
ATOM 2481 O O . GLN A 1 327 ? 2.811 -2.487 -15.057 1.00 29.25 982 GLN A O 1
ATOM 2487 N N . ILE A 1 328 ? 3.802 -3.540 -13.308 1.00 26.80 983 ILE A N 1
ATOM 2488 C CA . ILE A 1 328 ? 3.232 -2.671 -12.272 1.00 26.59 983 ILE A CA 1
ATOM 2489 C C . ILE A 1 328 ? 4.030 -1.359 -12.213 1.00 29.63 983 ILE A C 1
ATOM 2490 O O . ILE A 1 328 ? 3.437 -0.289 -12.120 1.00 28.68 983 ILE A O 1
ATOM 2495 N N . LEU A 1 329 ? 5.370 -1.449 -12.238 1.00 26.51 984 LEU A N 1
ATOM 2496 C CA . LEU A 1 329 ? 6.255 -0.293 -12.095 1.00 26.57 984 LEU A CA 1
ATOM 2497 C C . LEU A 1 329 ? 6.442 0.613 -13.318 1.00 31.87 984 LEU A C 1
ATOM 2498 O O . LEU A 1 329 ? 7.482 1.263 -13.449 1.00 31.43 984 LEU A O 1
ATOM 2503 N N . MET A 1 330 ? 5.411 0.705 -14.178 1.00 29.40 985 MET A N 1
ATOM 2504 C CA . MET A 1 330 ? 5.421 1.584 -15.347 1.00 29.62 985 MET A CA 1
ATOM 2505 C C . MET A 1 330 ? 5.173 3.002 -14.836 1.00 34.51 985 MET A C 1
ATOM 2506 O O . MET A 1 330 ? 4.289 3.199 -13.999 1.00 34.17 985 MET A O 1
ATOM 2511 N N . LEU A 1 331 ? 5.983 3.973 -15.283 1.00 31.73 986 LEU A N 1
ATOM 2512 C CA . LEU A 1 331 ? 5.866 5.366 -14.843 1.00 31.80 986 LEU A CA 1
ATOM 2513 C C . LEU A 1 331 ? 4.531 6.005 -15.212 1.00 35.64 986 LEU A C 1
ATOM 2514 O O . LEU A 1 331 ? 3.949 6.712 -14.391 1.00 35.20 986 LEU A O 1
ATOM 2519 N N . ASP A 1 332 ? 4.023 5.711 -16.418 1.00 32.33 987 ASP A N 1
ATOM 2520 C CA . ASP A 1 332 ? 2.740 6.220 -16.890 1.00 32.23 987 ASP A CA 1
ATOM 2521 C C . ASP A 1 332 ? 1.614 5.301 -16.381 1.00 35.67 987 ASP A C 1
ATOM 2522 O O . ASP A 1 332 ? 1.607 4.115 -16.729 1.00 34.87 987 ASP A O 1
ATOM 2527 N N . PRO A 1 333 ? 0.653 5.822 -15.569 1.00 32.45 988 PRO A N 1
ATOM 2528 C CA . PRO A 1 333 ? -0.437 4.961 -15.064 1.00 32.40 988 PRO A CA 1
ATOM 2529 C C . PRO A 1 333 ? -1.360 4.383 -16.141 1.00 36.34 988 PRO A C 1
ATOM 2530 O O . PRO A 1 333 ? -2.070 3.414 -15.871 1.00 35.51 988 PRO A O 1
ATOM 2534 N N . ALA A 1 334 ? -1.345 4.970 -17.357 1.00 32.97 989 ALA A N 1
ATOM 2535 C CA . ALA A 1 334 ? -2.142 4.512 -18.497 1.00 32.66 989 ALA A CA 1
ATOM 2536 C C . ALA A 1 334 ? -1.555 3.228 -19.096 1.00 36.38 989 ALA A C 1
ATOM 2537 O O . ALA A 1 334 ? -2.289 2.445 -19.700 1.00 36.42 989 ALA A O 1
ATOM 2539 N N . LYS A 1 335 ? -0.234 3.022 -18.930 1.00 32.55 990 LYS A N 1
ATOM 2540 C CA . LYS A 1 335 ? 0.504 1.853 -19.429 1.00 32.26 990 LYS A CA 1
ATOM 2541 C C . LYS A 1 335 ? 0.626 0.760 -18.348 1.00 35.54 990 LYS A C 1
ATOM 2542 O O . LYS A 1 335 ? 1.171 -0.315 -18.614 1.00 34.99 990 LYS A O 1
ATOM 2548 N N . ARG A 1 336 ? 0.110 1.040 -17.138 1.00 31.60 991 ARG A N 1
ATOM 2549 C CA . ARG A 1 336 ? 0.146 0.147 -15.978 1.00 31.21 991 ARG A CA 1
ATOM 2550 C C . ARG A 1 336 ? -0.790 -1.041 -16.128 1.00 34.58 991 ARG A C 1
ATOM 2551 O O . ARG A 1 336 ? -1.891 -0.891 -16.661 1.00 33.81 991 ARG A O 1
ATOM 2559 N N . ILE A 1 337 ? -0.371 -2.209 -15.606 1.00 31.02 992 ILE A N 1
ATOM 2560 C CA . ILE A 1 337 ? -1.173 -3.438 -15.607 1.00 30.72 992 ILE A CA 1
ATOM 2561 C C . ILE A 1 337 ? -2.460 -3.220 -14.787 1.00 34.07 992 ILE A C 1
ATOM 2562 O O . ILE A 1 337 ? -2.417 -2.570 -13.739 1.00 33.78 992 ILE A O 1
ATOM 2567 N N . SER A 1 338 ? -3.604 -3.703 -15.300 1.00 30.20 993 SER A N 1
ATOM 2568 C CA . SER A 1 338 ? -4.894 -3.580 -14.618 1.00 29.84 993 SER A CA 1
ATOM 2569 C C . SER A 1 338 ? -5.004 -4.619 -13.492 1.00 32.79 993 SER A C 1
ATOM 2570 O O . SER A 1 338 ? -4.170 -5.521 -13.414 1.00 31.64 993 SER A O 1
ATOM 2573 N N . ILE A 1 339 ? -6.031 -4.489 -12.627 1.00 29.80 994 ILE A N 1
ATOM 2574 C CA . ILE A 1 339 ? -6.298 -5.407 -11.510 1.00 29.83 994 ILE A CA 1
ATOM 2575 C C . ILE A 1 339 ? -6.602 -6.828 -12.032 1.00 34.33 994 ILE A C 1
ATOM 2576 O O . ILE A 1 339 ? -6.037 -7.799 -11.521 1.00 33.84 994 ILE A O 1
ATOM 2581 N N . ASN A 1 340 ? -7.461 -6.933 -13.067 1.00 31.71 995 ASN A N 1
ATOM 2582 C CA . ASN A 1 340 ? -7.853 -8.200 -13.698 1.00 31.78 995 ASN A CA 1
ATOM 2583 C C . ASN A 1 340 ? -6.671 -8.915 -14.354 1.00 35.52 995 ASN A C 1
ATOM 2584 O O . ASN A 1 340 ? -6.542 -10.130 -14.204 1.00 35.18 995 ASN A O 1
ATOM 2589 N N . GLN A 1 341 ? -5.799 -8.161 -15.058 1.00 32.14 996 GLN A N 1
ATOM 2590 C CA . GLN A 1 341 ? -4.610 -8.705 -15.720 1.00 31.84 996 GLN A CA 1
ATOM 2591 C C . GLN A 1 341 ? -3.543 -9.134 -14.708 1.00 35.13 996 GLN A C 1
ATOM 2592 O O . GLN A 1 341 ? -2.806 -10.087 -14.972 1.00 34.49 996 GLN A O 1
ATOM 2598 N N . ALA A 1 342 ? -3.471 -8.443 -13.549 1.00 31.28 997 ALA A N 1
ATOM 2599 C CA . ALA A 1 342 ? -2.537 -8.771 -12.467 1.00 30.89 997 ALA A CA 1
ATOM 2600 C C . ALA A 1 342 ? -2.955 -10.094 -11.820 1.00 34.06 997 ALA A C 1
ATOM 2601 O O . ALA A 1 342 ? -2.098 -10.928 -11.538 1.00 33.59 997 ALA A O 1
ATOM 2603 N N . LEU A 1 343 ? -4.275 -10.299 -11.633 1.00 30.52 998 LEU A N 1
ATOM 2604 C CA . LEU A 1 343 ? -4.850 -11.525 -11.070 1.00 30.55 998 LEU A CA 1
ATOM 2605 C C . LEU A 1 343 ? -4.704 -12.710 -12.033 1.00 34.69 998 LEU A C 1
ATOM 2606 O O . LEU A 1 343 ? -4.582 -13.849 -11.580 1.00 34.02 998 LEU A O 1
ATOM 2611 N N . GLN A 1 344 ? -4.714 -12.435 -13.355 1.00 31.74 999 GLN A N 1
ATOM 2612 C CA . GLN A 1 344 ? -4.587 -13.441 -14.414 1.00 32.05 999 GLN A CA 1
ATOM 2613 C C . GLN A 1 344 ? -3.136 -13.681 -14.867 1.00 36.70 999 GLN A C 1
ATOM 2614 O O . GLN A 1 344 ? -2.902 -14.545 -15.716 1.00 36.73 999 GLN A O 1
ATOM 2620 N N . HIS A 1 345 ? -2.165 -12.938 -14.288 1.00 33.22 1000 HIS A N 1
ATOM 2621 C CA . HIS A 1 345 ? -0.734 -13.054 -14.600 1.00 33.14 1000 HIS A CA 1
ATOM 2622 C C . HIS A 1 345 ? -0.190 -14.447 -14.252 1.00 38.12 1000 HIS A C 1
ATOM 2623 O O . HIS A 1 345 ? -0.692 -15.087 -13.324 1.00 38.01 1000 HIS A O 1
ATOM 2630 N N . ALA A 1 346 ? 0.835 -14.907 -15.003 1.00 35.26 1001 ALA A N 1
ATOM 2631 C CA . ALA A 1 346 ? 1.489 -16.214 -14.849 1.00 35.26 1001 ALA A CA 1
ATOM 2632 C C . ALA A 1 346 ? 1.997 -16.490 -13.429 1.00 39.26 1001 ALA A C 1
ATOM 2633 O O . ALA A 1 346 ? 1.961 -17.640 -12.989 1.00 38.69 1001 ALA A O 1
ATOM 2635 N N . PHE A 1 347 ? 2.448 -15.438 -12.713 1.00 35.76 1002 PHE A N 1
ATOM 2636 C CA . PHE A 1 347 ? 2.934 -15.533 -11.335 1.00 35.49 1002 PHE A CA 1
ATOM 2637 C C . PHE A 1 347 ? 1.837 -15.994 -10.366 1.00 40.45 1002 PHE A C 1
ATOM 2638 O O . PHE A 1 347 ? 2.127 -16.766 -9.455 1.00 39.58 1002 PHE A O 1
ATOM 2646 N N . ILE A 1 348 ? 0.584 -15.548 -10.587 1.00 38.64 1003 ILE A N 1
ATOM 2647 C CA . ILE A 1 348 ? -0.577 -15.902 -9.761 1.00 39.32 1003 ILE A CA 1
ATOM 2648 C C . ILE A 1 348 ? -1.166 -17.257 -10.181 1.00 45.03 1003 ILE A C 1
ATOM 2649 O O . ILE A 1 348 ? -1.358 -18.126 -9.329 1.00 44.49 1003 ILE A O 1
ATOM 2654 N N . GLN A 1 349 ? -1.469 -17.418 -11.488 1.00 43.05 1004 GLN A N 1
ATOM 2655 C CA . GLN A 1 349 ? -2.076 -18.623 -12.068 1.00 43.44 1004 GLN A CA 1
ATOM 2656 C C . GLN A 1 349 ? -1.194 -19.878 -12.017 1.00 48.45 1004 GLN A C 1
ATOM 2657 O O . GLN A 1 349 ? -1.729 -20.986 -12.061 1.00 48.28 1004 GLN A O 1
ATOM 2663 N N . GLU A 1 350 ? 0.146 -19.700 -11.934 1.00 45.71 1005 GLU A N 1
ATOM 2664 C CA . GLU A 1 350 ? 1.187 -20.740 -11.866 1.00 49.38 1005 GLU A CA 1
ATOM 2665 C C . GLU A 1 350 ? 1.389 -21.597 -13.129 1.00 66.00 1005 GLU A C 1
ATOM 2666 O O . GLU A 1 350 ? 0.418 -21.816 -13.885 1.00 68.51 1005 GLU A O 1
ATOM 2672 N N . ASP B 1 15 ? -42.902 -27.731 8.378 1.00 64.50 670 ASP B N 1
ATOM 2673 C CA . ASP B 1 15 ? -43.757 -28.886 8.648 1.00 64.27 670 ASP B CA 1
ATOM 2674 C C . ASP B 1 15 ? -44.878 -28.583 9.655 1.00 67.83 670 ASP B C 1
ATOM 2675 O O . ASP B 1 15 ? -44.847 -27.543 10.318 1.00 67.38 670 ASP B O 1
ATOM 2680 N N . ALA B 1 16 ? -45.866 -29.500 9.762 1.00 64.24 671 ALA B N 1
ATOM 2681 C CA . ALA B 1 16 ? -47.015 -29.395 10.669 1.00 63.95 671 ALA B CA 1
ATOM 2682 C C . ALA B 1 16 ? -46.614 -29.460 12.148 1.00 67.29 671 ALA B C 1
ATOM 2683 O O . ALA B 1 16 ? -47.294 -28.866 12.987 1.00 66.85 671 ALA B O 1
ATOM 2685 N N . GLU B 1 17 ? -45.506 -30.170 12.458 1.00 63.40 672 GLU B N 1
ATOM 2686 C CA . GLU B 1 17 ? -44.961 -30.330 13.813 1.00 63.00 672 GLU B CA 1
ATOM 2687 C C . GLU B 1 17 ? -44.443 -29.008 14.400 1.00 66.09 672 GLU B C 1
ATOM 2688 O O . GLU B 1 17 ? -44.444 -28.844 15.620 1.00 65.59 672 GLU B O 1
ATOM 2694 N N . GLY B 1 18 ? -44.005 -28.098 13.530 1.00 62.04 673 GLY B N 1
ATOM 2695 C CA . GLY B 1 18 ? -43.497 -26.785 13.914 1.00 61.54 673 GLY B CA 1
ATOM 2696 C C . GLY B 1 18 ? -42.008 -26.579 13.719 1.00 64.48 673 GLY B C 1
ATOM 2697 O O . GLY B 1 18 ? -41.495 -25.508 14.047 1.00 63.92 673 GLY B O 1
ATOM 2698 N N . TYR B 1 19 ? -41.301 -27.595 13.186 1.00 60.50 674 TYR B N 1
ATOM 2699 C CA . TYR B 1 19 ? -39.858 -27.542 12.942 1.00 60.07 674 TYR B CA 1
ATOM 2700 C C . TYR B 1 19 ? -39.522 -26.832 11.632 1.00 63.18 674 TYR B C 1
ATOM 2701 O O . TYR B 1 19 ? -40.201 -27.043 10.624 1.00 62.55 674 TYR B O 1
ATOM 2710 N N . TYR B 1 20 ? -38.459 -26.006 11.646 1.00 59.35 675 TYR B N 1
ATOM 2711 C CA . TYR B 1 20 ? -37.985 -25.276 10.469 1.00 58.97 675 TYR B CA 1
ATOM 2712 C C . TYR B 1 20 ? -37.245 -26.224 9.517 1.00 62.67 675 TYR B C 1
ATOM 2713 O O . TYR B 1 20 ? -36.579 -27.156 9.974 1.00 62.12 675 TYR B O 1
ATOM 2722 N N . ARG B 1 21 ? -37.383 -25.985 8.197 1.00 59.31 676 ARG B N 1
ATOM 2723 C CA . ARG B 1 21 ? -36.806 -26.785 7.107 1.00 59.14 676 ARG B CA 1
ATOM 2724 C C . ARG B 1 21 ? -35.291 -27.012 7.167 1.00 62.52 676 ARG B C 1
ATOM 2725 O O . ARG B 1 21 ? -34.842 -28.106 6.822 1.00 62.38 676 ARG B O 1
ATOM 2733 N N . VAL B 1 22 ? -34.523 -25.997 7.631 1.00 58.22 677 VAL B N 1
ATOM 2734 C CA . VAL B 1 22 ? -33.053 -25.970 7.772 1.00 57.61 677 VAL B CA 1
ATOM 2735 C C . VAL B 1 22 ? -32.234 -26.464 6.576 1.00 59.99 677 VAL B C 1
ATOM 2736 O O . VAL B 1 22 ? -32.110 -27.670 6.352 1.00 59.56 677 VAL B O 1
ATOM 2740 N N . ASN B 1 23 ? -31.654 -25.514 5.829 1.00 55.33 678 ASN B N 1
ATOM 2741 C CA . ASN B 1 23 ? -30.823 -25.795 4.660 1.00 54.51 678 ASN B CA 1
ATOM 2742 C C . ASN B 1 23 ? -29.406 -25.272 4.877 1.00 56.56 678 ASN B C 1
ATOM 2743 O O . ASN B 1 23 ? -29.233 -24.132 5.315 1.00 55.95 678 ASN B O 1
ATOM 2748 N N . ILE B 1 24 ? -28.393 -26.111 4.580 1.00 51.92 679 ILE B N 1
ATOM 2749 C CA . ILE B 1 24 ? -26.979 -25.743 4.705 1.00 51.04 679 ILE B CA 1
ATOM 2750 C C . ILE B 1 24 ? -26.622 -24.800 3.550 1.00 53.11 679 ILE B C 1
ATOM 2751 O O . ILE B 1 24 ? -26.856 -25.130 2.385 1.00 52.87 679 ILE B O 1
ATOM 2756 N N . GLY B 1 25 ? -26.100 -23.628 3.899 1.00 47.99 680 GLY B N 1
ATOM 2757 C CA . GLY B 1 25 ? -25.728 -22.590 2.945 1.00 47.05 680 GLY B CA 1
ATOM 2758 C C . GLY B 1 25 ? -26.617 -21.365 3.026 1.00 48.87 680 GLY B C 1
ATOM 2759 O O . GLY B 1 25 ? -26.281 -20.320 2.463 1.00 48.60 680 GLY B O 1
ATOM 2760 N N . GLU B 1 26 ? -27.761 -21.490 3.733 1.00 43.67 681 GLU B N 1
ATOM 2761 C CA . GLU B 1 26 ? -28.735 -20.416 3.933 1.00 42.59 681 GLU B CA 1
ATOM 2762 C C . GLU B 1 26 ? -28.176 -19.373 4.898 1.00 44.13 681 GLU B C 1
ATOM 2763 O O . GLU B 1 26 ? -27.519 -19.728 5.881 1.00 43.26 681 GLU B O 1
ATOM 2769 N N . VAL B 1 27 ? -28.444 -18.089 4.614 1.00 39.26 682 VAL B N 1
ATOM 2770 C CA . VAL B 1 27 ? -27.980 -16.976 5.439 1.00 38.43 682 VAL B CA 1
ATOM 2771 C C . VAL B 1 27 ? -29.140 -16.435 6.281 1.00 40.99 682 VAL B C 1
ATOM 2772 O O . VAL B 1 27 ? -30.157 -16.006 5.732 1.00 40.53 682 VAL B O 1
ATOM 2776 N N . LEU B 1 28 ? -28.984 -16.486 7.616 1.00 36.50 683 LEU B N 1
ATOM 2777 C CA . LEU B 1 28 ? -29.981 -16.024 8.584 1.00 35.88 683 LEU B CA 1
ATOM 2778 C C . LEU B 1 28 ? -29.627 -14.626 9.084 1.00 38.86 683 LEU B C 1
ATOM 2779 O O . LEU B 1 28 ? -28.460 -14.369 9.394 1.00 38.48 683 LEU B O 1
ATOM 2784 N N . ASP B 1 29 ? -30.638 -13.723 9.155 1.00 34.59 684 ASP B N 1
ATOM 2785 C CA . ASP B 1 29 ? -30.524 -12.319 9.596 1.00 34.02 684 ASP B CA 1
ATOM 2786 C C . ASP B 1 29 ? -29.461 -11.530 8.790 1.00 37.31 684 ASP B C 1
ATOM 2787 O O . ASP B 1 29 ? -28.833 -10.606 9.316 1.00 36.81 684 ASP B O 1
ATOM 2792 N N . LYS B 1 30 ? -29.270 -11.919 7.505 1.00 33.66 685 LYS B N 1
ATOM 2793 C CA . LYS B 1 30 ? -28.306 -11.363 6.540 1.00 33.50 685 LYS B CA 1
ATOM 2794 C C . LYS B 1 30 ? -26.831 -11.422 7.009 1.00 37.10 685 LYS B C 1
ATOM 2795 O O . LYS B 1 30 ? -25.992 -10.677 6.493 1.00 36.92 685 LYS B O 1
ATOM 2801 N N . ARG B 1 31 ? -26.514 -12.325 7.964 1.00 32.81 686 ARG B N 1
ATOM 2802 C CA . ARG B 1 31 ? -25.160 -12.467 8.511 1.00 32.26 686 ARG B CA 1
ATOM 2803 C C . ARG B 1 31 ? -24.753 -13.895 8.892 1.00 36.06 686 ARG B C 1
ATOM 2804 O O . ARG B 1 31 ? -23.588 -14.250 8.718 1.00 35.86 686 ARG B O 1
ATOM 2812 N N . TYR B 1 32 ? -25.695 -14.703 9.418 1.00 32.20 687 TYR B N 1
ATOM 2813 C CA . TYR B 1 32 ? -25.408 -16.066 9.874 1.00 31.73 687 TYR B CA 1
ATOM 2814 C C . TYR B 1 32 ? -25.501 -17.134 8.787 1.00 36.68 687 TYR B C 1
ATOM 2815 O O . TYR B 1 32 ? -26.595 -17.590 8.448 1.00 36.43 687 TYR B O 1
ATOM 2824 N N . ASN B 1 33 ? -24.336 -17.539 8.252 1.00 33.85 688 ASN B N 1
ATOM 2825 C CA . ASN B 1 33 ? -24.231 -18.554 7.206 1.00 34.00 688 ASN B CA 1
ATOM 2826 C C . ASN B 1 33 ? -24.188 -19.950 7.832 1.00 38.30 688 ASN B C 1
ATOM 2827 O O . ASN B 1 33 ? -23.194 -20.312 8.469 1.00 37.36 688 ASN B O 1
ATOM 2832 N N . VAL B 1 34 ? -25.284 -20.718 7.665 1.00 35.63 689 VAL B N 1
ATOM 2833 C CA . VAL B 1 34 ? -25.444 -22.076 8.198 1.00 36.02 689 VAL B CA 1
ATOM 2834 C C . VAL B 1 34 ? -24.537 -23.040 7.425 1.00 41.48 689 VAL B C 1
ATOM 2835 O O . VAL B 1 34 ? -24.639 -23.128 6.201 1.00 41.11 689 VAL B O 1
ATOM 2839 N N . TYR B 1 35 ? -23.648 -23.749 8.143 1.00 39.42 690 TYR B N 1
ATOM 2840 C CA . TYR B 1 35 ? -22.715 -24.699 7.532 1.00 39.99 690 TYR B CA 1
ATOM 2841 C C . TYR B 1 35 ? -22.879 -26.151 7.999 1.00 46.48 690 TYR B C 1
ATOM 2842 O O . TYR B 1 35 ? -22.478 -27.065 7.278 1.00 46.29 690 TYR B O 1
ATOM 2851 N N . GLY B 1 36 ? -23.455 -26.346 9.185 1.00 45.07 691 GLY B N 1
ATOM 2852 C CA . GLY B 1 36 ? -23.663 -27.674 9.753 1.00 45.87 691 GLY B CA 1
ATOM 2853 C C . GLY B 1 36 ? -24.751 -27.781 10.802 1.00 51.98 691 GLY B C 1
ATOM 2854 O O . GLY B 1 36 ? -25.276 -26.769 11.278 1.00 51.53 691 GLY B O 1
ATOM 2855 N N . TYR B 1 37 ? -25.090 -29.031 11.165 1.00 50.28 692 TYR B N 1
ATOM 2856 C CA . TYR B 1 37 ? -26.103 -29.371 12.166 1.00 51.04 692 TYR B CA 1
ATOM 2857 C C . TYR B 1 37 ? -25.462 -29.725 13.511 1.00 56.68 692 TYR B C 1
ATOM 2858 O O . TYR B 1 37 ? -24.279 -30.071 13.563 1.00 56.39 692 TYR B O 1
ATOM 2867 N N . THR B 1 38 ? -26.257 -29.657 14.592 1.00 54.49 693 THR B N 1
ATOM 2868 C CA . THR B 1 38 ? -25.846 -30.005 15.957 1.00 54.98 693 THR B CA 1
ATOM 2869 C C . THR B 1 38 ? -26.913 -30.906 16.592 1.00 60.24 693 THR B C 1
ATOM 2870 O O . THR B 1 38 ? -26.581 -31.791 17.382 1.00 59.94 693 THR B O 1
ATOM 2874 N N . GLY B 1 39 ? -28.174 -30.663 16.229 1.00 57.64 694 GLY B N 1
ATOM 2875 C CA . GLY B 1 39 ? -29.334 -31.403 16.711 1.00 57.79 694 GLY B CA 1
ATOM 2876 C C . GLY B 1 39 ? -30.630 -30.831 16.177 1.00 62.07 694 GLY B C 1
ATOM 2877 O O . GLY B 1 39 ? -30.925 -29.655 16.406 1.00 61.67 694 GLY B O 1
ATOM 2878 N N . GLN B 1 40 ? -31.405 -31.658 15.450 1.00 58.77 695 GLN B N 1
ATOM 2879 C CA . GLN B 1 40 ? -32.685 -31.268 14.854 1.00 90.83 695 GLN B CA 1
ATOM 2880 C C . GLN B 1 40 ? -33.781 -32.275 15.189 1.00 119.58 695 GLN B C 1
ATOM 2881 O O . GLN B 1 40 ? -34.936 -31.893 15.366 1.00 80.58 695 GLN B O 1
ATOM 2883 N N . SER B 1 44 ? -36.648 -27.848 19.509 1.00 42.04 699 SER B N 1
ATOM 2884 C CA . SER B 1 44 ? -36.065 -26.869 18.596 1.00 41.77 699 SER B CA 1
ATOM 2885 C C . SER B 1 44 ? -34.792 -27.403 17.929 1.00 44.95 699 SER B C 1
ATOM 2886 O O . SER B 1 44 ? -34.114 -28.265 18.492 1.00 44.93 699 SER B O 1
ATOM 2889 N N . ASN B 1 45 ? -34.464 -26.872 16.741 1.00 40.34 700 ASN B N 1
ATOM 2890 C CA . ASN B 1 45 ? -33.276 -27.266 15.984 1.00 39.56 700 ASN B CA 1
ATOM 2891 C C . ASN B 1 45 ? -32.124 -26.281 16.188 1.00 41.40 700 ASN B C 1
ATOM 2892 O O . ASN B 1 45 ? -32.320 -25.070 16.069 1.00 40.81 700 ASN B O 1
ATOM 2897 N N . VAL B 1 46 ? -30.932 -26.808 16.534 1.00 36.44 701 VAL B N 1
ATOM 2898 C CA . VAL B 1 46 ? -29.721 -26.018 16.779 1.00 35.53 701 VAL B CA 1
ATOM 2899 C C . VAL B 1 46 ? -28.724 -26.257 15.642 1.00 38.37 701 VAL B C 1
ATOM 2900 O O . VAL B 1 46 ? -28.333 -27.399 15.389 1.00 37.98 701 VAL B O 1
ATOM 2904 N N . VAL B 1 47 ? -28.336 -25.175 14.949 1.00 33.65 702 VAL B N 1
ATOM 2905 C CA . VAL B 1 47 ? -27.406 -25.217 13.816 1.00 32.86 702 VAL B CA 1
ATOM 2906 C C . VAL B 1 47 ? -26.121 -24.433 14.087 1.00 35.22 702 VAL B C 1
ATOM 2907 O O . VAL B 1 47 ? -26.133 -23.473 14.863 1.00 34.50 702 VAL B O 1
ATOM 2911 N N . ARG B 1 48 ? -25.018 -24.843 13.435 1.00 30.85 703 ARG B N 1
ATOM 2912 C CA . ARG B 1 48 ? -23.723 -24.173 13.533 1.00 30.32 703 ARG B CA 1
ATOM 2913 C C . ARG B 1 48 ? -23.637 -23.164 12.398 1.00 33.34 703 ARG B C 1
ATOM 2914 O O . ARG B 1 48 ? -23.895 -23.513 11.242 1.00 32.61 703 ARG B O 1
ATOM 2922 N N . ALA B 1 49 ? -23.313 -21.906 12.730 1.00 29.35 704 ALA B N 1
ATOM 2923 C CA . ALA B 1 49 ? -23.232 -20.833 11.744 1.00 28.87 704 ALA B CA 1
ATOM 2924 C C . ALA B 1 49 ? -21.988 -19.961 11.893 1.00 31.99 704 ALA B C 1
ATOM 2925 O O . ALA B 1 49 ? -21.353 -19.950 12.950 1.00 31.22 704 ALA B O 1
ATOM 2927 N N . ARG B 1 50 ? -21.645 -19.235 10.818 1.00 28.65 705 ARG B N 1
ATOM 2928 C CA . ARG B 1 50 ? -20.527 -18.295 10.777 1.00 28.34 705 ARG B CA 1
ATOM 2929 C C . ARG B 1 50 ? -21.083 -16.891 10.552 1.00 31.10 705 ARG B C 1
ATOM 2930 O O . ARG B 1 50 ? -21.848 -16.675 9.609 1.00 30.36 705 ARG B O 1
ATOM 2938 N N . ASP B 1 51 ? -20.737 -15.954 11.449 1.00 27.22 706 ASP B N 1
ATOM 2939 C CA . ASP B 1 51 ? -21.206 -14.571 11.394 1.00 26.79 706 ASP B CA 1
ATOM 2940 C C . ASP B 1 51 ? -20.388 -13.741 10.396 1.00 31.23 706 ASP B C 1
ATOM 2941 O O . ASP B 1 51 ? -19.278 -13.310 10.717 1.00 30.78 706 ASP B O 1
ATOM 2946 N N . ASN B 1 52 ? -20.958 -13.498 9.195 1.00 28.16 707 ASN B N 1
ATOM 2947 C CA . ASN B 1 52 ? -20.334 -12.714 8.118 1.00 28.11 707 ASN B CA 1
ATOM 2948 C C . ASN B 1 52 ? -20.113 -11.242 8.505 1.00 31.80 707 ASN B C 1
ATOM 2949 O O . ASN B 1 52 ? -19.241 -10.585 7.935 1.00 31.54 707 ASN B O 1
ATOM 2954 N N . ALA B 1 53 ? -20.905 -10.733 9.465 1.00 28.10 708 ALA B N 1
ATOM 2955 C CA . ALA B 1 53 ? -20.808 -9.364 9.973 1.00 27.59 708 ALA B CA 1
ATOM 2956 C C . ALA B 1 53 ? -19.717 -9.253 11.046 1.00 30.82 708 ALA B C 1
ATOM 2957 O O . ALA B 1 53 ? -19.276 -8.145 11.362 1.00 30.08 708 ALA B O 1
ATOM 2959 N N . ARG B 1 54 ? -19.290 -10.402 11.609 1.00 27.61 709 ARG B N 1
ATOM 2960 C CA . ARG B 1 54 ? -18.260 -10.459 12.647 1.00 27.43 709 ARG B CA 1
ATOM 2961 C C . ARG B 1 54 ? -17.061 -11.350 12.251 1.00 32.14 709 ARG B C 1
ATOM 2962 O O . ARG B 1 54 ? -16.611 -12.184 13.039 1.00 31.22 709 ARG B O 1
ATOM 2970 N N . ALA B 1 55 ? -16.533 -11.130 11.026 1.00 30.25 710 ALA B N 1
ATOM 2971 C CA . ALA B 1 55 ? -15.382 -11.814 10.415 1.00 30.81 710 ALA B CA 1
ATOM 2972 C C . ALA B 1 55 ? -15.438 -13.353 10.437 1.00 36.27 710 ALA B C 1
ATOM 2973 O O . ALA B 1 55 ? -14.470 -14.011 10.832 1.00 35.81 710 ALA B O 1
ATOM 2975 N N . ASN B 1 56 ? -16.582 -13.915 9.992 1.00 33.97 711 ASN B N 1
ATOM 2976 C CA . ASN B 1 56 ? -16.861 -15.356 9.907 1.00 34.23 711 ASN B CA 1
ATOM 2977 C C . ASN B 1 56 ? -16.646 -16.140 11.215 1.00 38.82 711 ASN B C 1
ATOM 2978 O O . ASN B 1 56 ? -16.254 -17.311 11.176 1.00 38.95 711 ASN B O 1
ATOM 2983 N N . GLN B 1 57 ? -16.920 -15.500 12.373 1.00 35.24 712 GLN B N 1
ATOM 2984 C CA . GLN B 1 57 ? -16.775 -16.155 13.675 1.00 35.00 712 GLN B CA 1
ATOM 2985 C C . GLN B 1 57 ? -17.898 -17.157 13.932 1.00 38.57 712 GLN B C 1
ATOM 2986 O O . GLN B 1 57 ? -19.039 -16.930 13.521 1.00 38.07 712 GLN B O 1
ATOM 2992 N N . GLU B 1 58 ? -17.557 -18.275 14.585 1.00 34.89 713 GLU B N 1
ATOM 2993 C CA . GLU B 1 58 ? -18.494 -19.352 14.890 1.00 34.46 713 GLU B CA 1
ATOM 2994 C C . GLU B 1 58 ? -19.540 -18.957 15.921 1.00 36.61 713 GLU B C 1
ATOM 2995 O O . GLU B 1 58 ? -19.221 -18.306 16.916 1.00 35.96 713 GLU B O 1
ATOM 3001 N N . VAL B 1 59 ? -20.801 -19.321 15.644 1.00 31.86 714 VAL B N 1
ATOM 3002 C CA . VAL B 1 59 ? -21.967 -19.085 16.502 1.00 31.23 714 VAL B CA 1
ATOM 3003 C C . VAL B 1 59 ? -22.909 -20.285 16.429 1.00 33.92 714 VAL B C 1
ATOM 3004 O O . VAL B 1 59 ? -22.913 -21.011 15.433 1.00 33.19 714 VAL B O 1
ATOM 3008 N N . ALA B 1 60 ? -23.726 -20.467 17.472 1.00 30.24 715 ALA B N 1
ATOM 3009 C CA . ALA B 1 60 ? -24.744 -21.506 17.525 1.00 29.90 715 ALA B CA 1
ATOM 3010 C C . ALA B 1 60 ? -26.100 -20.806 17.460 1.00 33.26 715 ALA B C 1
ATOM 3011 O O . ALA B 1 60 ? -26.341 -19.862 18.218 1.00 33.00 715 ALA B O 1
ATOM 3013 N N . VAL B 1 61 ? -26.956 -21.221 16.514 1.00 29.16 716 VAL B N 1
ATOM 3014 C CA . VAL B 1 61 ? -28.279 -20.623 16.336 1.00 28.70 716 VAL B CA 1
ATOM 3015 C C . VAL B 1 61 ? -29.367 -21.639 16.696 1.00 32.37 716 VAL B C 1
ATOM 3016 O O . VAL B 1 61 ? -29.480 -22.680 16.047 1.00 31.80 716 VAL B O 1
ATOM 3020 N N . LYS B 1 62 ? -30.150 -21.330 17.743 1.00 28.80 717 LYS B N 1
ATOM 3021 C CA . LYS B 1 62 ? -31.257 -22.159 18.217 1.00 28.53 717 LYS B CA 1
ATOM 3022 C C . LYS B 1 62 ? -32.546 -21.625 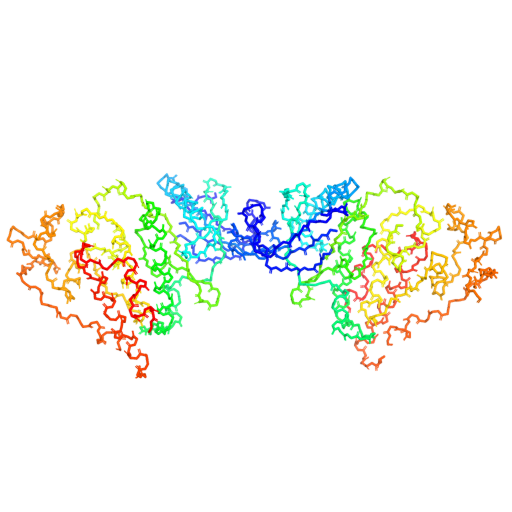17.588 1.00 32.48 717 LYS B C 1
ATOM 3023 O O . LYS B 1 62 ? -32.965 -20.505 17.891 1.00 31.64 717 LYS B O 1
ATOM 3029 N N . ILE B 1 63 ? -33.142 -22.413 16.683 1.00 29.79 718 ILE B N 1
ATOM 3030 C CA . ILE B 1 63 ? -34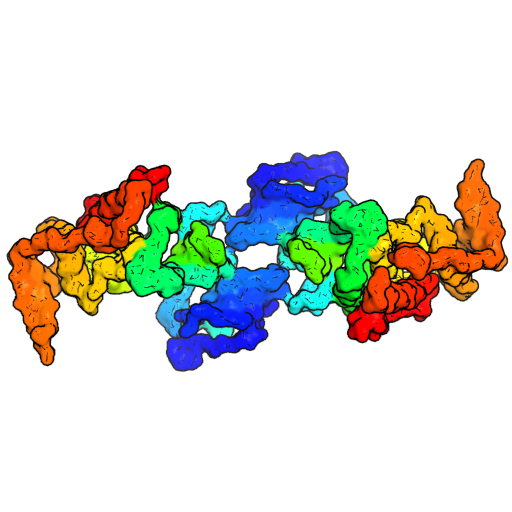.370 -22.050 15.975 1.00 30.10 718 ILE B CA 1
ATOM 3031 C C . ILE B 1 63 ? -35.569 -22.710 16.670 1.00 35.98 718 ILE B C 1
ATOM 3032 O O . ILE B 1 63 ? -35.805 -23.908 16.501 1.00 35.39 718 ILE B O 1
ATOM 3037 N N . ILE B 1 64 ? -36.296 -21.913 17.479 1.00 34.36 719 ILE B N 1
ATOM 3038 C CA . ILE B 1 64 ? -37.471 -22.311 18.269 1.00 35.20 719 ILE B CA 1
ATOM 3039 C C . ILE B 1 64 ? -38.642 -22.712 17.353 1.00 41.98 719 ILE B C 1
ATOM 3040 O O . ILE B 1 64 ? -38.844 -22.085 16.313 1.00 41.38 719 ILE B O 1
ATOM 3045 N N . ARG B 1 65 ? -39.403 -23.756 17.752 1.00 41.07 720 ARG B N 1
ATOM 3046 C CA . ARG B 1 65 ? -40.570 -24.280 17.028 1.00 42.14 720 ARG B CA 1
ATOM 3047 C C . ARG B 1 65 ? -41.691 -23.243 16.859 1.00 48.77 720 ARG B C 1
ATOM 3048 O O . ARG B 1 65 ? -41.830 -22.343 17.689 1.00 48.30 720 ARG B O 1
ATOM 3056 N N . ASN B 1 66 ? -42.487 -23.380 15.779 1.00 47.86 721 ASN B N 1
ATOM 3057 C CA . ASN B 1 66 ? -43.586 -22.472 15.425 1.00 48.86 721 ASN B CA 1
ATOM 3058 C C . ASN B 1 66 ? -44.896 -22.694 16.215 1.00 55.39 721 ASN B C 1
ATOM 3059 O O . ASN B 1 66 ? -45.875 -21.979 15.982 1.00 55.08 721 ASN B O 1
ATOM 3064 N N . ASN B 1 67 ? -44.903 -23.660 17.159 1.00 53.88 722 ASN B N 1
ATOM 3065 C CA . ASN B 1 67 ? -46.056 -23.989 18.006 1.00 54.53 722 ASN B CA 1
ATOM 3066 C C . ASN B 1 67 ? -46.444 -22.841 18.945 1.00 60.31 722 ASN B C 1
ATOM 3067 O O . ASN B 1 67 ? -45.604 -21.998 19.272 1.00 60.09 722 ASN B O 1
ATOM 3072 N N . GLU B 1 68 ? -47.724 -22.816 19.369 1.00 58.05 723 GLU B N 1
ATOM 3073 C CA . GLU B 1 68 ? -48.295 -21.804 20.267 1.00 58.36 723 GLU B CA 1
ATOM 3074 C C . GLU B 1 68 ? -47.641 -21.823 21.653 1.00 62.94 723 GLU B C 1
ATOM 3075 O O . GLU B 1 68 ? -47.424 -20.761 22.241 1.00 62.71 723 GLU B O 1
ATOM 3081 N N . LEU B 1 69 ? -47.324 -23.028 22.165 1.00 59.82 724 LEU B N 1
ATOM 3082 C CA . LEU B 1 69 ? -46.698 -23.225 23.476 1.00 59.74 724 LEU B CA 1
ATOM 3083 C C . LEU B 1 69 ? -45.171 -23.146 23.421 1.00 63.28 724 LEU B C 1
ATOM 3084 O O . LEU B 1 69 ? -44.555 -22.725 24.401 1.00 63.00 724 LEU B O 1
ATOM 3089 N N . MET B 1 70 ? -44.564 -23.556 22.287 1.00 59.46 725 MET B N 1
ATOM 3090 C CA . MET B 1 70 ? -43.111 -23.542 22.088 1.00 59.08 725 MET B CA 1
ATOM 3091 C C . MET B 1 70 ? -42.543 -22.127 21.982 1.00 61.92 725 MET B C 1
ATOM 3092 O O . MET B 1 70 ? -41.477 -21.863 22.543 1.00 61.45 725 MET B O 1
ATOM 3097 N N . GLN B 1 71 ? -43.260 -21.216 21.287 1.00 57.68 726 GLN B N 1
ATOM 3098 C CA . GLN B 1 71 ? -42.863 -19.812 21.139 1.00 57.07 726 GLN B CA 1
ATOM 3099 C C . GLN B 1 71 ? -43.004 -19.083 22.482 1.00 59.67 726 GLN B C 1
ATOM 3100 O O . GLN B 1 71 ? -42.218 -18.178 22.772 1.00 59.10 726 GLN B O 1
ATOM 3106 N N . LYS B 1 72 ? -43.995 -19.501 23.302 1.00 55.31 727 LYS B N 1
ATOM 3107 C CA . LYS B 1 72 ? -44.258 -18.975 24.644 1.00 54.57 727 LYS B CA 1
ATOM 3108 C C . LYS B 1 72 ? -43.070 -19.318 25.555 1.00 56.52 727 LYS B C 1
ATOM 3109 O O . LYS B 1 72 ? -42.594 -18.450 26.287 1.00 56.06 727 LYS B O 1
ATOM 3115 N N . THR B 1 73 ? -42.580 -20.575 25.478 1.00 51.73 728 THR B N 1
ATOM 3116 C CA . THR B 1 73 ? -41.430 -21.057 26.254 1.00 50.85 728 THR B CA 1
ATOM 3117 C C . THR B 1 73 ? -40.114 -20.490 25.713 1.00 52.30 728 THR B C 1
ATOM 3118 O O . THR B 1 73 ? -39.152 -20.365 26.470 1.00 51.73 728 THR B O 1
ATOM 3122 N N . GLY B 1 74 ? -40.096 -20.152 24.420 1.00 47.20 729 GLY B N 1
ATOM 3123 C CA . GLY B 1 74 ? -38.949 -19.565 23.734 1.00 46.20 729 GLY B CA 1
ATOM 3124 C C . GLY B 1 74 ? -38.644 -18.159 24.213 1.00 48.17 729 GLY B C 1
ATOM 3125 O O . GLY B 1 74 ? -37.481 -17.828 24.458 1.00 47.45 729 GLY B O 1
ATOM 3126 N N . LEU B 1 75 ? -39.698 -17.323 24.355 1.00 43.55 730 LEU B N 1
ATOM 3127 C CA . LEU B 1 75 ? -39.608 -15.943 24.852 1.00 42.89 730 LEU B CA 1
ATOM 3128 C C . LEU B 1 75 ? -39.247 -15.960 26.340 1.00 45.47 730 LEU B C 1
ATOM 3129 O O . LEU B 1 75 ? -38.521 -15.085 26.815 1.00 44.88 730 LEU B O 1
ATOM 3134 N N . LYS B 1 76 ? -39.751 -16.981 27.059 1.00 41.28 731 LYS B N 1
ATOM 3135 C CA . LYS B 1 76 ? -39.500 -17.255 28.472 1.00 40.77 731 LYS B CA 1
ATOM 3136 C C . LYS B 1 76 ? -38.004 -17.590 28.640 1.00 43.59 731 LYS B C 1
ATOM 3137 O O . LYS B 1 76 ? -37.361 -17.059 29.547 1.00 43.05 731 LYS B O 1
ATOM 3143 N N . GLU B 1 77 ? -37.452 -18.419 27.721 1.00 39.34 732 GLU B N 1
ATOM 3144 C CA . GLU B 1 77 ? -36.039 -18.817 27.669 1.00 38.90 732 GLU B CA 1
ATOM 3145 C C . GLU B 1 77 ? -35.168 -17.584 27.391 1.00 42.82 732 GLU B C 1
ATOM 3146 O O . GLU B 1 77 ? -34.133 -17.411 28.035 1.00 42.54 732 GLU B O 1
ATOM 3152 N N . LEU B 1 78 ? -35.612 -16.725 26.447 1.00 39.43 733 LEU B N 1
ATOM 3153 C CA . LEU B 1 78 ? -34.954 -15.475 26.057 1.00 39.27 733 LEU B CA 1
ATOM 3154 C C . LEU B 1 78 ? -34.860 -14.516 27.253 1.00 42.89 733 LEU B C 1
ATOM 3155 O O . LEU B 1 78 ? -33.799 -13.934 27.479 1.00 42.43 733 LEU B O 1
ATOM 3160 N N . GLU B 1 79 ? -35.956 -14.392 28.033 1.00 39.31 734 GLU B N 1
ATOM 3161 C CA . GLU B 1 79 ? -36.030 -13.537 29.219 1.00 39.13 734 GLU B CA 1
ATOM 3162 C C . GLU B 1 79 ? -35.140 -14.054 30.352 1.00 42.03 734 GLU B C 1
ATOM 3163 O O . GLU B 1 79 ? -34.492 -13.249 31.027 1.00 41.45 734 GLU B O 1
ATOM 3169 N N . PHE B 1 80 ? -35.092 -15.392 30.547 1.00 37.77 735 PHE B N 1
ATOM 3170 C CA . PHE B 1 80 ? -34.268 -16.026 31.578 1.00 37.26 735 PHE B CA 1
ATOM 3171 C C . PHE B 1 80 ? -32.776 -15.897 31.296 1.00 39.88 735 PHE B C 1
ATOM 3172 O O . PHE B 1 80 ? -32.018 -15.586 32.213 1.00 39.42 735 PHE B O 1
ATOM 3180 N N . LEU B 1 81 ? -32.361 -16.104 30.032 1.00 35.56 736 LEU B N 1
ATOM 3181 C CA . LEU B 1 81 ? -30.963 -15.980 29.616 1.00 35.02 736 LEU B CA 1
ATOM 3182 C C . LEU B 1 81 ? -30.463 -14.540 29.723 1.00 38.61 736 LEU B C 1
ATOM 3183 O O . LEU B 1 81 ? -29.325 -14.328 30.137 1.00 37.76 736 LEU B O 1
ATOM 3188 N N . LYS B 1 82 ? -31.328 -13.557 29.403 1.00 35.49 737 LYS B N 1
ATOM 3189 C CA . LYS B 1 82 ? -31.019 -12.129 29.513 1.00 35.43 737 LYS B CA 1
ATOM 3190 C C . LYS B 1 82 ? -30.778 -11.733 30.975 1.00 39.41 737 LYS B C 1
ATOM 3191 O O . LYS B 1 82 ? -29.851 -10.975 31.254 1.00 38.99 737 LYS B O 1
ATOM 3197 N N . LYS B 1 83 ? -31.592 -12.280 31.903 1.00 36.26 738 LYS B N 1
ATOM 3198 C CA . LYS B 1 83 ? -31.500 -12.036 33.345 1.00 36.06 738 LYS B CA 1
ATOM 3199 C C . LYS B 1 83 ? -30.190 -12.591 33.923 1.00 39.71 738 LYS B C 1
ATOM 3200 O O . LYS B 1 83 ? -29.531 -11.896 34.697 1.00 39.22 738 LYS B O 1
ATOM 3206 N N . LEU B 1 84 ? -29.813 -13.830 33.535 1.00 36.01 739 LEU B N 1
ATOM 3207 C CA . LEU B 1 84 ? -28.593 -14.499 34.001 1.00 35.66 739 LEU B CA 1
ATOM 3208 C C . LEU B 1 84 ? -27.315 -13.833 33.485 1.00 39.15 739 LEU B C 1
ATOM 3209 O O . LEU B 1 84 ? -26.360 -13.689 34.250 1.00 38.35 739 LEU B O 1
ATOM 3214 N N . ASN B 1 85 ? -27.296 -13.435 32.196 1.00 35.86 740 ASN B N 1
ATOM 3215 C CA . ASN B 1 85 ? -26.146 -12.785 31.559 1.00 35.90 740 ASN B CA 1
ATOM 3216 C C . ASN B 1 85 ? -25.862 -11.397 32.133 1.00 41.18 740 ASN B C 1
ATOM 3217 O O . ASN B 1 85 ? -24.696 -11.065 32.342 1.00 40.78 740 ASN B O 1
ATOM 3222 N N . ASP B 1 86 ? -26.919 -10.598 32.395 1.00 39.05 741 ASP B N 1
ATOM 3223 C CA . ASP B 1 86 ? -26.798 -9.250 32.965 1.00 39.44 741 ASP B CA 1
ATOM 3224 C C . ASP B 1 86 ? -26.243 -9.273 34.390 1.00 44.24 741 ASP B C 1
ATOM 3225 O O . ASP B 1 86 ? -25.479 -8.381 34.758 1.00 43.97 741 ASP B O 1
ATOM 3230 N N . ALA B 1 87 ? -26.608 -10.303 35.179 1.00 41.31 742 ALA B N 1
ATOM 3231 C CA . ALA B 1 87 ? -26.139 -10.477 36.555 1.00 41.36 742 ALA B CA 1
ATOM 3232 C C . ALA B 1 87 ? -24.692 -10.990 36.615 1.00 45.36 742 ALA B C 1
ATOM 3233 O O . ALA B 1 87 ? -24.032 -10.827 37.643 1.00 45.02 742 ALA B O 1
ATOM 3235 N N . ASP B 1 88 ? -24.202 -11.597 35.515 1.00 42.14 743 ASP B N 1
ATOM 3236 C CA . ASP B 1 88 ? -22.841 -12.127 35.403 1.00 42.11 743 ASP B CA 1
ATOM 3237 C C . ASP B 1 88 ? -22.101 -11.441 34.226 1.00 46.99 743 ASP B C 1
ATOM 3238 O O . ASP B 1 88 ? -22.012 -12.021 33.139 1.00 46.68 743 ASP B O 1
ATOM 3243 N N . PRO B 1 89 ? -21.590 -10.193 34.404 1.00 43.99 744 PRO B N 1
ATOM 3244 C CA . PRO B 1 89 ? -20.919 -9.509 33.281 1.00 43.82 744 PRO B CA 1
ATOM 3245 C C . PRO B 1 89 ? -19.554 -10.081 32.905 1.00 47.66 744 PRO B C 1
ATOM 3246 O O . PRO B 1 89 ? -19.218 -10.104 31.721 1.00 47.29 744 PRO B O 1
ATOM 3250 N N . ASP B 1 90 ? -18.773 -10.536 33.903 1.00 44.32 745 ASP B N 1
ATOM 3251 C CA . ASP B 1 90 ? -17.432 -11.097 33.710 1.00 44.16 745 ASP B CA 1
ATOM 3252 C C . ASP B 1 90 ? -17.419 -12.582 33.298 1.00 47.62 745 ASP B C 1
ATOM 3253 O O . ASP B 1 90 ? -16.344 -13.118 33.012 1.00 47.37 745 ASP B O 1
ATOM 3258 N N . ASP B 1 91 ? -18.610 -13.234 33.248 1.00 43.55 746 ASP B N 1
ATOM 3259 C CA . ASP B 1 91 ? -18.810 -14.648 32.886 1.00 42.88 746 ASP B CA 1
ATOM 3260 C C . ASP B 1 91 ? -17.950 -15.593 33.745 1.00 45.48 746 ASP B C 1
ATOM 3261 O O . ASP B 1 91 ? -17.014 -16.233 33.256 1.00 45.34 746 ASP B O 1
ATOM 3266 N N . LYS B 1 92 ? -18.258 -15.632 35.048 1.00 40.78 747 LYS B N 1
ATOM 3267 C CA . LYS B 1 92 ? -17.541 -16.448 36.030 1.00 40.07 747 LYS B CA 1
ATOM 3268 C C . LYS B 1 92 ? -18.445 -17.515 36.657 1.00 42.13 747 LYS B C 1
ATOM 3269 O O . LYS B 1 92 ? -17.948 -18.393 37.369 1.00 41.59 747 LYS B O 1
ATOM 3275 N N . PHE B 1 93 ? -19.765 -17.444 36.390 1.00 37.64 748 PHE B N 1
ATOM 3276 C CA . PHE B 1 93 ? -20.752 -18.368 36.951 1.00 36.99 748 PHE B CA 1
ATOM 3277 C C . PHE B 1 93 ? -21.271 -19.462 35.997 1.00 39.24 748 PHE B C 1
ATOM 3278 O O . PHE B 1 93 ? -22.376 -19.970 36.174 1.00 38.66 748 PHE B O 1
ATOM 3286 N N . HIS B 1 94 ? -20.445 -19.827 35.008 1.00 34.93 749 HIS B N 1
ATOM 3287 C CA . HIS B 1 94 ? -20.631 -20.900 34.024 1.00 34.18 749 HIS B CA 1
ATOM 3288 C C . HIS B 1 94 ? -22.040 -21.166 33.453 1.00 36.39 749 HIS B C 1
ATOM 3289 O O . HIS B 1 94 ? -22.513 -22.306 33.443 1.00 35.74 749 HIS B O 1
ATOM 3296 N N . CYS B 1 95 ? -22.687 -20.106 32.948 1.00 31.84 750 CYS B N 1
ATOM 3297 C CA . CYS B 1 95 ? -23.999 -20.186 32.305 1.00 31.13 750 CYS B CA 1
ATOM 3298 C C . CYS B 1 95 ? -23.868 -19.784 30.837 1.00 33.24 750 CYS B C 1
ATOM 3299 O O . CYS B 1 95 ? -23.046 -18.921 30.511 1.00 32.19 750 CYS B O 1
ATOM 3302 N N . LEU B 1 96 ? -24.661 -20.427 29.954 1.00 28.84 751 LEU B N 1
ATOM 3303 C CA . LEU B 1 96 ? -24.672 -20.182 28.507 1.00 28.37 751 LEU B CA 1
ATOM 3304 C C . LEU B 1 96 ? -24.853 -18.695 28.179 1.00 31.77 751 LEU B C 1
ATOM 3305 O O . LEU B 1 96 ? -25.733 -18.042 28.743 1.00 31.45 751 LEU B O 1
ATOM 3310 N N . ARG B 1 97 ? -23.998 -18.165 27.289 1.00 27.80 752 ARG B N 1
ATOM 3311 C CA . ARG B 1 97 ? -24.046 -16.757 26.897 1.00 27.19 752 ARG B CA 1
ATOM 3312 C C . ARG B 1 97 ? -24.868 -16.549 25.638 1.00 30.12 752 ARG B C 1
ATOM 3313 O O . ARG B 1 97 ? -24.544 -17.096 24.582 1.00 29.38 752 ARG B O 1
ATOM 3321 N N . LEU B 1 98 ? -25.951 -15.773 25.768 1.00 26.55 753 LEU B N 1
ATOM 3322 C CA . LEU B 1 98 ? -26.828 -15.388 24.669 1.00 26.46 753 LEU B CA 1
ATOM 3323 C C . LEU B 1 98 ? -26.255 -14.087 24.109 1.00 30.57 753 LEU B C 1
ATOM 3324 O O . LEU B 1 98 ? -26.041 -13.130 24.860 1.00 30.20 753 LEU B O 1
ATOM 3329 N N . PHE B 1 99 ? -25.967 -14.071 22.803 1.00 27.03 754 PHE B N 1
ATOM 3330 C CA . PHE B 1 99 ? -25.402 -12.904 22.133 1.00 26.74 754 PHE B CA 1
ATOM 3331 C C . PHE B 1 99 ? -26.508 -11.910 21.797 1.00 32.07 754 PHE B C 1
ATOM 3332 O O . PHE B 1 99 ? -26.467 -10.767 22.255 1.00 31.52 754 PHE B O 1
ATOM 3340 N N . ARG B 1 100 ? -27.515 -12.368 21.027 1.00 29.27 755 ARG B N 1
ATOM 3341 C CA . ARG B 1 100 ? -28.676 -11.588 20.588 1.00 29.10 755 ARG B CA 1
ATOM 3342 C C . ARG B 1 100 ? -29.781 -12.512 20.059 1.00 33.14 755 ARG B C 1
ATOM 3343 O O . ARG B 1 100 ? -29.601 -13.733 20.022 1.00 32.63 755 ARG B O 1
ATOM 3351 N N . HIS B 1 101 ? -30.921 -11.928 19.659 1.00 29.94 756 HIS B N 1
ATOM 3352 C CA . HIS B 1 101 ? -32.045 -12.673 19.104 1.00 29.74 756 HIS B CA 1
ATOM 3353 C C . HIS B 1 101 ? -32.612 -11.991 17.862 1.00 33.16 756 HIS B C 1
ATOM 3354 O O . HIS B 1 101 ? -32.500 -10.772 17.716 1.00 32.67 756 HIS B O 1
ATOM 3361 N N . PHE B 1 102 ? -33.224 -12.787 16.977 1.00 29.26 757 PHE B N 1
ATOM 3362 C CA . PHE B 1 102 ? -33.862 -12.320 15.750 1.00 28.94 757 PHE B CA 1
ATOM 3363 C C . PHE B 1 102 ? -34.988 -13.272 15.343 1.00 33.68 757 PHE B C 1
ATOM 3364 O O . PHE B 1 102 ? -35.137 -14.348 15.928 1.00 33.60 757 PHE B O 1
ATOM 3372 N N . TYR B 1 103 ? -35.768 -12.877 14.334 1.00 30.53 758 TYR B N 1
ATOM 3373 C CA . TYR B 1 103 ? -36.852 -13.690 13.802 1.00 30.50 758 TYR B CA 1
ATOM 3374 C C . TYR B 1 103 ? -36.535 -14.125 12.388 1.00 33.64 758 TYR B C 1
ATOM 3375 O O . TYR B 1 103 ? -35.903 -13.379 11.642 1.00 33.07 758 TYR B O 1
ATOM 3384 N N . HIS B 1 104 ? -36.932 -15.354 12.037 1.00 30.07 759 HIS B N 1
ATOM 3385 C CA . HIS B 1 104 ? -36.722 -15.924 10.711 1.00 29.85 759 HIS B CA 1
ATOM 3386 C C . HIS B 1 104 ? -37.868 -16.862 10.360 1.00 34.16 759 HIS B C 1
ATOM 3387 O O . HIS B 1 104 ? -38.019 -17.914 10.985 1.00 33.72 759 HIS B O 1
ATOM 3394 N N . LYS B 1 105 ? -38.678 -16.461 9.360 1.00 31.20 760 LYS B N 1
ATOM 3395 C CA . LYS B 1 105 ? -39.843 -17.189 8.843 1.00 31.29 760 LYS B CA 1
ATOM 3396 C C . LYS B 1 105 ? -40.793 -17.671 9.959 1.00 35.36 760 LYS B C 1
ATOM 3397 O O . LYS B 1 105 ? -41.124 -18.856 10.027 1.00 35.21 760 LYS B O 1
ATOM 3403 N N . GLN B 1 106 ? -41.200 -16.730 10.847 1.00 32.34 761 GLN B N 1
ATOM 3404 C CA . GLN B 1 106 ? -42.095 -16.904 12.012 1.00 32.28 761 GLN B CA 1
ATOM 3405 C C . GLN B 1 106 ? -41.439 -17.511 13.269 1.00 35.72 761 GLN B C 1
ATOM 3406 O O . GLN B 1 106 ? -42.055 -17.489 14.338 1.00 35.25 761 GLN B O 1
ATOM 3412 N N . HIS B 1 107 ? -40.200 -18.031 13.149 1.00 31.84 762 HIS B N 1
ATOM 3413 C CA . HIS B 1 107 ? -39.478 -18.662 14.260 1.00 31.45 762 HIS B CA 1
ATOM 3414 C C . HIS B 1 107 ? -38.586 -17.695 15.025 1.00 35.12 762 HIS B C 1
ATOM 3415 O O . HIS B 1 107 ? -37.911 -16.866 14.412 1.00 34.93 762 HIS B O 1
ATOM 3422 N N . LEU B 1 108 ? -38.542 -17.838 16.364 1.00 31.41 763 LEU B N 1
ATOM 3423 C CA . LEU B 1 108 ? -37.657 -17.045 17.214 1.00 31.15 763 LEU B CA 1
ATOM 3424 C C . LEU B 1 108 ? -36.282 -17.720 17.176 1.00 34.11 763 LEU B C 1
ATOM 3425 O O . LEU B 1 108 ? -36.176 -18.927 17.409 1.00 33.65 763 LEU B O 1
ATOM 3430 N N . CYS B 1 109 ? -35.244 -16.952 16.832 1.00 29.73 764 CYS B N 1
ATOM 3431 C CA . CYS B 1 109 ? -33.887 -17.474 16.721 1.00 28.97 764 CYS B CA 1
ATOM 3432 C C . CYS B 1 109 ? -32.983 -16.874 17.777 1.00 32.14 764 CYS B C 1
ATOM 3433 O O . CYS B 1 109 ? -32.909 -15.651 17.907 1.00 31.90 764 CYS B O 1
ATOM 3436 N N . LEU B 1 110 ? -32.301 -17.738 18.538 1.00 27.71 765 LEU B N 1
ATOM 3437 C CA . LEU B 1 110 ? -31.397 -17.312 19.600 1.00 27.04 765 LEU B CA 1
ATOM 3438 C C . LEU B 1 110 ? -29.954 -17.563 19.189 1.00 29.73 765 LEU B C 1
ATOM 3439 O O . LEU B 1 110 ? -29.605 -18.687 18.816 1.00 29.11 765 LEU B O 1
ATOM 3444 N N . VAL B 1 111 ? -29.129 -16.505 19.223 1.00 25.55 766 VAL B N 1
ATOM 3445 C CA . VAL B 1 111 ? -27.710 -16.567 18.865 1.00 24.94 766 VAL B CA 1
ATOM 3446 C C . VAL B 1 111 ? -26.922 -16.815 20.144 1.00 28.04 766 VAL B C 1
ATOM 3447 O O . VAL B 1 111 ? -26.946 -15.987 21.057 1.00 27.06 766 VAL B O 1
ATOM 3451 N N . PHE B 1 112 ? -26.243 -17.967 20.211 1.00 24.89 767 PHE B N 1
ATOM 3452 C CA . PHE B 1 112 ? -25.448 -18.365 21.370 1.00 24.84 767 PHE B CA 1
ATOM 3453 C C . PHE B 1 112 ? -23.972 -18.486 21.041 1.00 28.36 767 PHE B C 1
ATOM 3454 O O . PHE B 1 112 ? -23.602 -18.625 19.873 1.00 27.37 767 PHE B O 1
ATOM 3462 N N . GLU B 1 113 ? -23.133 -18.480 22.091 1.00 25.64 768 GLU B N 1
ATOM 3463 C CA . GLU B 1 113 ? -21.689 -18.678 21.995 1.00 25.57 768 GLU B CA 1
ATOM 3464 C C . GLU B 1 113 ? -21.400 -20.096 21.471 1.00 30.19 768 GLU B C 1
ATOM 3465 O O . GLU B 1 113 ? -22.172 -21.010 21.779 1.00 29.59 768 GLU B O 1
ATOM 3471 N N . PRO B 1 114 ? -20.339 -20.317 20.663 1.00 27.95 769 PRO B N 1
ATOM 3472 C CA . PRO B 1 114 ? -20.091 -21.679 20.167 1.00 27.93 769 PRO B CA 1
ATOM 3473 C C . PRO B 1 114 ? -19.470 -22.599 21.219 1.00 32.54 769 PRO B C 1
ATOM 3474 O O . PRO B 1 114 ? -18.497 -22.225 21.880 1.00 32.33 769 PRO B O 1
ATOM 3478 N N . LEU B 1 115 ? -20.052 -23.795 21.382 1.00 29.23 770 LEU B N 1
ATOM 3479 C CA . LEU B 1 115 ? -19.549 -24.831 22.283 1.00 29.25 770 LEU B CA 1
ATOM 3480 C C . LEU B 1 115 ? -19.323 -26.107 21.482 1.00 32.97 770 LEU B C 1
ATOM 3481 O O . LEU B 1 115 ? -19.989 -26.314 20.464 1.00 33.03 770 LEU B O 1
ATOM 3486 N N . SER B 1 116 ? -18.370 -26.946 21.920 1.00 28.61 771 SER B N 1
ATOM 3487 C CA . SER B 1 116 ? -18.010 -28.182 21.227 1.00 28.16 771 SER B CA 1
ATOM 3488 C C . SER B 1 116 ? -19.092 -29.267 21.265 1.00 31.68 771 SER B C 1
ATOM 3489 O O . SER B 1 116 ? -19.609 -29.630 20.209 1.00 31.58 771 SER B O 1
ATOM 3492 N N . MET B 1 117 ? -19.424 -29.791 22.468 1.00 27.62 772 MET B N 1
ATOM 3493 C CA . MET B 1 117 ? -20.401 -30.875 22.653 1.00 27.25 772 MET B CA 1
ATOM 3494 C C . MET B 1 117 ? -20.944 -30.952 24.086 1.00 28.65 772 MET B C 1
ATOM 3495 O O . MET B 1 117 ? -20.342 -30.388 25.005 1.00 27.79 772 MET B O 1
ATOM 3500 N N . ASN B 1 118 ? -22.077 -31.657 24.276 1.00 23.67 773 ASN B N 1
ATOM 3501 C CA . ASN B 1 118 ? -22.655 -31.840 25.607 1.00 22.88 773 ASN B CA 1
ATOM 3502 C C . ASN B 1 118 ? -21.938 -32.966 26.363 1.00 26.20 773 ASN B C 1
ATOM 3503 O O . ASN B 1 118 ? -21.214 -33.749 25.741 1.00 25.21 773 ASN B O 1
ATOM 3508 N N . LEU B 1 119 ? -22.141 -33.053 27.696 1.00 23.49 774 LEU B N 1
ATOM 3509 C CA . LEU B 1 119 ? -21.510 -34.072 28.541 1.00 23.48 774 LEU B CA 1
ATOM 3510 C C . LEU B 1 119 ? -21.962 -35.506 28.255 1.00 27.43 774 LEU B C 1
ATOM 3511 O O . LEU B 1 119 ? -21.223 -36.442 28.561 1.00 26.98 774 LEU B O 1
ATOM 3516 N N . ARG B 1 120 ? -23.154 -35.678 27.651 1.00 23.95 775 ARG B N 1
ATOM 3517 C CA . ARG B 1 120 ? -23.670 -36.993 27.257 1.00 23.83 775 ARG B CA 1
ATOM 3518 C C . ARG B 1 120 ? -22.799 -37.525 26.107 1.00 28.43 775 ARG B C 1
ATOM 3519 O O . ARG B 1 120 ? -22.454 -38.707 26.097 1.00 28.15 775 ARG B O 1
ATOM 3527 N N . GLU B 1 121 ? -22.407 -36.627 25.178 1.00 25.73 776 GLU B N 1
ATOM 3528 C CA . GLU B 1 121 ? -21.551 -36.931 24.031 1.00 25.92 776 GLU B CA 1
ATOM 3529 C C . GLU B 1 121 ? -20.114 -37.225 24.463 1.00 30.33 776 GLU B C 1
ATOM 3530 O O . GLU B 1 121 ? -19.486 -38.106 23.872 1.00 30.11 776 GLU B O 1
ATOM 3536 N N . VAL B 1 122 ? -19.597 -36.511 25.498 1.00 27.11 777 VAL B N 1
ATOM 3537 C CA . VAL B 1 122 ? -18.241 -36.746 26.014 1.00 27.01 777 VAL B CA 1
ATOM 3538 C C . VAL B 1 122 ? -18.148 -38.104 26.719 1.00 30.78 777 VAL B C 1
ATOM 3539 O O . VAL B 1 122 ? -17.164 -38.815 26.519 1.00 30.30 777 VAL B O 1
ATOM 3543 N N . LEU B 1 123 ? -19.195 -38.476 27.502 1.00 27.26 778 LEU B N 1
ATOM 3544 C CA . LEU B 1 123 ? -19.274 -39.758 28.210 1.00 27.01 778 LEU B CA 1
ATOM 3545 C C . LEU B 1 123 ? -19.296 -40.931 27.231 1.00 30.40 778 LEU B C 1
ATOM 3546 O O . LEU B 1 123 ? -18.668 -41.953 27.504 1.00 29.74 778 LEU B O 1
ATOM 3551 N N . LYS B 1 124 ? -20.000 -40.770 26.087 1.00 27.29 779 LYS B N 1
ATOM 3552 C CA . LYS B 1 124 ? -20.080 -41.771 25.016 1.00 27.33 779 LYS B CA 1
ATOM 3553 C C . LYS B 1 124 ? -18.699 -41.986 24.392 1.00 31.22 779 LYS B C 1
ATOM 3554 O O . LYS B 1 124 ? -18.334 -43.123 24.097 1.00 30.82 779 LYS B O 1
ATOM 3560 N N . LYS B 1 125 ? -17.921 -40.892 24.237 1.00 27.79 780 LYS B N 1
ATOM 3561 C CA . LYS B 1 125 ? -16.559 -40.909 23.699 1.00 27.45 780 LYS B CA 1
ATOM 3562 C C . LYS B 1 125 ? -15.567 -41.512 24.700 1.00 30.52 780 LYS B C 1
ATOM 3563 O O . LYS B 1 125 ? -14.518 -42.005 24.289 1.00 29.81 780 LYS B O 1
ATOM 3569 N N . TYR B 1 126 ? -15.895 -41.470 26.007 1.00 27.19 781 TYR B N 1
ATOM 3570 C CA . TYR B 1 126 ? -15.055 -42.040 27.062 1.00 26.94 781 TYR B CA 1
ATOM 3571 C C . TYR B 1 126 ? -15.204 -43.555 27.166 1.00 30.72 781 TYR B C 1
ATOM 3572 O O . TYR B 1 126 ? -14.268 -44.230 27.594 1.00 29.93 781 TYR B O 1
ATOM 3581 N N . GLY B 1 127 ? -16.355 -44.074 26.739 1.00 27.68 782 GLY B N 1
ATOM 3582 C CA . GLY B 1 127 ? -16.618 -45.507 26.719 1.00 27.93 782 GLY B CA 1
ATOM 3583 C C . GLY B 1 127 ? -17.784 -45.992 27.549 1.00 32.81 782 GLY B C 1
ATOM 3584 O O . GLY B 1 127 ? -18.403 -45.218 28.287 1.00 32.32 782 GLY B O 1
ATOM 3585 N N . LYS B 1 128 ? -18.076 -47.301 27.427 1.00 29.92 783 LYS B N 1
ATOM 3586 C CA . LYS B 1 128 ? -19.147 -47.997 28.137 1.00 29.91 783 LYS B CA 1
ATOM 3587 C C . LYS B 1 128 ? -18.802 -48.098 29.629 1.00 33.83 783 LYS B C 1
ATOM 3588 O O . LYS B 1 128 ? -17.860 -48.806 29.997 1.00 33.41 783 LYS B O 1
ATOM 3594 N N . ASP B 1 129 ? -19.544 -47.344 30.475 1.00 30.21 784 ASP B N 1
ATOM 3595 C CA . ASP B 1 129 ? -19.387 -47.275 31.937 1.00 29.97 784 ASP B CA 1
ATOM 3596 C C . ASP B 1 129 ? -17.960 -46.898 32.401 1.00 32.46 784 ASP B C 1
ATOM 3597 O O . ASP B 1 129 ? -17.511 -47.344 33.460 1.00 31.80 784 ASP B O 1
ATOM 3602 N N . VAL B 1 130 ? -17.262 -46.060 31.611 1.00 28.52 785 VAL B N 1
ATOM 3603 C CA . VAL B 1 130 ? -15.894 -45.628 31.910 1.00 28.08 785 VAL B CA 1
ATOM 3604 C C . VAL B 1 130 ? -15.892 -44.387 32.808 1.00 32.02 785 VAL B C 1
ATOM 3605 O O . VAL B 1 130 ? -15.281 -44.404 33.879 1.00 31.44 785 VAL B O 1
ATOM 3609 N N . GLY B 1 131 ? -16.566 -43.333 32.358 1.00 28.66 786 GLY B N 1
ATOM 3610 C CA . GLY B 1 131 ? -16.636 -42.071 33.080 1.00 28.62 786 GLY B CA 1
ATOM 3611 C C . GLY B 1 131 ? -15.412 -41.203 32.870 1.00 32.69 786 GLY B C 1
ATOM 3612 O O . GLY B 1 131 ? -14.419 -41.633 32.272 1.00 32.45 786 GLY B O 1
ATOM 3613 N N . LEU B 1 132 ? -15.485 -39.970 33.367 1.00 29.16 787 LEU B N 1
ATOM 3614 C CA . LEU B 1 132 ? -14.424 -38.971 33.264 1.00 29.10 787 LEU B CA 1
ATOM 3615 C C . LEU B 1 132 ? -13.408 -39.148 34.395 1.00 33.58 787 LEU B C 1
ATOM 3616 O O . LEU B 1 132 ? -13.711 -39.808 35.392 1.00 32.95 787 LEU B O 1
ATOM 3621 N N . HIS B 1 133 ? -12.205 -38.551 34.243 1.00 31.05 788 HIS B N 1
ATOM 3622 C CA . HIS B 1 133 ? -11.141 -38.585 35.255 1.00 31.20 788 HIS B CA 1
ATOM 3623 C C . HIS B 1 133 ? -11.599 -37.802 36.489 1.00 34.40 788 HIS B C 1
ATOM 3624 O O . HIS B 1 133 ? -12.337 -36.829 36.342 1.00 33.44 788 HIS B O 1
ATOM 3631 N N . ILE B 1 134 ? -11.178 -38.231 37.697 1.00 31.34 789 ILE B N 1
ATOM 3632 C CA . ILE B 1 134 ? -11.548 -37.583 38.964 1.00 31.11 789 ILE B CA 1
ATOM 3633 C C . ILE B 1 134 ? -11.184 -36.082 39.030 1.00 35.46 789 ILE B C 1
ATOM 3634 O O . ILE B 1 134 ? -11.937 -35.299 39.615 1.00 35.29 789 ILE B O 1
ATOM 3639 N N . LYS B 1 135 ? -10.069 -35.686 38.378 1.00 32.06 790 LYS B N 1
ATOM 3640 C CA . LYS B 1 135 ? -9.617 -34.293 38.291 1.00 31.85 790 LYS B CA 1
ATOM 3641 C C . LYS B 1 135 ? -10.578 -33.468 37.432 1.00 34.88 790 LYS B C 1
ATOM 3642 O O . LYS B 1 135 ? -10.783 -32.286 37.712 1.00 34.41 790 LYS B O 1
ATOM 3648 N N . ALA B 1 136 ? -11.174 -34.096 36.396 1.00 30.85 791 ALA B N 1
ATOM 3649 C CA . ALA B 1 136 ? -12.150 -33.451 35.519 1.00 30.53 791 ALA B CA 1
ATOM 3650 C C . ALA B 1 136 ? -13.484 -33.289 36.254 1.00 33.76 791 ALA B C 1
ATOM 3651 O O . ALA B 1 136 ? -14.089 -32.225 36.162 1.00 33.21 791 ALA B O 1
ATOM 3653 N N . VAL B 1 137 ? -13.910 -34.322 37.024 1.00 30.18 792 VAL B N 1
ATOM 3654 C CA . VAL B 1 137 ? -15.145 -34.315 37.827 1.00 29.73 792 VAL B CA 1
ATOM 3655 C C . VAL B 1 137 ? -15.082 -33.188 38.877 1.00 32.98 792 VAL B C 1
ATOM 3656 O O . VAL B 1 137 ? -16.066 -32.467 39.055 1.00 32.27 792 VAL B O 1
ATOM 3660 N N . ARG B 1 138 ? -13.906 -33.015 39.523 1.00 29.59 793 ARG B N 1
ATOM 3661 C CA . ARG B 1 138 ? -13.632 -31.971 40.520 1.00 29.43 793 ARG B CA 1
ATOM 3662 C C . ARG B 1 138 ? -13.857 -30.571 39.936 1.00 32.53 793 ARG B C 1
ATOM 3663 O O . ARG B 1 138 ? -14.577 -29.773 40.539 1.00 32.32 793 ARG B O 1
ATOM 3671 N N . SER B 1 139 ? -13.258 -30.288 38.761 1.00 28.67 794 SER B N 1
ATOM 3672 C CA . SER B 1 139 ? -13.381 -29.007 38.064 1.00 28.17 794 SER B CA 1
ATOM 3673 C C . SER B 1 139 ? -14.807 -28.790 37.559 1.00 31.48 794 SER B C 1
ATOM 3674 O O . SER B 1 139 ? -15.318 -27.673 37.640 1.00 30.70 794 SER B O 1
ATOM 3677 N N . TYR B 1 140 ? -15.447 -29.861 37.055 1.00 27.86 795 TYR B N 1
ATOM 3678 C CA . TYR B 1 140 ? -16.812 -29.818 36.532 1.00 27.44 795 TYR B CA 1
ATOM 3679 C C . TYR B 1 140 ? -17.843 -29.554 37.632 1.00 30.72 795 TYR B C 1
ATOM 3680 O O . TYR B 1 140 ? -18.794 -28.808 37.398 1.00 30.08 795 TYR B O 1
ATOM 3689 N N . SER B 1 141 ? -17.634 -30.130 38.836 1.00 27.42 796 SER B N 1
ATOM 3690 C CA . SER B 1 141 ? -18.518 -29.940 39.991 1.00 27.59 796 SER B CA 1
ATOM 3691 C C . SER B 1 141 ? -18.509 -28.487 40.470 1.00 31.08 796 SER B C 1
ATOM 3692 O O . SER B 1 141 ? -19.580 -27.920 40.689 1.00 30.62 796 SER B O 1
ATOM 3695 N N . GLN B 1 142 ? -17.306 -27.879 40.587 1.00 27.38 797 GLN B N 1
ATOM 3696 C CA . GLN B 1 142 ? -17.110 -26.485 41.002 1.00 26.83 797 GLN B CA 1
ATOM 3697 C C . GLN B 1 142 ? -17.835 -25.530 40.049 1.00 30.01 797 GLN B C 1
ATOM 3698 O O . GLN B 1 142 ? -18.536 -24.629 40.511 1.00 29.69 797 GLN B O 1
ATOM 3704 N N . GLN B 1 143 ? -17.690 -25.755 38.727 1.00 26.07 798 GLN B N 1
ATOM 3705 C CA . GLN B 1 143 ? -18.329 -24.950 37.682 1.00 25.58 798 GLN B CA 1
ATOM 3706 C C . GLN B 1 143 ? -19.851 -25.113 37.707 1.00 29.80 798 GLN B C 1
ATOM 3707 O O . GLN B 1 143 ? -20.569 -24.142 37.458 1.00 29.28 798 GLN B O 1
ATOM 3713 N N . LEU B 1 144 ? -20.335 -26.332 38.040 1.00 26.68 799 LEU B N 1
ATOM 3714 C CA . LEU B 1 144 ? -21.758 -26.654 38.178 1.00 26.66 799 LEU B CA 1
ATOM 3715 C C . LEU B 1 144 ? -22.325 -25.955 39.417 1.00 30.27 799 LEU B C 1
ATOM 3716 O O . LEU B 1 144 ? -23.437 -25.432 39.361 1.00 30.02 799 LEU B O 1
ATOM 3721 N N . PHE B 1 145 ? -21.547 -25.921 40.521 1.00 26.45 800 PHE B N 1
ATOM 3722 C CA . PHE B 1 145 ? -21.949 -25.249 41.758 1.00 26.19 800 PHE B CA 1
ATOM 3723 C C . PHE B 1 145 ? -21.974 -23.729 41.609 1.00 29.87 800 PHE B C 1
ATOM 3724 O O . PHE B 1 145 ? -22.792 -23.079 42.257 1.00 29.35 800 PHE B O 1
ATOM 3732 N N . LEU B 1 146 ? -21.118 -23.170 40.723 1.00 26.82 801 LEU B N 1
ATOM 3733 C CA . LEU B 1 146 ? -21.090 -21.735 40.423 1.00 26.68 801 LEU B CA 1
ATOM 3734 C C . LEU B 1 146 ? -22.331 -21.361 39.607 1.00 31.02 801 LEU B C 1
ATOM 3735 O O . LEU B 1 146 ? -22.871 -20.267 39.779 1.00 30.62 801 LEU B O 1
ATOM 3740 N N . ALA B 1 147 ? -22.798 -22.291 38.744 1.00 27.66 802 ALA B N 1
ATOM 3741 C CA . ALA B 1 147 ? -24.004 -22.124 37.928 1.00 27.35 802 ALA B CA 1
ATOM 3742 C C . ALA B 1 147 ? -25.259 -22.097 38.807 1.00 30.89 802 ALA B C 1
ATOM 3743 O O . ALA B 1 147 ? -26.165 -21.309 38.538 1.00 30.18 802 ALA B O 1
ATOM 3745 N N . LEU B 1 148 ? -25.285 -22.920 39.880 1.00 27.82 803 LEU B N 1
ATOM 3746 C CA . LEU B 1 148 ? -26.388 -22.982 40.849 1.00 27.90 803 LEU B CA 1
ATOM 3747 C C . LEU B 1 148 ? -26.458 -21.694 41.673 1.00 32.54 803 LEU B C 1
ATOM 3748 O O . LEU B 1 148 ? -27.555 -21.261 42.037 1.00 32.13 803 LEU B O 1
ATOM 3753 N N . LYS B 1 149 ? -25.282 -21.090 41.960 1.00 29.75 804 LYS B N 1
ATOM 3754 C CA . LYS B 1 149 ? -25.121 -19.845 42.719 1.00 29.96 804 LYS B CA 1
ATOM 3755 C C . LYS B 1 149 ? -25.810 -18.680 42.006 1.00 34.64 804 LYS B C 1
ATOM 3756 O O . LYS B 1 149 ? -26.584 -17.960 42.638 1.00 34.34 804 LYS B O 1
ATOM 3762 N N . LEU B 1 150 ? -25.558 -18.523 40.685 1.00 31.94 805 LEU B N 1
ATOM 3763 C CA . LEU B 1 150 ? -26.155 -17.473 39.854 1.00 31.99 805 LEU B CA 1
ATOM 3764 C C . LEU B 1 150 ? -27.648 -17.708 39.652 1.00 35.72 805 LEU B C 1
ATOM 3765 O O . LEU B 1 150 ? -28.415 -16.745 39.616 1.00 35.21 805 LEU B O 1
ATOM 3770 N N . LEU B 1 151 ? -28.054 -18.990 39.532 1.00 32.12 806 LEU B N 1
ATOM 3771 C CA . LEU B 1 151 ? -29.446 -19.423 39.383 1.00 31.92 806 LEU B CA 1
ATOM 3772 C C . LEU B 1 151 ? -30.256 -18.998 40.612 1.00 35.62 806 LEU B C 1
ATOM 3773 O O . LEU B 1 151 ? -31.370 -18.494 40.464 1.00 35.06 806 LEU B O 1
ATOM 3778 N N . LYS B 1 152 ? -29.671 -19.171 41.818 1.00 32.43 807 LYS B N 1
ATOM 3779 C CA . LYS B 1 152 ? -30.275 -18.801 43.097 1.00 32.45 807 LYS B CA 1
ATOM 3780 C C . LYS B 1 152 ? -30.353 -17.282 43.259 1.00 37.33 807 LYS B C 1
ATOM 3781 O O . LYS B 1 152 ? -31.374 -16.775 43.727 1.00 37.07 807 LYS B O 1
ATOM 3787 N N . ARG B 1 153 ? -29.281 -16.565 42.858 1.00 34.47 808 ARG B N 1
ATOM 3788 C CA . ARG B 1 153 ? -29.174 -15.103 42.925 1.00 34.58 808 ARG B CA 1
ATOM 3789 C C . ARG B 1 153 ? -30.215 -14.415 42.029 1.00 38.94 808 ARG B C 1
ATOM 3790 O O . ARG B 1 153 ? -30.697 -13.336 42.373 1.00 38.77 808 ARG B O 1
ATOM 3798 N N . CYS B 1 154 ? -30.567 -15.051 40.897 1.00 35.39 809 CYS B N 1
ATOM 3799 C CA . CYS B 1 154 ? -31.546 -14.539 39.937 1.00 35.06 809 CYS B CA 1
ATOM 3800 C C . CYS B 1 154 ? -32.959 -15.094 40.175 1.00 37.62 809 CYS B C 1
ATOM 3801 O O . CYS B 1 154 ? -33.883 -14.743 39.434 1.00 37.40 809 CYS B O 1
ATOM 3804 N N . ASN B 1 155 ? -33.125 -15.945 41.217 1.00 33.07 810 ASN B N 1
ATOM 3805 C CA . ASN B 1 155 ? -34.380 -16.610 41.605 1.00 32.58 810 ASN B CA 1
ATOM 3806 C C . ASN B 1 155 ? -34.956 -17.450 40.445 1.00 35.38 810 ASN B C 1
ATOM 3807 O O . ASN B 1 155 ? -36.153 -17.389 40.149 1.00 34.96 810 ASN B O 1
ATOM 3812 N N . ILE B 1 156 ? -34.076 -18.228 39.784 1.00 31.11 811 ILE B N 1
ATOM 3813 C CA . ILE B 1 156 ? -34.417 -19.079 38.642 1.00 30.48 811 ILE B CA 1
ATOM 3814 C C . ILE B 1 156 ? -34.133 -20.552 38.957 1.00 33.11 811 ILE B C 1
ATOM 3815 O O . ILE B 1 156 ? -33.105 -20.878 39.551 1.00 32.57 811 ILE B O 1
ATOM 3820 N N . LEU B 1 157 ? -35.055 -21.428 38.540 1.00 28.83 812 LEU B N 1
ATOM 3821 C CA . LEU B 1 157 ? -34.950 -22.876 38.646 1.00 28.21 812 LEU B CA 1
ATOM 3822 C C . LEU B 1 157 ? -34.728 -23.374 37.220 1.00 30.81 812 LEU B C 1
ATOM 3823 O O . LEU B 1 157 ? -35.547 -23.074 36.349 1.00 30.25 812 LEU B O 1
ATOM 3828 N N . HIS B 1 158 ? -33.599 -24.068 36.958 1.00 26.47 813 HIS B N 1
ATOM 3829 C CA . HIS B 1 158 ? -33.295 -24.602 35.624 1.00 25.98 813 HIS B CA 1
ATOM 3830 C C . HIS B 1 158 ? -34.277 -25.724 35.285 1.00 28.80 813 HIS B C 1
ATOM 3831 O O . HIS B 1 158 ? -34.769 -25.791 34.159 1.00 27.94 813 HIS B O 1
ATOM 3838 N N . ALA B 1 159 ? -34.558 -26.593 36.277 1.00 25.65 814 ALA B N 1
ATOM 3839 C CA . ALA B 1 159 ? -35.489 -27.721 36.219 1.00 25.38 814 ALA B CA 1
ATOM 3840 C C . ALA B 1 159 ? -35.235 -28.772 35.120 1.00 28.68 814 ALA B C 1
ATOM 3841 O O . ALA B 1 159 ? -36.165 -29.480 34.738 1.00 28.33 814 ALA B O 1
ATOM 3843 N N . ASP B 1 160 ? -33.977 -28.891 34.628 1.00 24.72 815 ASP B N 1
ATOM 3844 C CA . ASP B 1 160 ? -33.584 -29.893 33.625 1.00 24.03 815 ASP B CA 1
ATOM 3845 C C . ASP B 1 160 ? -32.070 -30.100 33.547 1.00 26.42 815 ASP B C 1
ATOM 3846 O O . ASP B 1 160 ? -31.527 -30.318 32.461 1.00 26.01 815 ASP B O 1
ATOM 3851 N N . ILE B 1 161 ? -31.390 -30.055 34.706 1.00 21.75 816 ILE B N 1
ATOM 3852 C CA . ILE B 1 161 ? -29.946 -30.258 34.770 1.00 20.91 816 ILE B CA 1
ATOM 3853 C C . ILE B 1 161 ? -29.649 -31.740 34.573 1.00 24.44 816 ILE B C 1
ATOM 3854 O O . ILE B 1 161 ? -30.142 -32.585 35.327 1.00 24.14 816 ILE B O 1
ATOM 3859 N N . LYS B 1 162 ? -28.892 -32.041 33.509 1.00 20.85 817 LYS B N 1
ATOM 3860 C CA . LYS B 1 162 ? -28.481 -33.388 33.098 1.00 20.25 817 LYS B CA 1
ATOM 3861 C C . LYS B 1 162 ? -27.276 -33.300 32.141 1.00 23.36 817 LYS B C 1
ATOM 3862 O O . LYS B 1 162 ? -27.078 -32.225 31.568 1.00 22.61 817 LYS B O 1
ATOM 3868 N N . PRO B 1 163 ? -26.470 -34.382 31.924 1.00 19.80 818 PRO B N 1
ATOM 3869 C CA . PRO B 1 163 ? -25.316 -34.267 31.009 1.00 19.53 818 PRO B CA 1
ATOM 3870 C C . PRO B 1 163 ? -25.624 -33.727 29.609 1.00 23.35 818 PRO B C 1
ATOM 3871 O O . PRO B 1 163 ? -24.773 -33.060 29.028 1.00 22.50 818 PRO B O 1
ATOM 3875 N N . ASP B 1 164 ? -26.842 -33.986 29.090 1.00 20.53 819 ASP B N 1
ATOM 3876 C CA . ASP B 1 164 ? -27.303 -33.536 27.768 1.00 20.72 819 ASP B CA 1
ATOM 3877 C C . ASP B 1 164 ? -27.449 -32.009 27.692 1.00 24.95 819 ASP B C 1
ATOM 3878 O O . ASP B 1 164 ? -27.342 -31.441 26.605 1.00 25.31 819 ASP B O 1
ATOM 3883 N N . ASN B 1 165 ? -27.713 -31.356 28.840 1.00 21.17 820 ASN B N 1
ATOM 3884 C CA . ASN B 1 165 ? -27.913 -29.910 28.942 1.00 20.83 820 ASN B CA 1
ATOM 3885 C C . ASN B 1 165 ? -26.705 -29.132 29.487 1.00 24.92 820 ASN B C 1
ATOM 3886 O O . ASN B 1 165 ? -26.829 -27.947 29.816 1.00 24.93 820 ASN B O 1
ATOM 3891 N N . ILE B 1 166 ? -25.537 -29.790 29.560 1.00 21.48 821 ILE B N 1
ATOM 3892 C CA . ILE B 1 166 ? -24.285 -29.170 29.997 1.00 21.49 821 ILE B CA 1
ATOM 3893 C C . ILE B 1 166 ? -23.309 -29.285 28.827 1.00 27.09 821 ILE B C 1
ATOM 3894 O O . ILE B 1 166 ? -22.857 -30.389 28.513 1.00 26.63 821 ILE B O 1
ATOM 3899 N N . LEU B 1 167 ? -23.036 -28.154 28.152 1.00 24.87 822 LEU B N 1
ATOM 3900 C CA . LEU B 1 167 ? -22.140 -28.088 26.992 1.00 25.38 822 LEU B CA 1
ATOM 3901 C C . LEU B 1 167 ? -20.727 -27.763 27.440 1.00 30.07 822 LEU B C 1
ATOM 3902 O O . LEU B 1 167 ? -20.544 -27.104 28.462 1.00 29.79 822 LEU B O 1
ATOM 3907 N N . VAL B 1 168 ? -19.730 -28.211 26.671 1.00 26.84 823 VAL B N 1
ATOM 3908 C CA . VAL B 1 168 ? -18.323 -27.992 26.987 1.00 26.79 823 VAL B CA 1
ATOM 3909 C C . VAL B 1 168 ? -17.560 -27.380 25.791 1.00 30.68 823 VAL B C 1
ATOM 3910 O O . VAL B 1 168 ? -17.980 -27.561 24.646 1.00 29.79 823 VAL B O 1
ATOM 3914 N N . ASN B 1 169 ? -16.468 -26.631 26.061 1.00 27.81 824 ASN B N 1
ATOM 3915 C CA . ASN B 1 169 ? -15.640 -26.017 25.013 1.00 27.95 824 ASN B CA 1
ATOM 3916 C C . ASN B 1 169 ? -14.737 -27.070 24.336 1.00 32.71 824 ASN B C 1
ATOM 3917 O O . ASN B 1 169 ? -14.701 -28.217 24.790 1.00 31.64 824 ASN B O 1
ATOM 3922 N N . GLU B 1 170 ? -14.032 -26.686 23.244 1.00 30.60 825 GLU B N 1
ATOM 3923 C CA . GLU B 1 170 ? -13.144 -27.562 22.462 1.00 30.97 825 GLU B CA 1
ATOM 3924 C C . GLU B 1 170 ? -12.092 -28.284 23.318 1.00 35.03 825 GLU B C 1
ATOM 3925 O O . GLU B 1 170 ? -11.914 -29.493 23.169 1.00 34.81 825 GLU B O 1
ATOM 3931 N N . SER B 1 171 ? -11.437 -27.549 24.234 1.00 31.74 826 SER B N 1
ATOM 3932 C CA . SER B 1 171 ? -10.412 -28.070 25.144 1.00 31.62 826 SER B CA 1
ATOM 3933 C C . SER B 1 171 ? -11.009 -28.890 26.300 1.00 35.46 826 SER B C 1
ATOM 3934 O O . SER B 1 171 ? -10.269 -29.580 27.006 1.00 34.88 826 SER B O 1
ATOM 3937 N N . LYS B 1 172 ? -12.346 -28.802 26.491 1.00 32.19 827 LYS B N 1
ATOM 3938 C CA . LYS B 1 172 ? -13.124 -29.485 27.537 1.00 31.82 827 LYS B CA 1
ATOM 3939 C C . LYS B 1 172 ? -12.744 -29.066 28.970 1.00 35.45 827 LYS B C 1
ATOM 3940 O O . LYS B 1 172 ? -12.949 -29.825 29.919 1.00 35.39 827 LYS B O 1
ATOM 3946 N N . THR B 1 173 ? -12.219 -27.838 29.121 1.00 31.68 828 THR B N 1
ATOM 3947 C CA . THR B 1 173 ? -11.821 -27.275 30.416 1.00 31.37 828 THR B CA 1
ATOM 3948 C C . THR B 1 173 ? -12.956 -26.452 31.019 1.00 34.65 828 THR B C 1
ATOM 3949 O O . THR B 1 173 ? -13.108 -26.427 32.240 1.00 34.58 828 THR B O 1
ATOM 3953 N N . ILE B 1 174 ? -13.742 -25.770 30.164 1.00 30.54 829 ILE B N 1
ATOM 3954 C CA . ILE B 1 174 ? -14.851 -24.912 30.589 1.00 30.24 829 ILE B CA 1
ATOM 3955 C C . ILE B 1 174 ? -16.200 -25.466 30.126 1.00 33.24 829 ILE B C 1
ATOM 3956 O O . ILE B 1 174 ? -16.393 -25.697 28.930 1.00 32.90 829 ILE B O 1
ATOM 3961 N N . LEU B 1 175 ? -17.137 -25.648 31.069 1.00 28.91 830 LEU B N 1
ATOM 3962 C CA . LEU B 1 175 ? -18.496 -26.066 30.742 1.00 28.38 830 LEU B CA 1
ATOM 3963 C C . LEU B 1 175 ? -19.499 -24.951 30.992 1.00 30.57 830 LEU B C 1
ATOM 3964 O O . LEU B 1 175 ? -19.223 -24.026 31.762 1.00 30.30 830 LEU B O 1
ATOM 3969 N N . LYS B 1 176 ? -20.654 -25.029 30.329 1.00 25.81 831 LYS B N 1
ATOM 3970 C CA . LYS B 1 176 ? -21.725 -24.053 30.472 1.00 24.87 831 LYS B CA 1
ATOM 3971 C C . LYS B 1 176 ? -23.057 -24.767 30.581 1.00 28.25 831 LYS B C 1
ATOM 3972 O O . LYS B 1 176 ? -23.313 -25.702 29.811 1.00 27.60 831 LYS B O 1
ATOM 3978 N N . LEU B 1 177 ? -23.903 -24.325 31.534 1.00 24.58 832 LEU B N 1
ATOM 3979 C CA A LEU B 1 177 ? -25.242 -24.873 31.719 0.50 24.37 832 LEU B CA 1
ATOM 3980 C CA B LEU B 1 177 ? -25.241 -24.880 31.707 0.50 24.57 832 LEU B CA 1
ATOM 3981 C C . L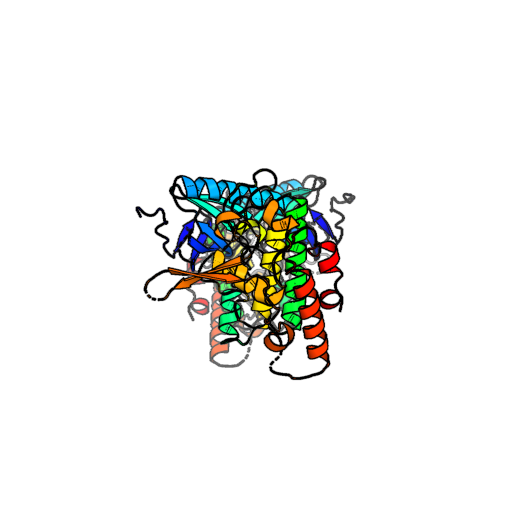EU B 1 177 ? -26.111 -24.288 30.605 1.00 28.83 832 LEU B C 1
ATOM 3982 O O . LEU B 1 177 ? -26.180 -23.059 30.466 1.00 28.51 832 LEU B O 1
ATOM 3991 N N . CYS B 1 178 ? -26.721 -25.163 29.785 1.00 26.30 833 CYS B N 1
ATOM 3992 C CA A CYS B 1 178 ? -27.544 -24.753 28.649 0.50 26.10 833 CYS B CA 1
ATOM 3993 C CA B CYS B 1 178 ? -27.546 -24.752 28.649 0.50 26.50 833 CYS B CA 1
ATOM 3994 C C . CYS B 1 178 ? -28.993 -25.233 28.779 1.00 30.81 833 CYS B C 1
ATOM 3995 O O . CYS B 1 178 ? -29.339 -25.872 29.773 1.00 30.02 833 CYS B O 1
ATOM 4000 N N . ASP B 1 179 ? -29.832 -24.924 27.760 1.00 28.97 834 ASP B N 1
ATOM 4001 C CA . ASP B 1 179 ? -31.247 -25.282 27.644 1.00 29.64 834 ASP B CA 1
ATOM 4002 C C . ASP B 1 179 ? -32.111 -24.789 28.806 1.00 34.89 834 ASP B C 1
ATOM 4003 O O . ASP B 1 179 ? -32.326 -25.506 29.787 1.00 34.80 834 ASP B O 1
ATOM 4008 N N . PHE B 1 180 ? -32.589 -23.546 28.683 1.00 32.18 835 PHE B N 1
ATOM 4009 C CA . PHE B 1 180 ? -33.435 -22.888 29.675 1.00 32.27 835 PHE B CA 1
ATOM 4010 C C . PHE B 1 180 ? -34.907 -22.855 29.214 1.00 37.50 835 PHE B C 1
ATOM 4011 O O . PHE B 1 180 ? -35.678 -21.994 29.642 1.00 36.96 835 PHE B O 1
ATOM 4019 N N . GLY B 1 181 ? -35.270 -23.811 28.355 1.00 35.35 836 GLY B N 1
ATOM 4020 C CA . GLY B 1 181 ? -36.616 -23.967 27.811 1.00 35.62 836 GLY B CA 1
ATOM 4021 C C . GLY B 1 181 ? -37.646 -24.400 28.837 1.00 40.69 836 GLY B C 1
ATOM 4022 O O . GLY B 1 181 ? -38.810 -23.999 28.751 1.00 40.69 836 GLY B O 1
ATOM 4023 N N . SER B 1 182 ? -37.224 -25.219 29.819 1.00 37.70 837 SER B N 1
ATOM 4024 C CA . SER B 1 182 ? -38.094 -25.711 30.891 1.00 37.82 837 SER B CA 1
ATOM 4025 C C . SER B 1 182 ? -37.864 -24.967 32.221 1.00 41.86 837 SER B C 1
ATOM 4026 O O . SER B 1 182 ? -38.430 -25.352 33.248 1.00 41.29 837 SER B O 1
ATOM 4029 N N . ALA B 1 183 ? -37.055 -23.887 32.190 1.00 38.80 838 ALA B N 1
ATOM 4030 C CA . ALA B 1 183 ? -36.741 -23.058 33.356 1.00 38.84 838 ALA B CA 1
ATOM 4031 C C . ALA B 1 183 ? -37.966 -22.287 33.861 1.00 43.51 838 ALA B C 1
ATOM 4032 O O . ALA B 1 183 ? -38.877 -22.005 33.081 1.00 42.85 838 ALA B O 1
ATOM 4034 N N . SER B 1 184 ? -37.992 -21.966 35.168 1.00 41.06 839 SER B N 1
ATOM 4035 C CA . SER B 1 184 ? -39.099 -21.242 35.802 1.00 41.54 839 SER B CA 1
ATOM 4036 C C . SER B 1 184 ? -38.666 -20.465 37.048 1.00 46.88 839 SER B C 1
ATOM 4037 O O . SER B 1 184 ? -37.634 -20.786 37.645 1.00 46.27 839 SER B O 1
ATOM 4040 N N . HIS B 1 185 ? -39.472 -19.444 37.431 1.00 44.89 840 HIS B N 1
ATOM 4041 C CA A HIS B 1 185 ? -39.246 -18.620 38.621 0.50 44.99 840 HIS B CA 1
ATOM 4042 C CA B HIS B 1 185 ? -39.224 -18.629 38.619 0.50 44.95 840 HIS B CA 1
ATOM 4043 C C . HIS B 1 185 ? -39.654 -19.414 39.862 1.00 49.50 840 HIS B C 1
ATOM 4044 O O . HIS B 1 185 ? -40.514 -20.293 39.764 1.00 49.02 840 HIS B O 1
ATOM 4057 N N . VAL B 1 186 ? -39.047 -19.107 41.027 1.00 47.55 841 VAL B N 1
ATOM 4058 C CA . VAL B 1 186 ? -39.334 -19.773 42.312 1.00 48.10 841 VAL B CA 1
ATOM 4059 C C . VAL B 1 186 ? -40.779 -19.534 42.763 1.00 53.49 841 VAL B C 1
ATOM 4060 O O . VAL B 1 186 ? -41.420 -20.462 43.257 1.00 53.31 841 VAL B O 1
ATOM 4064 N N . ALA B 1 187 ? -41.284 -18.294 42.584 1.00 51.14 842 ALA B N 1
ATOM 4065 C CA . ALA B 1 187 ? -42.646 -17.892 42.947 1.00 51.47 842 ALA B CA 1
ATOM 4066 C C . ALA B 1 187 ? -43.706 -18.630 42.123 1.00 56.52 842 ALA B C 1
ATOM 4067 O O . ALA B 1 187 ? -44.802 -18.886 42.627 1.00 56.11 842 ALA B O 1
ATOM 4069 N N . ASP B 1 188 ? -43.368 -18.988 40.867 1.00 53.92 843 ASP B N 1
ATOM 4070 C CA . ASP B 1 188 ? -44.248 -19.709 39.948 1.00 54.08 843 ASP B CA 1
ATOM 4071 C C . ASP B 1 188 ? -44.034 -21.234 40.040 1.00 58.09 843 ASP B C 1
ATOM 4072 O O . ASP B 1 188 ? -43.968 -21.918 39.013 1.00 57.76 843 ASP B O 1
ATOM 4077 N N . ASN B 1 189 ? -43.941 -21.763 41.281 1.00 54.51 844 ASN B N 1
ATOM 4078 C CA . ASN B 1 189 ? -43.747 -23.191 41.538 1.00 54.14 844 ASN B CA 1
ATOM 4079 C C . ASN B 1 189 ? -45.058 -23.973 41.417 1.00 57.16 844 ASN B C 1
ATOM 4080 O O . ASN B 1 189 ? -45.821 -24.092 42.380 1.00 56.72 844 ASN B O 1
ATOM 4085 N N . ASP B 1 190 ? -45.326 -24.475 40.201 1.00 53.07 845 ASP B N 1
ATOM 4086 C CA . ASP B 1 190 ? -46.528 -25.238 39.867 1.00 52.55 845 ASP B CA 1
ATOM 4087 C C . ASP B 1 190 ? -46.484 -26.648 40.445 1.00 55.02 845 ASP B C 1
ATOM 4088 O O . ASP B 1 190 ? -45.417 -27.264 40.492 1.00 54.58 845 ASP B O 1
ATOM 4093 N N . ILE B 1 191 ? -47.649 -27.155 40.886 1.00 50.46 846 ILE B N 1
ATOM 4094 C CA . ILE B 1 191 ? -47.781 -28.494 41.465 1.00 49.61 846 ILE B CA 1
ATOM 4095 C C . ILE B 1 191 ? -47.846 -29.528 40.334 1.00 52.00 846 ILE B C 1
ATOM 4096 O O . ILE B 1 191 ? -48.912 -29.754 39.753 1.00 51.63 846 ILE B O 1
ATOM 4101 N N . THR B 1 192 ? -46.686 -30.128 40.005 1.00 47.22 847 THR B N 1
ATOM 4102 C CA . THR B 1 192 ? -46.557 -31.143 38.955 1.00 46.31 847 THR B CA 1
ATOM 4103 C C . THR B 1 192 ? -45.533 -32.229 39.319 1.00 48.45 847 THR B C 1
ATOM 4104 O O . THR B 1 192 ? -44.404 -31.894 39.681 1.00 47.93 847 THR B O 1
ATOM 4108 N N . PRO B 1 193 ? -45.895 -33.532 39.231 1.00 43.78 848 PRO B N 1
ATOM 4109 C CA . PRO B 1 193 ? -44.917 -34.582 39.563 1.00 43.06 848 PRO B CA 1
ATOM 4110 C C . PRO B 1 193 ? -44.010 -34.971 38.389 1.00 45.27 848 PRO B C 1
ATOM 4111 O O . PRO B 1 193 ? -43.189 -35.877 38.525 1.00 44.33 848 PRO B O 1
ATOM 4131 N N . LEU B 1 195 ? -42.029 -32.587 36.592 1.00 34.11 850 LEU B N 1
ATOM 4132 C CA . LEU B 1 195 ? -41.003 -31.562 36.383 1.00 32.52 850 LEU B CA 1
ATOM 4133 C C . LEU B 1 195 ? -39.630 -32.231 36.508 1.00 33.01 850 LEU B C 1
ATOM 4134 O O . LEU B 1 195 ? -39.457 -33.091 37.373 1.00 32.05 850 LEU B O 1
ATOM 4139 N N . VAL B 1 196 ? -38.662 -31.841 35.641 1.00 27.53 851 VAL B N 1
ATOM 4140 C CA . VAL B 1 196 ? -37.287 -32.385 35.552 1.00 26.37 851 VAL B CA 1
ATOM 4141 C C . VAL B 1 196 ? -37.311 -33.767 34.872 1.00 29.32 851 VAL B C 1
ATOM 4142 O O . VAL B 1 196 ? -38.233 -34.549 35.114 1.00 28.91 851 VAL B O 1
ATOM 4146 N N . SER B 1 197 ? -36.300 -34.063 34.020 1.00 25.31 852 SER B N 1
ATOM 4147 C CA . SER B 1 197 ? -36.158 -35.368 33.364 1.00 24.65 852 SER B CA 1
ATOM 4148 C C . SER B 1 197 ? -36.113 -36.424 34.468 1.00 27.58 852 SER B C 1
ATOM 4149 O O . SER B 1 197 ? -35.343 -36.276 35.422 1.00 26.85 852 SER B O 1
ATOM 4152 N N . ARG B 1 198 ? -37.018 -37.421 34.382 1.00 23.81 853 ARG B N 1
ATOM 4153 C CA . ARG B 1 198 ? -37.246 -38.487 35.366 1.00 23.32 853 ARG B CA 1
ATOM 4154 C C . ARG B 1 198 ? -36.056 -38.979 36.191 1.00 26.31 853 ARG B C 1
ATOM 4155 O O . ARG B 1 198 ? -36.173 -39.029 37.411 1.00 25.96 853 ARG B O 1
ATOM 4163 N N . PHE B 1 199 ? -34.932 -39.345 35.546 1.00 22.35 854 PHE B N 1
ATOM 4164 C CA . PHE B 1 199 ? -33.745 -39.859 36.246 1.00 21.91 854 PHE B CA 1
ATOM 4165 C C . PHE B 1 199 ? -33.077 -38.840 37.184 1.00 24.28 854 PHE B C 1
ATOM 4166 O O . PHE B 1 199 ? -32.401 -39.231 38.140 1.00 23.79 854 PHE B O 1
ATOM 4174 N N . TYR B 1 200 ? -33.276 -37.545 36.909 1.00 20.13 855 TYR B N 1
ATOM 4175 C CA . TYR B 1 200 ? -32.685 -36.427 37.643 1.00 19.79 855 TYR B CA 1
ATOM 4176 C C . TYR B 1 200 ? -33.724 -35.676 38.493 1.00 24.21 855 TYR B C 1
ATOM 4177 O O . TYR B 1 200 ? -33.416 -34.620 39.054 1.00 23.69 855 TYR B O 1
ATOM 4186 N N . ARG B 1 201 ? -34.938 -36.250 38.612 1.00 21.48 856 ARG B N 1
ATOM 4187 C CA . ARG B 1 201 ? -36.076 -35.705 39.359 1.00 21.77 856 ARG B CA 1
ATOM 4188 C C . ARG B 1 201 ? -35.901 -35.888 40.872 1.00 27.49 856 ARG B C 1
ATOM 4189 O O . ARG B 1 201 ? -35.715 -37.014 41.340 1.00 27.15 856 ARG B O 1
ATOM 4197 N N . ALA B 1 202 ? -35.973 -34.773 41.626 1.00 25.12 857 ALA B N 1
ATOM 4198 C CA . ALA B 1 202 ? -35.844 -34.735 43.086 1.00 25.34 857 ALA B CA 1
ATOM 4199 C C . ALA B 1 202 ? -37.064 -35.383 43.778 1.00 30.60 857 ALA B C 1
ATOM 4200 O O . ALA B 1 202 ? -38.169 -35.294 43.236 1.00 30.11 857 ALA B O 1
ATOM 4202 N N . PRO B 1 203 ? -36.904 -36.023 44.968 1.00 28.42 858 PRO B N 1
ATOM 4203 C CA . PRO B 1 203 ? -38.062 -36.669 45.621 1.00 28.55 858 PRO B CA 1
ATOM 4204 C C . PRO B 1 203 ? -39.218 -35.749 46.024 1.00 32.87 858 PRO B C 1
ATOM 4205 O O . PRO B 1 203 ? -40.354 -36.221 46.088 1.00 32.59 858 PRO B O 1
ATOM 4209 N N . GLU B 1 204 ? -38.944 -34.448 46.269 1.00 29.64 859 GLU B N 1
ATOM 4210 C CA . GLU B 1 204 ? -39.974 -33.463 46.639 1.00 29.44 859 GLU B CA 1
ATOM 4211 C C . GLU B 1 204 ? -40.960 -33.167 45.502 1.00 33.88 859 GLU B C 1
ATOM 4212 O O . GLU B 1 204 ? -42.112 -32.823 45.774 1.00 33.59 859 GLU B O 1
ATOM 4218 N N . ILE B 1 205 ? -40.508 -33.311 44.236 1.00 30.54 860 ILE B N 1
ATOM 4219 C CA . ILE B 1 205 ? -41.330 -33.117 43.036 1.00 30.51 860 ILE B CA 1
ATOM 4220 C C . ILE B 1 205 ? -42.343 -34.270 42.938 1.00 35.04 860 ILE B C 1
ATOM 4221 O O . ILE B 1 205 ? -43.539 -34.022 42.782 1.00 34.71 860 ILE B O 1
ATOM 4226 N N . ILE B 1 206 ? -41.848 -35.521 43.036 1.00 32.24 861 ILE B N 1
ATOM 4227 C CA . ILE B 1 206 ? -42.634 -36.758 42.958 1.00 32.47 861 ILE B CA 1
ATOM 4228 C C . ILE B 1 206 ? -43.724 -36.817 44.044 1.00 37.76 861 ILE B C 1
ATOM 4229 O O . ILE B 1 206 ? -44.874 -37.129 43.728 1.00 37.62 861 ILE B O 1
ATOM 4234 N N . ILE B 1 207 ? -43.361 -36.508 45.305 1.00 35.48 862 ILE B N 1
ATOM 4235 C CA . ILE B 1 207 ? -44.285 -36.527 46.446 1.00 36.06 862 ILE B CA 1
ATOM 4236 C C . ILE B 1 207 ? -45.276 -35.346 46.454 1.00 41.00 862 ILE B C 1
ATOM 4237 O O . ILE B 1 207 ? -46.356 -35.461 47.031 1.00 40.66 862 ILE B O 1
ATOM 4242 N N . GLY B 1 208 ? -44.901 -34.243 45.806 1.00 38.28 863 GLY B N 1
ATOM 4243 C CA . GLY B 1 208 ? -45.719 -33.038 45.718 1.00 38.38 863 GLY B CA 1
ATOM 4244 C C . GLY B 1 208 ? -45.468 -32.034 46.825 1.00 42.82 863 GLY B C 1
ATOM 4245 O O . GLY B 1 208 ? -46.353 -31.237 47.149 1.00 42.84 863 GLY B O 1
ATOM 4246 N N . LYS B 1 209 ? -44.259 -32.070 47.414 1.00 39.13 864 LYS B N 1
ATOM 4247 C CA . LYS B 1 209 ? -43.811 -31.168 48.477 1.00 38.84 864 LYS B CA 1
ATOM 4248 C C . LYS B 1 209 ? -43.403 -29.828 47.841 1.00 42.51 864 LYS B C 1
ATOM 4249 O O . LYS B 1 209 ? -43.105 -29.792 46.643 1.00 42.04 864 LYS B O 1
ATOM 4255 N N . SER B 1 210 ? -43.393 -28.733 48.638 1.00 38.69 865 SER B N 1
ATOM 4256 C CA . SER B 1 210 ? -42.983 -27.402 48.182 1.00 38.32 865 SER B CA 1
ATOM 4257 C C . SER B 1 210 ? -41.494 -27.441 47.832 1.00 41.48 865 SER B C 1
ATOM 4258 O O . SER B 1 210 ? -40.669 -27.829 48.666 1.00 40.92 865 SER B O 1
ATOM 4261 N N . TYR B 1 211 ? -41.168 -27.103 46.578 1.00 37.44 866 TYR B N 1
ATOM 4262 C CA . TYR B 1 211 ? -39.801 -27.151 46.067 1.00 36.86 866 TYR B CA 1
ATOM 4263 C C . TYR B 1 211 ? -39.228 -25.791 45.677 1.00 40.24 866 TYR B C 1
ATOM 4264 O O . TYR B 1 211 ? -39.979 -24.882 45.314 1.00 39.81 866 TYR B O 1
ATOM 4273 N N . ASP B 1 212 ? -37.887 -25.676 45.720 1.00 36.21 867 ASP B N 1
ATOM 4274 C CA . ASP B 1 212 ? -37.142 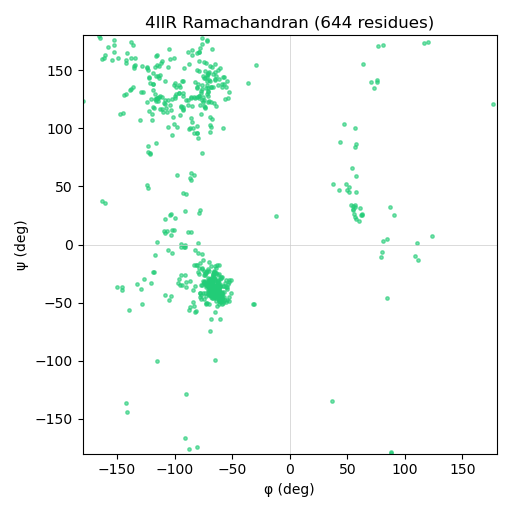-24.475 45.344 1.00 35.74 867 ASP B CA 1
ATOM 4275 C C . ASP B 1 212 ? -35.832 -24.852 44.616 1.00 38.34 867 ASP B C 1
ATOM 4276 O O . ASP B 1 212 ? -35.864 -25.737 43.762 1.00 37.74 867 ASP B O 1
ATOM 4281 N N . TYR B 1 213 ? -34.699 -24.201 44.951 1.00 34.01 868 TYR B N 1
ATOM 4282 C CA . TYR B 1 213 ? -33.375 -24.413 44.349 1.00 33.35 868 TYR B CA 1
ATOM 4283 C C . TYR B 1 213 ? -32.791 -25.810 44.574 1.00 35.25 868 TYR B C 1
ATOM 4284 O O . TYR B 1 213 ? -31.899 -26.221 43.826 1.00 34.62 868 TYR B O 1
ATOM 4293 N N . GLY B 1 214 ? -33.293 -26.513 45.592 1.00 30.24 869 GLY B N 1
ATOM 4294 C CA . GLY B 1 214 ? -32.870 -27.863 45.957 1.00 29.47 869 GLY B CA 1
ATOM 4295 C C . GLY B 1 214 ? -33.031 -28.901 44.861 1.00 31.34 869 GLY B C 1
ATOM 4296 O O . GLY B 1 214 ? -32.277 -29.877 44.825 1.00 30.14 869 GLY B O 1
ATOM 4297 N N . ILE B 1 215 ? -34.008 -28.693 43.951 1.00 27.20 870 ILE B N 1
ATOM 4298 C CA . ILE B 1 215 ? -34.281 -29.595 42.822 1.00 26.62 870 ILE B CA 1
ATOM 4299 C C . ILE B 1 215 ? -33.127 -29.618 41.818 1.00 29.53 870 ILE B C 1
ATOM 4300 O O . ILE B 1 215 ? -32.822 -30.669 41.253 1.00 29.18 870 ILE B O 1
ATOM 4305 N N . ASP B 1 216 ? -32.478 -28.458 41.623 1.00 25.30 871 ASP B N 1
ATO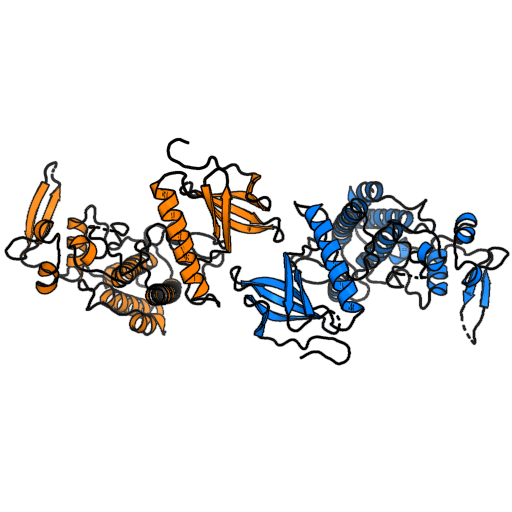M 4306 C CA . ASP B 1 216 ? -31.336 -28.292 40.734 1.00 24.70 871 ASP B CA 1
ATOM 4307 C C . ASP B 1 216 ? -30.072 -28.843 41.395 1.00 28.63 871 ASP B C 1
ATOM 4308 O O . ASP B 1 216 ? -29.232 -29.421 40.704 1.00 27.95 871 ASP B O 1
ATOM 4313 N N . MET B 1 217 ? -29.962 -28.706 42.738 1.00 25.52 872 MET B N 1
ATOM 4314 C CA . MET B 1 217 ? -28.849 -29.250 43.524 1.00 25.26 872 MET B CA 1
ATOM 4315 C C . MET B 1 217 ? -28.885 -30.784 43.443 1.00 27.71 872 MET B C 1
ATOM 4316 O O . MET B 1 217 ? -27.846 -31.395 43.184 1.00 26.93 872 MET B O 1
ATOM 4321 N N . TRP B 1 218 ? -30.092 -31.389 43.603 1.00 23.27 873 TRP B N 1
ATOM 4322 C CA . TRP B 1 218 ? -30.322 -32.834 43.497 1.00 22.50 873 TRP B CA 1
ATOM 4323 C C . TRP B 1 218 ? -29.878 -33.332 42.120 1.00 24.78 873 TRP B C 1
ATOM 4324 O O . TRP B 1 218 ? -29.155 -34.328 42.036 1.00 24.26 873 TRP B O 1
ATOM 4335 N N . SER B 1 219 ? -30.320 -32.636 41.048 1.00 20.32 874 SER B N 1
ATOM 4336 C CA . SER B 1 219 ? -29.984 -32.957 39.660 1.00 19.62 874 SER B CA 1
ATOM 4337 C C . SER B 1 219 ? -28.471 -32.969 39.435 1.00 23.24 874 SER B C 1
ATOM 4338 O O . SER B 1 219 ? -27.974 -33.883 38.783 1.00 22.14 874 SER B O 1
ATOM 4341 N N . VAL B 1 220 ? -27.743 -31.998 40.031 1.00 20.09 875 VAL B N 1
ATOM 4342 C CA . VAL B 1 220 ? -26.282 -31.888 39.965 1.00 20.35 875 VAL B CA 1
ATOM 4343 C C . VAL B 1 220 ? -25.613 -33.134 40.581 1.00 25.44 875 VAL B C 1
ATOM 4344 O O . VAL B 1 220 ? -24.721 -33.710 39.960 1.00 25.45 875 VAL B O 1
ATOM 4348 N N . GLY B 1 221 ? -26.099 -33.565 41.747 1.00 22.49 876 GLY B N 1
ATOM 4349 C CA . GLY B 1 221 ? -25.624 -34.768 42.430 1.00 22.18 876 GLY B CA 1
ATOM 4350 C C . GLY B 1 221 ? -25.798 -36.015 41.586 1.00 25.59 876 GLY B C 1
ATOM 4351 O O . GLY B 1 221 ? -24.881 -36.835 41.497 1.00 24.73 876 GLY B O 1
ATOM 4352 N N . CYS B 1 222 ? -26.962 -36.136 40.907 1.00 22.29 877 CYS B N 1
ATOM 4353 C CA . CYS B 1 222 ? -27.256 -37.240 39.987 1.00 22.04 877 CYS B CA 1
ATOM 4354 C C . CYS B 1 222 ? -26.253 -37.233 38.827 1.00 25.86 877 CYS B C 1
ATOM 4355 O O . CYS B 1 222 ? -25.757 -38.294 38.448 1.00 25.00 877 CYS B O 1
ATOM 4358 N N . THR B 1 223 ? -25.934 -36.029 38.294 1.00 23.07 878 THR B N 1
ATOM 4359 C CA . THR B 1 223 ? -24.990 -35.853 37.183 1.00 23.30 878 THR B CA 1
ATOM 4360 C C . THR B 1 223 ? -23.545 -36.129 37.582 1.00 26.74 878 THR B C 1
ATOM 4361 O O . THR B 1 223 ? -22.819 -36.724 36.788 1.00 26.22 878 THR B O 1
ATOM 4365 N N . LEU B 1 224 ? -23.130 -35.713 38.802 1.00 22.79 879 LEU B N 1
ATOM 4366 C CA . LEU B 1 224 ? -21.766 -35.928 39.310 1.00 22.55 879 LEU B CA 1
ATOM 4367 C C . LEU B 1 224 ? -21.404 -37.408 39.423 1.00 26.02 879 LEU B C 1
ATOM 4368 O O . LEU B 1 224 ? -20.274 -37.783 39.101 1.00 25.76 879 LEU B O 1
ATOM 4373 N N . TYR B 1 225 ? -22.370 -38.247 39.845 1.00 22.08 880 TYR B N 1
ATOM 4374 C CA . TYR B 1 225 ? -22.196 -39.697 39.930 1.00 21.94 880 TYR B CA 1
ATOM 4375 C C . TYR B 1 225 ? -22.029 -40.247 38.509 1.00 25.12 880 TYR B C 1
ATOM 4376 O O . TYR B 1 225 ? -21.136 -41.062 38.272 1.00 24.00 880 TYR B O 1
ATOM 4385 N N . GLU B 1 226 ? -22.897 -39.788 37.577 1.00 21.69 881 GLU B N 1
ATOM 4386 C CA . GLU B 1 226 ? -22.918 -40.179 36.168 1.00 21.76 881 GLU B CA 1
ATOM 4387 C C . GLU B 1 226 ? -21.655 -39.752 35.423 1.00 27.21 881 GLU B C 1
ATOM 4388 O O . GLU B 1 226 ? -21.214 -40.464 34.524 1.00 27.06 881 GLU B O 1
ATOM 4394 N N . LEU B 1 227 ? -21.083 -38.596 35.794 1.00 24.88 882 LEU B N 1
ATOM 4395 C CA . LEU B 1 227 ? -19.866 -38.046 35.201 1.00 25.12 882 LEU B CA 1
ATOM 4396 C C . LEU B 1 227 ? -18.650 -38.918 35.513 1.00 29.47 882 LEU B C 1
ATOM 4397 O O . LEU B 1 227 ? -17.830 -39.145 34.625 1.00 28.98 882 LEU B O 1
ATOM 4402 N N . TYR B 1 228 ? -18.552 -39.429 36.758 1.00 26.91 883 TYR B N 1
ATOM 4403 C CA . TYR B 1 228 ? -17.441 -40.282 37.184 1.00 27.00 883 TYR B CA 1
ATOM 4404 C C . TYR B 1 228 ? -17.602 -41.768 36.839 1.00 30.62 883 TYR B C 1
ATOM 4405 O O . TYR B 1 228 ? -16.613 -42.409 36.485 1.00 30.58 883 TYR B O 1
ATOM 4414 N N . THR B 1 229 ? -18.824 -42.320 36.959 1.00 26.68 884 THR B N 1
ATOM 4415 C CA . THR B 1 229 ? -19.086 -43.742 36.690 1.00 26.16 884 THR B CA 1
ATOM 4416 C C . THR B 1 229 ? -19.500 -44.061 35.248 1.00 29.31 884 THR B C 1
ATOM 4417 O O . THR B 1 229 ? -19.328 -45.198 34.805 1.00 29.22 884 THR B O 1
ATOM 4421 N N . GLY B 1 230 ? -20.093 -43.088 34.560 1.00 25.03 885 GLY B N 1
ATOM 4422 C CA . GLY B 1 230 ? -20.613 -43.268 33.208 1.00 24.53 885 GLY B CA 1
ATOM 4423 C C . GLY B 1 230 ? -21.982 -43.925 33.214 1.00 27.38 885 GLY B C 1
ATOM 4424 O O . GLY B 1 230 ? -22.545 -44.193 32.150 1.00 26.89 885 GLY B O 1
ATOM 4425 N N . LYS B 1 231 ? -22.532 -44.174 34.424 1.00 23.32 886 LYS B N 1
ATOM 4426 C CA . LYS B 1 231 ? -23.822 -44.833 34.659 1.00 22.94 886 LYS B CA 1
ATOM 4427 C C . LYS B 1 231 ? -24.838 -43.884 35.289 1.00 25.82 886 LYS B C 1
ATOM 4428 O O . LYS B 1 231 ? -24.476 -43.065 36.136 1.00 24.91 886 LYS B O 1
ATOM 4434 N N . ILE B 1 232 ? -26.121 -44.043 34.924 1.00 22.38 887 ILE B N 1
ATOM 4435 C CA . ILE B 1 232 ? -27.230 -43.257 35.480 1.00 22.26 887 ILE B CA 1
ATOM 4436 C C . ILE B 1 232 ? -27.442 -43.711 36.935 1.00 26.43 887 ILE B C 1
ATOM 4437 O O . ILE B 1 232 ? -27.543 -44.913 37.192 1.00 25.95 887 ILE B O 1
ATOM 4442 N N . LEU B 1 233 ? -27.461 -42.752 37.878 1.00 23.29 888 LEU B N 1
ATOM 4443 C CA . LEU B 1 233 ? -27.619 -43.025 39.307 1.00 23.12 888 LEU B CA 1
ATOM 4444 C C . LEU B 1 233 ? -28.947 -43.695 39.659 1.00 26.54 888 LEU B C 1
ATOM 4445 O O . LEU B 1 233 ? -28.940 -44.717 40.345 1.00 25.75 888 LEU B O 1
ATOM 4450 N N . PHE B 1 234 ? -30.071 -43.127 39.198 1.00 23.26 889 PHE B N 1
ATOM 4451 C CA . PHE B 1 234 ? -31.390 -43.689 39.472 1.00 22.77 889 PHE B CA 1
ATOM 4452 C C . PHE B 1 234 ? -32.136 -43.969 38.157 1.00 27.74 889 PHE B C 1
ATOM 4453 O O . PHE B 1 234 ? -32.904 -43.121 37.688 1.00 26.83 889 PHE B O 1
ATOM 4461 N N . PRO B 1 235 ? -31.906 -45.147 37.530 1.00 25.61 890 PRO B N 1
ATOM 4462 C CA . PRO B 1 235 ? -32.595 -45.447 36.264 1.00 25.92 890 PRO B CA 1
ATOM 4463 C C . PRO B 1 235 ? -34.009 -46.014 36.460 1.00 30.81 890 PRO B C 1
ATOM 4464 O O . PRO B 1 235 ? -34.315 -47.126 36.019 1.00 30.82 890 PRO B O 1
ATOM 4468 N N . GLY B 1 236 ? -34.859 -45.226 37.115 1.00 27.71 891 GLY B N 1
ATOM 4469 C CA . GLY B 1 236 ? -36.242 -45.582 37.412 1.00 27.58 891 GLY B CA 1
ATOM 4470 C C . GLY B 1 236 ? -37.160 -45.468 36.218 1.00 31.61 891 GLY B C 1
ATOM 4471 O O . GLY B 1 236 ? -37.123 -44.467 35.498 1.00 30.57 891 GLY B O 1
ATOM 4472 N N . LYS B 1 237 ? -37.996 -46.500 36.014 1.00 28.97 892 LYS B N 1
ATOM 4473 C CA . LYS B 1 237 ? -38.957 -46.592 34.910 1.00 29.11 892 LYS B CA 1
ATOM 4474 C C . LYS B 1 237 ? -40.160 -45.676 35.123 1.00 33.25 892 LYS B C 1
ATOM 4475 O O . LYS B 1 237 ? -40.723 -45.168 34.153 1.00 33.12 892 LYS B O 1
ATOM 4481 N N . THR B 1 238 ? -40.566 -45.486 36.390 1.00 29.90 893 THR B N 1
ATOM 4482 C CA . THR B 1 238 ? -41.702 -44.649 36.791 1.00 29.46 893 THR B CA 1
ATOM 4483 C C . THR B 1 238 ? -41.324 -43.793 38.004 1.00 32.76 893 THR B C 1
ATOM 4484 O O . THR B 1 238 ? -40.270 -44.014 38.606 1.00 32.32 893 THR B O 1
ATOM 4488 N N . ASN B 1 239 ? -42.207 -42.845 38.380 1.00 28.84 894 ASN B N 1
ATOM 4489 C CA . ASN B 1 239 ? -42.046 -41.961 39.537 1.00 28.60 894 ASN B CA 1
ATOM 4490 C C . ASN B 1 239 ? -41.973 -42.740 40.856 1.00 32.38 894 ASN B C 1
ATOM 4491 O O . ASN B 1 239 ? -41.220 -42.351 41.752 1.00 32.02 894 ASN B O 1
ATOM 4496 N N . ASN B 1 240 ? -42.748 -43.843 40.965 1.00 28.67 895 ASN B N 1
ATOM 4497 C CA . ASN B 1 240 ? -42.769 -44.720 42.138 1.00 28.27 895 ASN B CA 1
ATOM 4498 C C . ASN B 1 240 ? -41.444 -45.486 42.251 1.00 31.81 895 ASN B C 1
ATOM 4499 O O . ASN B 1 240 ? -40.926 -45.637 43.359 1.00 31.41 895 ASN B O 1
ATOM 4504 N N . HIS B 1 241 ? -40.895 -45.955 41.107 1.00 28.14 896 HIS B N 1
ATOM 4505 C CA . HIS B 1 241 ? -39.616 -46.673 41.050 1.00 27.87 896 HIS B CA 1
ATOM 4506 C C . HIS B 1 241 ? -38.456 -45.728 41.390 1.00 31.13 896 HIS B C 1
ATOM 4507 O O . HIS B 1 241 ? -37.467 -46.170 41.975 1.00 30.73 896 HIS B O 1
ATOM 4514 N N . MET B 1 242 ? -38.600 -44.424 41.058 1.00 27.17 897 MET B N 1
ATOM 4515 C CA . MET B 1 242 ? -37.607 -43.386 41.355 1.00 26.56 897 MET B CA 1
ATOM 4516 C C . MET B 1 242 ? -37.431 -43.217 42.864 1.00 31.32 897 MET B C 1
ATOM 4517 O O . MET B 1 242 ? -36.296 -43.137 43.338 1.00 30.87 897 MET B O 1
ATOM 4522 N N . LEU B 1 243 ? -38.555 -43.190 43.617 1.00 28.44 898 LEU B N 1
ATOM 4523 C CA . LEU B 1 243 ? -38.551 -43.064 45.078 1.00 28.37 898 LEU B CA 1
ATOM 4524 C C . LEU B 1 243 ? -37.907 -44.283 45.727 1.00 31.96 898 LEU B C 1
ATOM 4525 O O . LEU B 1 243 ? -37.155 -44.124 46.683 1.00 31.57 898 LEU B O 1
ATOM 4530 N N . LYS B 1 244 ? -38.174 -45.490 45.181 1.00 28.91 899 LYS B N 1
ATOM 4531 C CA . LYS B 1 244 ? -37.621 -46.767 45.648 1.00 28.96 899 LYS B CA 1
ATOM 4532 C C . LYS B 1 244 ? -36.088 -46.763 45.575 1.00 33.10 899 LYS B C 1
ATOM 4533 O O . LYS B 1 244 ? -35.437 -47.116 46.558 1.00 32.92 899 LYS B O 1
ATOM 4539 N N . LEU B 1 245 ? -35.524 -46.343 44.422 1.00 29.73 900 LEU B N 1
ATOM 4540 C CA . LEU B 1 245 ? -34.076 -46.263 44.195 1.00 29.57 900 LEU B CA 1
ATOM 4541 C C . LEU B 1 245 ? -33.417 -45.211 45.090 1.00 33.88 900 LEU B C 1
ATOM 4542 O O . LEU B 1 245 ? -32.307 -45.438 45.580 1.00 33.08 900 LEU B O 1
ATOM 4547 N N . ALA B 1 246 ? -34.109 -44.071 45.312 1.00 30.72 901 ALA B N 1
ATOM 4548 C CA . ALA B 1 246 ? -33.641 -42.984 46.175 1.00 30.75 901 ALA B CA 1
ATOM 4549 C C . ALA B 1 246 ? -33.615 -43.443 47.637 1.00 35.35 901 ALA B C 1
ATOM 4550 O O . ALA B 1 246 ? -32.700 -43.078 48.378 1.00 34.81 901 ALA B O 1
ATOM 4552 N N . MET B 1 247 ? -34.605 -44.269 48.033 1.00 32.64 902 MET B N 1
ATOM 4553 C CA . MET B 1 247 ? -34.711 -44.828 49.382 1.00 32.82 902 MET B CA 1
ATOM 4554 C C . MET B 1 247 ? -33.768 -46.020 49.583 1.00 37.04 902 MET B C 1
ATOM 4555 O O . MET B 1 247 ? -33.428 -46.335 50.721 1.00 36.25 902 MET B O 1
ATOM 4560 N N . ASP B 1 248 ? -33.309 -46.651 48.479 1.00 34.30 903 ASP B N 1
ATOM 4561 C CA . ASP B 1 248 ? -32.356 -47.767 48.518 1.00 34.41 903 ASP B CA 1
ATOM 4562 C C . ASP B 1 248 ? -30.964 -47.302 48.981 1.00 39.15 903 ASP B C 1
ATOM 4563 O O . ASP B 1 248 ? -30.157 -48.126 49.408 1.00 38.93 903 ASP B O 1
ATOM 4568 N N . LEU B 1 249 ? -30.698 -45.981 48.904 1.00 36.26 904 LEU B N 1
ATOM 4569 C CA . LEU B 1 249 ? -29.440 -45.352 49.305 1.00 36.31 904 LEU B CA 1
ATOM 4570 C C . LEU B 1 249 ? -29.549 -44.644 50.668 1.00 40.70 904 LEU B C 1
ATOM 4571 O O . LEU B 1 249 ? -28.644 -44.773 51.494 1.00 39.99 904 LEU B O 1
ATOM 4576 N N . LYS B 1 250 ? -30.643 -43.890 50.889 1.00 38.11 905 LYS B N 1
ATOM 4577 C CA . LYS B 1 250 ? -30.859 -43.082 52.095 1.00 38.20 905 LYS B CA 1
ATOM 4578 C C . LYS B 1 250 ? -31.812 -43.655 53.154 1.00 43.51 905 LYS B C 1
ATOM 4579 O O . LYS B 1 250 ? -31.918 -43.088 54.246 1.00 43.11 905 LYS B O 1
ATOM 4585 N N . GLY B 1 251 ? -32.485 -44.756 52.833 1.00 40.94 906 GLY B N 1
ATOM 4586 C CA . GLY B 1 251 ? -33.465 -45.369 53.723 1.00 41.30 906 GLY B CA 1
ATOM 4587 C C . GLY B 1 251 ? -34.832 -44.761 53.488 1.00 46.41 906 GLY B C 1
ATOM 4588 O O . GLY B 1 251 ? -34.972 -43.883 52.632 1.00 45.64 906 GLY B O 1
ATOM 4589 N N . LYS B 1 252 ? -35.850 -45.206 54.250 1.00 44.08 907 LYS B N 1
ATOM 4590 C CA . LYS B 1 252 ? -37.224 -44.701 54.130 1.00 44.35 907 LYS B CA 1
ATOM 4591 C C . LYS B 1 252 ? -37.287 -43.181 54.340 1.00 49.02 907 LYS B C 1
ATOM 4592 O O . LYS B 1 252 ? -36.600 -42.653 55.217 1.00 48.57 907 LYS B O 1
ATOM 4598 N N . MET B 1 253 ? -38.084 -42.489 53.500 1.00 46.41 908 MET B N 1
ATOM 4599 C CA . MET B 1 253 ? -38.303 -41.039 53.535 1.00 46.55 908 MET B CA 1
ATOM 4600 C C . MET B 1 253 ? -38.879 -40.634 54.909 1.00 51.48 908 MET B C 1
ATOM 4601 O O . MET B 1 253 ? -39.766 -41.338 55.400 1.00 51.03 908 MET B O 1
ATOM 4606 N N . PRO B 1 254 ? -38.387 -39.542 55.557 1.00 49.01 909 PRO B N 1
ATOM 4607 C CA . PRO B 1 254 ? -38.931 -39.160 56.877 1.00 49.14 909 PRO B CA 1
ATOM 4608 C C . PRO B 1 254 ? -40.435 -38.892 56.870 1.00 53.76 909 PRO B C 1
ATOM 4609 O O . PRO B 1 254 ? -40.964 -38.380 55.879 1.00 53.38 909 PRO B O 1
ATOM 4613 N N . ASN B 1 255 ? -41.118 -39.264 57.974 1.00 50.69 910 ASN B N 1
ATOM 4614 C CA . ASN B 1 255 ? -42.567 -39.122 58.171 1.00 50.62 910 ASN B CA 1
ATOM 4615 C C . ASN B 1 255 ? -43.064 -37.681 58.023 1.00 54.14 910 ASN B C 1
ATOM 4616 O O . ASN B 1 255 ? -44.160 -37.469 57.503 1.00 53.75 910 ASN B O 1
ATOM 4621 N N . LYS B 1 256 ? -42.249 -36.702 58.464 1.00 50.44 911 LYS B N 1
ATOM 4622 C CA . LYS B 1 256 ? -42.541 -35.268 58.396 1.00 50.03 911 LYS B CA 1
ATOM 4623 C C . LYS B 1 256 ? -42.576 -34.747 56.952 1.00 53.17 911 LYS B C 1
ATOM 4624 O O . LYS B 1 256 ? -43.320 -33.806 56.668 1.00 52.67 911 LYS B O 1
ATOM 4630 N N . MET B 1 257 ? -41.776 -35.354 56.049 1.00 49.20 912 MET B N 1
ATOM 4631 C CA . MET B 1 257 ? -41.706 -34.969 54.637 1.00 48.80 912 MET B CA 1
ATOM 4632 C C . MET B 1 257 ? -42.896 -35.507 53.829 1.00 52.76 912 MET B C 1
ATOM 4633 O O . MET B 1 257 ? -43.433 -34.776 52.995 1.00 52.14 912 MET B O 1
ATOM 4638 N N . ILE B 1 258 ? -43.298 -36.777 54.071 1.00 49.81 913 ILE B N 1
ATOM 4639 C CA . ILE B 1 258 ? -44.416 -37.441 53.381 1.00 49.82 913 ILE B CA 1
ATOM 4640 C C . ILE B 1 258 ? -45.742 -36.699 53.624 1.00 54.39 913 ILE B C 1
ATOM 4641 O O . ILE B 1 258 ? -46.517 -36.517 52.683 1.00 54.14 913 ILE B O 1
ATOM 4646 N N . ARG B 1 259 ? -45.973 -36.240 54.873 1.00 51.32 914 ARG B N 1
ATOM 4647 C CA . ARG B 1 259 ? -47.171 -35.496 55.283 1.00 51.31 914 ARG B CA 1
ATOM 4648 C C . ARG B 1 259 ? -47.315 -34.159 54.540 1.00 55.44 914 ARG B C 1
ATOM 4649 O O . ARG B 1 259 ? -48.438 -33.727 54.278 1.00 55.17 914 ARG B O 1
ATOM 4657 N N . LYS B 1 260 ? -46.179 -33.523 54.190 1.00 52.10 915 LYS B N 1
ATOM 4658 C CA . LYS B 1 260 ? -46.127 -32.247 53.466 1.00 51.90 915 LYS B CA 1
ATOM 4659 C C . LYS B 1 260 ? -46.380 -32.409 51.955 1.00 55.75 915 LYS B C 1
ATOM 4660 O O . LYS B 1 260 ? -46.661 -31.420 51.273 1.00 55.39 915 LYS B O 1
ATOM 4666 N N . GLY B 1 261 ? -46.285 -33.644 51.461 1.00 52.21 916 GLY B N 1
ATOM 4667 C CA . GLY B 1 261 ? -46.488 -33.977 50.055 1.00 52.02 916 GLY B CA 1
ATOM 4668 C C . GLY B 1 261 ? -47.942 -34.073 49.640 1.00 55.79 916 GLY B C 1
ATOM 4669 O O . GLY B 1 261 ? -48.761 -34.641 50.367 1.00 55.35 916 GLY B O 1
ATOM 4670 N N . VAL B 1 262 ? -48.265 -33.526 48.452 1.00 52.29 917 VAL B N 1
ATOM 4671 C CA . VAL B 1 262 ? -49.615 -33.515 47.873 1.00 52.06 917 VAL B CA 1
ATOM 4672 C C . VAL B 1 262 ? -49.974 -34.890 47.274 1.00 55.63 917 VAL B C 1
ATOM 4673 O O . VAL B 1 262 ? -51.065 -35.400 47.537 1.00 55.27 917 VAL B O 1
ATOM 4677 N N . PHE B 1 263 ? -49.050 -35.489 46.493 1.00 51.84 918 PHE B N 1
ATOM 4678 C CA . PHE B 1 263 ? -49.239 -36.794 45.846 1.00 51.49 918 PHE B CA 1
ATOM 4679 C C . PHE B 1 263 ? -48.755 -37.977 46.720 1.00 55.14 918 PHE B C 1
ATOM 4680 O O . PHE B 1 263 ? -48.371 -39.020 46.181 1.00 54.73 918 PHE B O 1
ATOM 4688 N N . LYS B 1 264 ? -48.799 -37.822 48.061 1.00 51.62 919 LYS B N 1
ATOM 4689 C CA . LYS B 1 264 ? -48.368 -38.846 49.023 1.00 51.49 919 LYS B CA 1
ATOM 4690 C C . LYS B 1 264 ? -49.159 -40.161 48.969 1.00 55.29 919 LYS B C 1
ATOM 4691 O O . LYS B 1 264 ? -48.572 -41.220 49.187 1.00 54.91 919 LYS B O 1
ATOM 4697 N N . ASP B 1 265 ? -50.474 -40.091 48.673 1.00 51.66 920 ASP B N 1
ATOM 4698 C CA . ASP B 1 265 ? -51.376 -41.247 48.603 1.00 51.38 920 ASP B CA 1
ATOM 4699 C C . ASP B 1 265 ? -51.064 -42.209 47.451 1.00 54.49 920 ASP B C 1
ATOM 4700 O O . ASP B 1 265 ? -51.397 -43.392 47.539 1.00 53.88 920 ASP B O 1
ATOM 4705 N N . GLN B 1 266 ? -50.428 -41.702 46.381 1.00 50.70 921 GLN B N 1
ATOM 4706 C CA . GLN B 1 266 ? -50.049 -42.482 45.202 1.00 50.31 921 GLN B CA 1
ATOM 4707 C C . GLN B 1 266 ? -48.843 -43.399 45.450 1.00 53.52 921 GLN B C 1
ATOM 4708 O O . GLN B 1 266 ? -48.682 -44.388 44.732 1.00 53.15 921 GLN B O 1
ATOM 4714 N N . HIS B 1 267 ? -48.001 -43.073 46.454 1.00 49.51 922 HIS B N 1
ATOM 4715 C CA . HIS B 1 267 ? -46.788 -43.836 46.768 1.00 49.17 922 HIS B CA 1
ATOM 4716 C C . HIS B 1 267 ? -46.742 -44.406 48.190 1.00 53.35 922 HIS B C 1
ATOM 4717 O O . HIS B 1 267 ? -46.154 -45.468 48.394 1.00 52.76 922 HIS B O 1
ATOM 4724 N N . PHE B 1 268 ? -47.330 -43.694 49.168 1.00 50.36 923 PHE B N 1
ATOM 4725 C CA . PHE B 1 268 ? -47.354 -44.106 50.573 1.00 50.38 923 PHE B CA 1
ATOM 4726 C C . PHE B 1 268 ? -48.784 -44.315 51.074 1.00 55.10 923 PHE B C 1
ATOM 4727 O O . PHE B 1 268 ? -49.668 -43.513 50.765 1.00 54.73 923 PHE B O 1
ATOM 4735 N N . ASP B 1 269 ? -49.005 -45.389 51.855 1.00 52.15 924 ASP B N 1
ATOM 4736 C CA . ASP B 1 269 ? -50.317 -45.715 52.422 1.00 52.17 924 ASP B CA 1
ATOM 4737 C C . ASP B 1 269 ? -50.636 -44.884 53.679 1.00 56.35 924 ASP B C 1
ATOM 4738 O O . ASP B 1 269 ? -49.872 -43.978 54.025 1.00 55.93 924 ASP B O 1
ATOM 4743 N N . GLN B 1 270 ? -51.766 -45.192 54.351 1.00 53.17 925 GLN B N 1
ATOM 4744 C CA . GLN B 1 270 ? -52.237 -44.506 55.558 1.00 53.06 925 GLN B CA 1
ATOM 4745 C C . GLN B 1 270 ? -51.276 -44.621 56.749 1.00 56.57 925 GLN B C 1
ATOM 4746 O O . GLN B 1 270 ? -51.207 -43.697 57.561 1.00 56.07 925 GLN B O 1
ATOM 4752 N N . ASN B 1 271 ? -50.525 -45.738 56.835 1.00 53.01 926 ASN B N 1
ATOM 4753 C CA . ASN B 1 271 ? -49.542 -45.997 57.893 1.00 52.77 926 ASN B CA 1
ATOM 4754 C C . ASN B 1 271 ? -48.145 -45.449 57.531 1.00 56.57 926 ASN B C 1
ATOM 4755 O O . ASN B 1 271 ? -47.167 -45.743 58.226 1.00 56.42 926 ASN B O 1
ATOM 4760 N N . LEU B 1 272 ? -48.069 -44.637 56.449 1.00 52.70 927 LEU B N 1
ATOM 4761 C CA . LEU B 1 272 ? -46.862 -43.999 55.902 1.00 52.21 927 LEU B CA 1
ATOM 4762 C C . LEU B 1 272 ? -45.787 -44.987 55.406 1.00 55.21 927 LEU B C 1
ATOM 4763 O O . LEU B 1 272 ? -44.602 -44.644 55.347 1.00 54.83 927 LEU B O 1
ATOM 4768 N N . ASN B 1 273 ? -46.216 -46.204 55.021 1.00 50.95 928 ASN B N 1
ATOM 4769 C CA . ASN B 1 273 ? -45.345 -47.247 54.479 1.00 50.44 928 ASN B CA 1
ATOM 4770 C C . ASN B 1 273 ? -45.353 -47.156 52.955 1.00 53.53 928 ASN B C 1
ATOM 4771 O O . ASN B 1 273 ? -46.402 -46.890 52.361 1.00 52.79 928 ASN B O 1
ATOM 4776 N N . PHE B 1 274 ? -44.184 -47.365 52.327 1.00 49.77 929 PHE B N 1
ATOM 4777 C CA . PHE B 1 274 ? -44.025 -47.280 50.876 1.00 49.41 929 PHE B CA 1
ATOM 4778 C C . PHE B 1 274 ? -44.670 -48.436 50.119 1.00 53.80 929 PHE B C 1
ATOM 4779 O O . PHE B 1 274 ? -44.437 -49.602 50.447 1.00 53.48 929 PHE B O 1
ATOM 4787 N N . MET B 1 275 ? -45.474 -48.096 49.096 1.00 50.65 930 MET B N 1
ATOM 4788 C CA . MET B 1 275 ? -46.180 -49.050 48.240 1.00 50.66 930 MET B CA 1
ATOM 4789 C C . MET B 1 275 ? -45.450 -49.175 46.897 1.00 55.32 930 MET B C 1
ATOM 4790 O O . MET B 1 275 ? -45.666 -48.364 45.992 1.00 54.95 930 MET B O 1
ATOM 4795 N N . TYR B 1 276 ? -44.562 -50.179 46.786 1.00 52.47 931 TYR B N 1
ATOM 4796 C CA . TYR B 1 276 ? -43.772 -50.434 45.581 1.00 52.49 931 TYR B CA 1
ATOM 4797 C C . TYR B 1 276 ? -44.588 -51.185 44.529 1.00 57.04 931 TYR B C 1
ATOM 4798 O O . TYR B 1 276 ? -45.178 -52.224 44.830 1.00 56.61 931 TYR B O 1
ATOM 4807 N N . ILE B 1 277 ? -44.636 -50.639 43.301 1.00 54.26 932 ILE B N 1
ATOM 4808 C CA . ILE B 1 277 ? -45.385 -51.208 42.176 1.00 54.52 932 ILE B CA 1
ATOM 4809 C C . ILE B 1 277 ? -44.450 -51.993 41.244 1.00 59.67 932 ILE B C 1
ATOM 4810 O O . ILE B 1 277 ? -43.438 -51.456 40.791 1.00 59.31 932 ILE B O 1
ATOM 4815 N N . GLU B 1 278 ? -44.796 -53.267 40.976 1.00 57.22 933 GLU B N 1
ATOM 4816 C CA . GLU B 1 278 ? -44.037 -54.172 40.107 1.00 57.50 933 GLU B CA 1
ATOM 4817 C C . GLU B 1 278 ? -44.899 -54.683 38.953 1.00 62.31 933 GLU B C 1
ATOM 4818 O O . GLU B 1 278 ? -46.088 -54.941 39.143 1.00 61.95 933 GLU B O 1
ATOM 4824 N N . VAL B 1 279 ? -44.293 -54.840 37.763 1.00 59.41 934 VAL B N 1
ATOM 4825 C CA . VAL B 1 279 ? -44.978 -55.322 36.558 1.00 59.43 934 VAL B CA 1
ATOM 4826 C C . VAL B 1 279 ? -44.667 -56.815 36.351 1.00 63.56 934 VAL B C 1
ATOM 4827 O O . VAL B 1 279 ? -43.496 -57.201 36.346 1.00 63.15 934 VAL B O 1
ATOM 4831 N N . ASP B 1 280 ? -45.731 -57.638 36.188 1.00 60.33 935 ASP B N 1
ATOM 4832 C CA . ASP B 1 280 ? -45.710 -59.095 35.976 1.00 94.70 935 ASP B CA 1
ATOM 4833 C C . ASP B 1 280 ? -45.122 -59.886 37.154 1.00 128.80 935 ASP B C 1
ATOM 4834 O O . ASP B 1 280 ? -43.916 -59.867 37.397 1.00 92.07 935 ASP B O 1
ATOM 4839 N N . GLU B 1 284 ? -49.079 -59.150 31.568 1.00 71.74 939 GLU B N 1
ATOM 4840 C CA . GLU B 1 284 ? -48.379 -58.441 32.634 1.00 71.45 939 GLU B CA 1
ATOM 4841 C C . GLU B 1 284 ? -49.337 -57.536 33.415 1.00 74.86 939 GLU B C 1
ATOM 4842 O O . GLU B 1 284 ? -49.995 -56.676 32.825 1.00 74.42 939 GLU B O 1
ATOM 4844 N N . ARG B 1 285 ? -49.427 -57.752 34.740 1.00 70.99 940 ARG B N 1
ATOM 4845 C CA . ARG B 1 285 ? -50.303 -56.992 35.639 1.00 70.52 940 ARG B CA 1
ATOM 4846 C C . ARG B 1 285 ? -49.513 -56.330 36.771 1.00 73.46 940 ARG B C 1
ATOM 4847 O O . ARG B 1 285 ? -48.483 -56.859 37.196 1.00 72.96 940 ARG B O 1
ATOM 4855 N N . GLU B 1 286 ? -50.004 -55.174 37.259 1.00 69.39 941 GLU B N 1
ATOM 4856 C CA . GLU B 1 286 ? -49.369 -54.411 38.336 1.00 68.91 941 GLU B CA 1
ATOM 4857 C C . GLU B 1 286 ? -49.585 -55.053 39.707 1.00 71.89 941 GLU B C 1
ATOM 4858 O O . GLU B 1 286 ? -50.724 -55.332 40.089 1.00 71.50 941 GLU B O 1
ATOM 4864 N N . LYS B 1 287 ? -48.480 -55.291 40.437 1.00 67.70 942 LYS B N 1
ATOM 4865 C CA . LYS B 1 287 ? -48.472 -55.890 41.774 1.00 67.11 942 LYS B CA 1
ATOM 4866 C C . LYS B 1 287 ? -47.912 -54.895 42.791 1.00 69.86 942 LYS B C 1
ATOM 4867 O O . LYS B 1 287 ? -46.849 -54.312 42.562 1.00 69.53 942 LYS B O 1
ATOM 4873 N N . VAL B 1 288 ? -48.636 -54.693 43.905 1.00 65.40 943 VAL B N 1
ATOM 4874 C CA . VAL B 1 288 ? -48.256 -53.748 44.960 1.00 64.73 943 VAL B CA 1
ATOM 4875 C C . VAL B 1 288 ? -47.638 -54.477 46.162 1.00 67.32 943 VAL B C 1
ATOM 4876 O O . VAL B 1 288 ? -48.258 -55.387 46.717 1.00 66.93 943 VAL B O 1
ATOM 4880 N N . THR B 1 289 ? -46.415 -54.070 46.552 1.00 62.83 944 THR B N 1
ATOM 4881 C CA . THR B 1 289 ? -45.682 -54.622 47.697 1.00 62.15 944 THR B CA 1
ATOM 4882 C C . THR B 1 289 ? -45.395 -53.542 48.749 1.00 64.76 944 THR B C 1
ATOM 4883 O O . THR B 1 289 ? -44.648 -52.598 48.484 1.00 64.20 944 THR B O 1
ATOM 4887 N N . VAL B 1 290 ? -46.032 -53.672 49.928 1.00 60.52 945 VAL B N 1
ATOM 4888 C CA . VAL B 1 290 ? -45.915 -52.730 51.047 1.00 59.98 945 VAL B CA 1
ATOM 4889 C C . VAL B 1 290 ? -44.613 -52.969 51.821 1.00 63.23 945 VAL B C 1
ATOM 4890 O O . VAL B 1 290 ? -44.336 -54.099 52.230 1.00 62.84 945 VAL B O 1
ATOM 4894 N N . MET B 1 291 ? -43.820 -51.898 52.012 1.00 59.31 946 MET B N 1
ATOM 4895 C CA . MET B 1 291 ? -42.544 -51.941 52.727 1.00 58.91 946 MET B CA 1
ATOM 4896 C C . MET B 1 291 ? -42.586 -51.054 53.971 1.00 62.56 946 MET B C 1
ATOM 4897 O O . MET B 1 291 ? -42.765 -49.838 53.858 1.00 62.19 946 MET B O 1
ATOM 4902 N N . SER B 1 292 ? -42.438 -51.672 55.157 1.00 58.90 947 SER B N 1
ATOM 4903 C CA . SER B 1 292 ? -42.445 -50.983 56.450 1.00 58.60 947 SER B CA 1
ATOM 4904 C C . SER B 1 292 ? -41.154 -50.188 56.662 1.00 62.05 947 SER B C 1
ATOM 4905 O O . SER B 1 292 ? -41.209 -49.043 57.112 1.00 61.54 947 SER B O 1
ATOM 4908 N N . THR B 1 293 ? -39.997 -50.803 56.337 1.00 58.29 948 THR B N 1
ATOM 4909 C CA . THR B 1 293 ? -38.663 -50.202 56.445 1.00 57.93 948 THR B CA 1
ATOM 4910 C C . THR B 1 293 ? -37.814 -50.560 55.225 1.00 61.08 948 THR B C 1
ATOM 4911 O O . THR B 1 293 ? -37.769 -51.727 54.825 1.00 60.73 948 THR B O 1
ATOM 4915 N N . ILE B 1 294 ? -37.150 -49.554 54.633 1.00 56.99 949 ILE B N 1
ATOM 4916 C CA . ILE B 1 294 ? -36.267 -49.737 53.478 1.00 56.44 949 ILE B CA 1
ATOM 4917 C C . ILE B 1 294 ? -34.824 -49.598 53.969 1.00 59.53 949 ILE B C 1
ATOM 4918 O O . ILE B 1 294 ? -34.430 -48.528 54.437 1.00 59.14 949 ILE B O 1
ATOM 4923 N N . ASN B 1 295 ? -34.060 -50.699 53.906 1.00 55.45 950 ASN B N 1
ATOM 4924 C CA . ASN B 1 295 ? -32.669 -50.744 54.354 1.00 54.91 950 ASN B CA 1
ATOM 4925 C C . ASN B 1 295 ? -31.714 -50.165 53.301 1.00 57.67 950 ASN B C 1
ATOM 4926 O O . ASN B 1 295 ? -31.869 -50.481 52.118 1.00 57.27 950 ASN B O 1
ATOM 4931 N N . PRO B 1 296 ? -30.725 -49.321 53.696 1.00 53.33 951 PRO B N 1
ATOM 4932 C CA . PRO B 1 296 ? -29.797 -48.761 52.697 1.00 52.69 951 PRO B CA 1
ATOM 4933 C C . PRO B 1 296 ? -28.859 -49.827 52.126 1.00 55.33 951 PRO B C 1
ATOM 4934 O O . PRO B 1 296 ? -27.847 -50.176 52.739 1.00 55.04 951 PRO B O 1
ATOM 4938 N N . THR B 1 297 ? -29.238 -50.372 50.956 1.00 50.75 952 THR B N 1
ATOM 4939 C CA . THR B 1 297 ? -28.503 -51.428 50.249 1.00 49.99 952 THR B CA 1
ATOM 4940 C C . THR B 1 297 ? -27.543 -50.887 49.184 1.00 52.55 952 THR B C 1
ATOM 4941 O O . THR B 1 297 ? -26.562 -51.558 48.858 1.00 52.39 952 THR B O 1
ATOM 4945 N N . LYS B 1 298 ? -27.829 -49.686 48.638 1.00 47.61 953 LYS B N 1
ATOM 4946 C CA . LYS B 1 298 ? -27.016 -49.048 47.601 1.00 46.73 953 LYS B CA 1
ATOM 4947 C C . LYS B 1 298 ? -25.658 -48.584 48.144 1.00 49.24 953 LYS B C 1
ATOM 4948 O O . LYS B 1 298 ? -25.573 -47.562 48.831 1.00 48.75 953 LYS B O 1
ATOM 4954 N N . ASP B 1 299 ? -24.601 -49.357 47.842 1.00 44.79 954 ASP B N 1
ATOM 4955 C CA . ASP B 1 299 ? -23.236 -49.043 48.257 1.00 44.06 954 ASP B CA 1
ATOM 4956 C C . ASP B 1 299 ? -22.656 -48.050 47.248 1.00 46.72 954 ASP B C 1
ATOM 4957 O O . ASP B 1 299 ? -22.182 -48.448 46.179 1.00 46.10 954 ASP B O 1
ATOM 4962 N N . LEU B 1 300 ? -22.742 -46.749 47.579 1.00 42.55 955 LEU B N 1
ATOM 4963 C CA . LEU B 1 300 ? -22.268 -45.649 46.738 1.00 42.08 955 LEU B CA 1
ATOM 4964 C C . LEU B 1 300 ? -20.752 -45.685 46.525 1.00 45.00 955 LEU B C 1
ATOM 4965 O O . LEU B 1 300 ? -20.298 -45.395 45.419 1.00 44.27 955 LEU B O 1
ATOM 4970 N N . LEU B 1 301 ? -19.983 -46.064 47.569 1.00 41.20 956 LEU B N 1
ATOM 4971 C CA . LEU B 1 301 ? -18.521 -46.168 47.525 1.00 40.86 956 LEU B CA 1
ATOM 4972 C C . LEU B 1 301 ? -18.052 -47.244 46.544 1.00 44.08 956 LEU B C 1
ATOM 4973 O O . LEU B 1 301 ? -17.187 -46.965 45.716 1.00 43.43 956 LEU B O 1
ATOM 4978 N N . ALA B 1 302 ? -18.636 -48.461 46.629 1.00 40.49 957 ALA B N 1
ATOM 4979 C CA . ALA B 1 302 ? -18.311 -49.606 45.773 1.00 40.22 957 ALA B CA 1
ATOM 4980 C C . ALA B 1 302 ? -18.636 -49.346 44.302 1.00 43.80 957 ALA B C 1
ATOM 4981 O O . ALA B 1 302 ? -17.882 -49.779 43.429 1.00 43.36 957 ALA B O 1
ATOM 4983 N N . ASP B 1 303 ? -19.748 -48.638 44.032 1.00 40.27 958 ASP B N 1
ATOM 4984 C CA . ASP B 1 303 ? -20.180 -48.302 42.677 1.00 40.00 958 ASP B CA 1
ATOM 4985 C C . ASP B 1 303 ? -19.319 -47.215 42.034 1.00 43.15 958 ASP B C 1
ATOM 4986 O O . ASP B 1 303 ? -19.137 -47.239 40.816 1.00 42.70 958 ASP B O 1
ATOM 4991 N N . LEU B 1 304 ? -18.776 -46.278 42.845 1.00 39.34 959 LEU B N 1
ATOM 4992 C CA . LEU B 1 304 ? -17.913 -45.200 42.354 1.00 38.85 959 LEU B CA 1
ATOM 4993 C C . LEU B 1 304 ? -16.527 -45.699 41.934 1.00 42.80 959 LEU B C 1
ATOM 4994 O O . LEU B 1 304 ? -16.106 -45.409 40.814 1.00 42.44 959 LEU B O 1
ATOM 4999 N N . ILE B 1 305 ? -15.835 -46.469 42.803 1.00 39.29 960 ILE B N 1
ATOM 5000 C CA . ILE B 1 305 ? -14.503 -47.012 42.490 1.00 71.86 960 ILE B CA 1
ATOM 5001 C C . ILE B 1 305 ? -14.604 -48.131 41.447 1.00 97.33 960 ILE B C 1
ATOM 5002 O O . ILE B 1 305 ? -15.461 -49.005 41.555 1.00 58.21 960 ILE B O 1
ATOM 5007 N N . GLN B 1 308 ? -12.583 -50.142 39.678 1.00 72.09 963 GLN B N 1
ATOM 5008 C CA . GLN B 1 308 ? -11.298 -49.962 39.006 1.00 71.89 963 GLN B CA 1
ATOM 5009 C C . GLN B 1 308 ? -10.095 -50.120 39.951 1.00 75.81 963 GLN B C 1
ATOM 5010 O O . GLN B 1 308 ? -9.147 -50.823 39.600 1.00 75.53 963 GLN B O 1
ATOM 5016 N N . ARG B 1 309 ? -10.157 -49.481 41.147 1.00 72.20 964 ARG B N 1
ATOM 5017 C CA . ARG B 1 309 ? -9.159 -49.484 42.231 1.00 71.92 964 ARG B CA 1
ATOM 5018 C C . ARG B 1 309 ? -7.701 -49.311 41.763 1.00 75.25 964 ARG B C 1
ATOM 5019 O O . ARG B 1 309 ? -7.014 -50.306 41.514 1.00 74.76 964 ARG B O 1
ATOM 5027 N N . LEU B 1 310 ? -7.232 -48.051 41.638 1.00 71.43 965 LEU B N 1
ATOM 5028 C CA . LEU B 1 310 ? -5.865 -47.789 41.177 1.00 70.96 965 LEU B CA 1
ATOM 5029 C C . LEU B 1 310 ? -4.894 -47.110 42.195 1.00 73.95 965 LEU B C 1
ATOM 5030 O O . LEU B 1 310 ? -4.388 -47.853 43.038 1.00 73.78 965 LEU B O 1
ATOM 5035 N N . PRO B 1 311 ? -4.586 -45.777 42.196 1.00 69.46 966 PRO B N 1
ATOM 5036 C CA . PRO B 1 311 ? -3.624 -45.261 43.186 1.00 68.80 966 PRO B CA 1
ATOM 5037 C C . PRO B 1 311 ? -4.270 -44.779 44.488 1.00 71.12 966 PRO B C 1
ATOM 5038 O O . PRO B 1 311 ? -5.433 -45.093 44.739 1.00 70.76 966 PRO B O 1
ATOM 5042 N N . GLU B 1 312 ? -3.508 -44.037 45.322 1.00 66.35 967 GLU B N 1
ATOM 5043 C CA . GLU B 1 312 ? -3.966 -43.493 46.605 1.00 65.47 967 GLU B CA 1
ATOM 5044 C C . GLU B 1 312 ? -4.420 -42.033 46.502 1.00 67.32 967 GLU B C 1
ATOM 5045 O O . GLU B 1 312 ? -5.335 -41.636 47.226 1.00 66.83 967 GLU B O 1
ATOM 5051 N N . ASP B 1 313 ? -3.779 -41.239 45.613 1.00 62.25 968 ASP B N 1
ATOM 5052 C CA . ASP B 1 313 ? -4.111 -39.828 45.381 1.00 61.27 968 ASP B CA 1
ATOM 5053 C C . ASP B 1 313 ? -5.488 -39.671 44.727 1.00 62.92 968 ASP B C 1
ATOM 5054 O O . ASP B 1 313 ? -6.192 -38.699 45.008 1.00 62.56 968 ASP B O 1
ATOM 5059 N N . GLN B 1 314 ? -5.870 -40.637 43.868 1.00 57.59 969 GLN B N 1
ATOM 5060 C CA . GLN B 1 314 ? -7.164 -40.672 43.187 1.00 56.48 969 GLN B CA 1
ATOM 5061 C C . GLN B 1 314 ? -8.236 -41.267 44.100 1.00 58.20 969 GLN B C 1
ATOM 5062 O O . GLN B 1 314 ? -9.380 -40.817 44.054 1.00 57.79 969 GLN B O 1
ATOM 5068 N N . ARG B 1 315 ? -7.859 -42.268 44.933 1.00 53.00 970 ARG B N 1
ATOM 5069 C CA . ARG B 1 315 ? -8.734 -42.961 45.889 1.00 51.99 970 ARG B CA 1
ATOM 5070 C C . ARG B 1 315 ? -9.311 -41.996 46.933 1.00 53.88 970 ARG B C 1
ATOM 5071 O O . ARG B 1 315 ? -10.518 -42.030 47.179 1.00 53.50 970 ARG B O 1
ATOM 5079 N N . LYS B 1 316 ? -8.454 -41.132 47.527 1.00 48.78 971 LYS B N 1
ATOM 5080 C CA . LYS B 1 316 ? -8.838 -40.129 48.531 1.00 47.80 971 LYS B CA 1
ATOM 5081 C C . LYS B 1 316 ? -9.853 -39.134 47.964 1.00 49.52 971 LYS B C 1
ATOM 5082 O O . LYS B 1 316 ? -10.741 -38.681 48.688 1.00 48.98 971 LYS B O 1
ATOM 5088 N N . LYS B 1 317 ? -9.725 -38.820 46.661 1.00 44.47 972 LYS B N 1
ATOM 5089 C CA . LYS B 1 317 ? -10.613 -37.922 45.928 1.00 43.46 972 LYS B CA 1
ATOM 5090 C C . LYS B 1 317 ? -11.992 -38.550 45.695 1.00 45.20 972 LYS B C 1
ATOM 5091 O O . LYS B 1 317 ? -12.989 -37.828 45.713 1.00 44.58 972 LYS B O 1
ATOM 5097 N N . VAL B 1 318 ? -12.048 -39.888 45.492 1.00 40.29 973 VAL B N 1
ATOM 5098 C CA . VAL B 1 318 ? -13.296 -40.645 45.289 1.00 39.46 973 VAL B CA 1
ATOM 5099 C C . VAL B 1 318 ? -14.112 -40.648 46.592 1.00 42.05 973 VAL B C 1
ATOM 5100 O O . VAL B 1 318 ? -15.323 -40.412 46.551 1.00 41.23 973 VAL B O 1
ATOM 5104 N N . HIS B 1 319 ? -13.433 -40.872 47.742 1.00 38.03 974 HIS B N 1
ATOM 5105 C CA . HIS B 1 319 ? -14.029 -40.862 49.083 1.00 37.82 974 HIS B CA 1
ATOM 5106 C C . HIS B 1 319 ? -14.640 -39.490 49.398 1.00 40.01 974 HIS B C 1
ATOM 5107 O O . HIS B 1 319 ? -15.689 -39.420 50.041 1.00 39.47 974 HIS B O 1
ATOM 5114 N N . GLN B 1 320 ? -13.990 -38.410 48.915 1.00 35.42 975 GLN B N 1
ATOM 5115 C CA . GLN B 1 320 ? -14.430 -37.022 49.065 1.00 34.88 975 GLN B CA 1
ATOM 5116 C C . GLN B 1 320 ? -15.668 -36.761 48.201 1.00 38.25 975 GLN B C 1
ATOM 5117 O O . GLN B 1 320 ? -16.578 -36.060 48.646 1.00 38.15 975 GLN B O 1
ATOM 5123 N N . LEU B 1 321 ? -15.708 -37.340 46.977 1.00 33.79 976 LEU B N 1
ATOM 5124 C CA . LEU B 1 321 ? -16.849 -37.228 46.064 1.00 33.02 976 LEU B CA 1
ATOM 5125 C C . LEU B 1 321 ? -18.051 -37.958 46.669 1.00 36.02 976 LEU B C 1
ATOM 5126 O O . LEU B 1 321 ? -19.153 -37.412 46.655 1.00 35.41 976 LEU B O 1
ATOM 5131 N N . LYS B 1 322 ? -17.818 -39.165 47.240 1.00 32.43 977 LYS B N 1
ATOM 5132 C CA . LYS B 1 322 ? -18.821 -40.000 47.914 1.00 32.36 977 LYS B CA 1
ATOM 5133 C C . LYS B 1 322 ? -19.490 -39.230 49.068 1.00 36.45 977 LYS B C 1
ATOM 5134 O O . LYS B 1 322 ? -20.718 -39.262 49.186 1.00 36.00 977 LYS B O 1
ATOM 5140 N N . ASP B 1 323 ? -18.679 -38.527 49.892 1.00 33.05 978 ASP B N 1
ATOM 5141 C CA . ASP B 1 323 ? -19.139 -37.719 51.024 1.00 32.95 978 ASP B CA 1
ATOM 5142 C C . ASP B 1 323 ? -19.951 -36.518 50.537 1.00 36.44 978 ASP B C 1
ATOM 5143 O O . ASP B 1 323 ? -20.968 -36.188 51.150 1.00 36.22 978 ASP B O 1
ATOM 5148 N N . LEU B 1 324 ? -19.503 -35.876 49.434 1.00 32.47 979 LEU B N 1
ATOM 5149 C CA . LEU B 1 324 ? -20.183 -34.738 48.817 1.00 32.09 979 LEU B CA 1
ATOM 5150 C C . LEU B 1 324 ? -21.539 -35.180 48.261 1.00 35.10 979 LEU B C 1
ATOM 5151 O O . LEU B 1 324 ? -22.532 -34.485 48.483 1.00 34.78 979 LEU B O 1
ATOM 5156 N N . LEU B 1 325 ? -21.585 -36.353 47.585 1.00 30.65 980 LEU B N 1
ATOM 5157 C CA . LEU B 1 325 ? -22.816 -36.929 47.027 1.00 30.13 980 LEU B CA 1
ATOM 5158 C C . LEU B 1 325 ? -23.810 -37.293 48.131 1.00 33.28 980 LEU B C 1
ATOM 5159 O O . LEU B 1 325 ? -25.013 -37.117 47.945 1.00 32.25 980 LEU B O 1
ATOM 5164 N N . ASP B 1 326 ? -23.301 -37.759 49.291 1.00 30.04 981 ASP B N 1
ATOM 5165 C CA . ASP B 1 326 ? -24.103 -38.108 50.468 1.00 30.04 981 ASP B CA 1
ATOM 5166 C C . ASP B 1 326 ? -24.849 -36.872 50.994 1.00 33.39 981 ASP B C 1
ATOM 5167 O O . ASP B 1 326 ? -26.017 -36.972 51.367 1.00 32.71 981 ASP B O 1
ATOM 5172 N N . GLN B 1 327 ? -24.173 -35.707 50.993 1.00 30.05 982 GLN B N 1
ATOM 5173 C CA . GLN B 1 327 ? -24.727 -34.425 51.432 1.00 29.86 982 GLN B CA 1
ATOM 5174 C C . GLN B 1 327 ? -25.731 -33.864 50.420 1.00 32.80 982 GLN B C 1
ATOM 5175 O O . GLN B 1 327 ? -26.714 -33.240 50.822 1.00 32.03 982 GLN B O 1
ATOM 5181 N N . ILE B 1 328 ? -25.487 -34.090 49.111 1.00 28.74 983 ILE B N 1
ATOM 5182 C CA . ILE B 1 328 ? -26.370 -33.629 48.033 1.00 28.14 983 ILE B CA 1
ATOM 5183 C C . ILE B 1 328 ? -27.636 -34.492 47.965 1.00 31.55 983 ILE B C 1
ATOM 5184 O O . ILE B 1 328 ? -28.732 -33.952 47.843 1.00 30.78 983 ILE B O 1
ATOM 5189 N N . LEU B 1 329 ? -27.481 -35.825 48.016 1.00 28.65 984 LEU B N 1
ATOM 5190 C CA . LEU B 1 329 ? -28.587 -36.774 47.874 1.00 28.68 984 LEU B CA 1
ATOM 5191 C C . LEU B 1 329 ? -29.488 -37.003 49.097 1.00 34.17 984 LEU B C 1
ATOM 5192 O O . LEU B 1 329 ? -30.120 -38.059 49.201 1.00 34.03 984 LEU B O 1
ATOM 5197 N N . MET B 1 330 ? -29.604 -35.994 49.982 1.00 31.59 985 MET B N 1
ATOM 5198 C CA . MET B 1 330 ? -30.490 -36.061 51.146 1.00 31.58 985 MET B CA 1
ATOM 5199 C C . MET B 1 330 ? -31.930 -35.969 50.634 1.00 35.40 985 MET B C 1
ATOM 5200 O O . MET B 1 330 ? -32.220 -35.124 49.786 1.00 34.75 985 MET B O 1
ATOM 5205 N N . LEU B 1 331 ? -32.811 -36.874 51.092 1.00 32.29 986 LEU B N 1
ATOM 5206 C CA . LEU B 1 331 ? -34.212 -36.916 50.656 1.00 32.42 986 LEU B CA 1
ATOM 5207 C C . LEU B 1 331 ? -34.980 -35.633 50.979 1.00 36.75 986 LEU B C 1
ATOM 5208 O O . LEU B 1 331 ? -35.786 -35.187 50.164 1.00 35.93 986 LEU B O 1
ATOM 5213 N N . ASP B 1 332 ? -34.687 -35.021 52.140 1.00 34.12 987 ASP B N 1
ATOM 5214 C CA . ASP B 1 332 ? -35.305 -33.776 52.590 1.00 34.30 987 ASP B CA 1
ATOM 5215 C C . ASP B 1 332 ? -34.510 -32.570 52.058 1.00 38.64 987 ASP B C 1
ATOM 5216 O O . ASP B 1 332 ? -33.323 -32.453 52.376 1.00 37.98 987 ASP B O 1
ATOM 5221 N N . PRO B 1 333 ? -35.137 -31.663 51.259 1.00 35.73 988 PRO B N 1
ATOM 5222 C CA . PRO B 1 333 ? -34.390 -30.502 50.731 1.00 35.87 988 PRO B CA 1
ATOM 5223 C C . PRO B 1 333 ? -33.905 -29.503 51.787 1.00 40.55 988 PRO B C 1
ATOM 5224 O O . PRO B 1 333 ? -33.010 -28.707 51.500 1.00 40.18 988 PRO B O 1
ATOM 5228 N N . ALA B 1 334 ? -34.490 -29.543 53.000 1.00 37.57 989 ALA B N 1
ATOM 5229 C CA . ALA B 1 334 ? -34.100 -28.677 54.115 1.00 37.41 989 ALA B CA 1
ATOM 5230 C C . ALA B 1 334 ? -32.778 -29.158 54.724 1.00 40.47 989 ALA B C 1
ATOM 5231 O O . ALA B 1 334 ? -31.999 -28.340 55.215 1.00 40.03 989 ALA B O 1
ATOM 5233 N N . LYS B 1 335 ? -32.528 -30.485 54.675 1.00 36.45 990 LYS B N 1
ATOM 5234 C CA . LYS B 1 335 ? -31.319 -31.138 55.195 1.00 36.06 990 LYS B CA 1
ATOM 5235 C C . LYS B 1 335 ? -30.217 -31.246 54.126 1.00 39.27 990 LYS B C 1
ATOM 5236 O O . LYS B 1 335 ? -29.117 -31.723 54.418 1.00 38.62 990 LYS B O 1
ATOM 5242 N N . ARG B 1 336 ? -30.518 -30.788 52.896 1.00 35.37 991 ARG B N 1
ATOM 5243 C CA . ARG B 1 336 ? -29.624 -30.801 51.737 1.00 35.02 991 ARG B CA 1
ATOM 5244 C C . ARG B 1 336 ? -28.496 -29.796 51.892 1.00 38.96 991 ARG B C 1
ATOM 5245 O O . ARG B 1 336 ? -28.701 -28.729 52.476 1.00 38.99 991 ARG B O 1
ATOM 5253 N N . ILE B 1 337 ? -27.314 -30.118 51.338 1.00 35.12 992 ILE B N 1
ATOM 5254 C CA . ILE B 1 337 ? -26.151 -29.228 51.362 1.00 34.84 992 ILE B CA 1
ATOM 5255 C C . ILE B 1 337 ? -26.428 -27.970 50.515 1.00 38.24 992 ILE B C 1
ATOM 5256 O O . ILE B 1 337 ? -27.006 -28.071 49.429 1.00 37.29 992 ILE B O 1
ATOM 5261 N N . SER B 1 338 ? -26.066 -26.791 51.044 1.00 35.12 993 SER B N 1
ATOM 5262 C CA . SER B 1 338 ? -26.259 -25.521 50.347 1.00 35.04 993 SER B CA 1
ATOM 5263 C C . SER B 1 338 ? -25.167 -25.325 49.292 1.00 39.25 993 SER B C 1
ATOM 5264 O O . SER B 1 338 ? -24.158 -26.035 49.315 1.00 38.76 993 SER B O 1
ATOM 5267 N N . ILE B 1 339 ? -25.371 -24.363 48.372 1.00 36.16 994 ILE B N 1
ATOM 5268 C CA . ILE B 1 339 ? -24.430 -24.030 47.297 1.00 36.22 994 ILE B CA 1
ATOM 5269 C C . ILE B 1 339 ? -23.068 -23.581 47.862 1.00 40.36 994 ILE B C 1
ATOM 5270 O O . ILE B 1 339 ? -22.030 -24.056 47.394 1.00 39.55 994 ILE B O 1
ATOM 5275 N N . ASN B 1 340 ? -23.086 -22.700 48.887 1.00 37.51 995 ASN B N 1
ATOM 5276 C CA . ASN B 1 340 ? -21.887 -22.181 49.556 1.00 37.55 995 ASN B CA 1
ATOM 5277 C C . ASN B 1 340 ? -21.066 -23.293 50.211 1.00 40.97 995 ASN B C 1
ATOM 5278 O O . ASN B 1 340 ? -19.841 -23.289 50.094 1.00 40.43 995 ASN B O 1
ATOM 5283 N N . GLN B 1 341 ? -21.746 -24.250 50.873 1.00 37.77 996 GLN B N 1
ATOM 5284 C CA . GLN B 1 341 ? -21.119 -25.395 51.541 1.00 37.88 996 GLN B CA 1
ATOM 5285 C C . GLN B 1 341 ? -20.556 -26.402 50.527 1.00 42.60 996 GLN B C 1
ATOM 5286 O O . GLN B 1 341 ? -19.548 -27.051 50.814 1.00 42.19 996 GLN B O 1
ATOM 5292 N N . ALA B 1 342 ? -21.210 -26.529 49.349 1.00 39.33 997 ALA B N 1
ATOM 5293 C CA . ALA B 1 342 ? -20.793 -27.424 48.265 1.00 39.20 997 ALA B CA 1
ATOM 5294 C C . ALA B 1 342 ? -19.481 -26.942 47.632 1.00 43.08 997 ALA B C 1
ATOM 5295 O O . ALA B 1 342 ? -18.617 -27.763 47.323 1.00 42.47 997 ALA B O 1
ATOM 5297 N N . LEU B 1 343 ? -19.328 -25.610 47.465 1.00 39.86 998 LEU B N 1
ATOM 5298 C CA . LEU B 1 343 ? -18.123 -24.984 46.912 1.00 39.84 998 LEU B CA 1
ATOM 5299 C C . LEU B 1 343 ? -16.952 -25.061 47.898 1.00 44.07 998 LEU B C 1
ATOM 5300 O O . LEU B 1 343 ? -15.797 -25.094 47.472 1.00 43.44 998 LEU B O 1
ATOM 5305 N N . GLN B 1 344 ? -17.257 -25.089 49.210 1.00 41.12 999 GLN B N 1
ATOM 5306 C CA . GLN B 1 344 ? -16.270 -25.154 50.289 1.00 41.23 999 GLN B CA 1
ATOM 5307 C C . GLN B 1 344 ? -15.913 -26.587 50.712 1.00 45.74 999 GLN B C 1
ATOM 5308 O O . GLN B 1 344 ? -15.075 -26.767 51.601 1.00 45.64 999 GLN B O 1
ATOM 5314 N N . HIS B 1 345 ? -16.530 -27.600 50.068 1.00 42.35 1000 HIS B N 1
ATOM 5315 C CA . HIS B 1 345 ? -16.291 -29.019 50.352 1.00 42.11 1000 HIS B CA 1
ATOM 5316 C C . HIS B 1 345 ? -14.853 -29.426 50.009 1.00 45.73 1000 HIS B C 1
ATOM 5317 O O . HIS B 1 345 ? -14.258 -28.860 49.089 1.00 45.23 1000 HIS B O 1
ATOM 5324 N N . ALA B 1 346 ? -14.302 -30.400 50.763 1.00 42.50 1001 ALA B N 1
ATOM 5325 C CA . ALA B 1 346 ? -12.940 -30.931 50.616 1.00 42.37 1001 ALA B CA 1
ATOM 5326 C C . ALA B 1 346 ? -12.623 -31.457 49.210 1.00 46.29 1001 ALA B C 1
ATOM 5327 O O . ALA B 1 346 ? -11.469 -31.386 48.783 1.00 45.90 1001 ALA B O 1
ATOM 5329 N N . PHE B 1 347 ? -13.645 -31.974 48.497 1.00 42.99 1002 PHE B N 1
ATOM 5330 C CA . PHE B 1 347 ? -13.524 -32.497 47.136 1.00 42.70 1002 PHE B CA 1
ATOM 5331 C C . PHE B 1 347 ? -13.141 -31.404 46.133 1.00 47.26 1002 PHE B C 1
ATOM 5332 O O . PHE B 1 347 ? -12.297 -31.650 45.275 1.00 46.45 1002 PHE B O 1
ATOM 5340 N N . ILE B 1 348 ? -13.736 -30.201 46.259 1.00 44.94 1003 ILE B N 1
ATOM 5341 C CA . ILE B 1 348 ? -13.464 -29.057 45.380 1.00 45.22 1003 ILE B CA 1
ATOM 5342 C C . ILE B 1 348 ? -12.227 -28.260 45.824 1.00 50.08 1003 ILE B C 1
ATOM 5343 O O . ILE B 1 348 ? -11.359 -27.988 44.993 1.00 49.65 1003 ILE B O 1
ATOM 5348 N N . GLN B 1 349 ? -12.154 -27.892 47.124 1.00 47.61 1004 GLN B N 1
ATOM 5349 C CA . GLN B 1 349 ? -11.068 -27.097 47.714 1.00 47.88 1004 GLN B CA 1
ATOM 5350 C C . GLN B 1 349 ? -9.656 -27.613 47.418 1.00 52.71 1004 GLN B C 1
ATOM 5351 O O . GLN B 1 349 ? -8.778 -26.805 47.105 1.00 52.71 1004 GLN B O 1
ATOM 5357 N N . GLU B 1 350 ? -9.458 -28.954 47.486 1.00 49.56 1005 GLU B N 1
ATOM 5358 C CA . GLU B 1 350 ? -8.230 -29.712 47.177 1.00 82.99 1005 GLU B CA 1
ATOM 5359 C C . GLU B 1 350 ? -8.398 -31.173 47.585 1.00 116.23 1005 GLU B C 1
ATOM 5360 O O . GLU B 1 350 ? -7.944 -32.066 46.875 1.00 80.04 1005 GLU B O 1
#

Secondary structure (DSSP, 8-state):
-B-SSS-B---TT-EETTTEEEEEEEE---EEEEEEEGGGTTEEEEEEE---TTHHHHHHHHHHHHHHHHHHH-TT--S-BPPEEEEEEETTEEEEEE----EEHHHHHHHH-TT----HHHHHHHHHHHHHHHHHHHHTTEE----SGGGEEE-TTS--EEE---TT-EESS---------GGG--HHHHHT----THHHHHHHHHHHHHHHHSS-S---SSHHHHHHHHHHHH-SPPHHHHHH-SS-TTTB-TTS-EEEE----EEEES-------HHHHH---HHHHHHHHHHHHHHHHH--SSTTSSPPHHHHHTSHHHH-/-TTS-----TTPEETTTEEEEEEEE--EEEEEEEGGGTTEEEEEEE--SSHHHHHHHHHHHHHHHHHHHH-SS--S-BPPEEEEEEETTEEEEEE----EEHHHHHHHH-TT----HHHHHHHHHHHHHHHHHHHHTTEE----SGGGEEE-TTSS-EEE---SS-EESTT--------GGG--HHHHHT---STHHHHHHHHHHHHHHHHSS-S---SSHHHHHHHHHHHH-SPPHHHHHH-SSGGGTB-TTS-EEEEEE---EEEEEES-------HHHHH-----SHHHHHHHHHHHHHHHHT-SSTTSSPPHHHHHTSHHHH-

Nearest PDB structures (foldseek):
  4iir-assembly2_B  TM=1.003E+00  e=1.034E-62  Homo sapiens
  4ifc-assembly2_B  TM=1.001E+00  e=1.183E-60  Homo sapiens
  4ijp-assembly1_A  TM=1.001E+00  e=6.092E-59  Homo sapiens
  4ijp-assembly2_B  TM=9.975E-01  e=1.202E-57  Homo sapiens
  8h6e-assembly1_4Y  TM=9.899E-01  e=2.345E-55  Homo sapiens

CATH classification: 3.30.200.20 (+1 more: 1.10.510.10)

Organism: Homo sapiens (NCBI:txid9606)

GO terms:
  GO:0004674 protein serine/threonine kinase activity (F, IDA)
  GO:0005634 nucleus (C, IDA)
  GO:0035332 positive regulation of hippo signaling (P, IDA)
  GO:0046827 positive regulation of protein export from nucleus (P, IDA)
  GO:0000776 kinetochore (C, IDA)
  GO:0016607 nuclear speck (C, IDA)
  GO:0071013 catalytic step 2 spliceosome (C, IDA)
  GO:0090266 regulation of mitotic cell cycle spindle assembly checkpoint (P, IDA)
  GO:0000244 spliceosomal tri-snRNP complex assembly (P, IDA)
  GO:0000387 spliceosomal snRNP assembly (P, IDA)
  GO:0005634 nucleus (C, EXP)
  GO:0000398 mRNA splicing, via spliceosome (P, IC)
  GO:0005654 nucleoplasm (C, TAS)
  GO:0005515 protein binding (F, IPI)
  GO:0003723 RNA binding (F, HDA)

Radius of gyration: 34.57 Å; Cα contacts (8 Å, |Δi|>4): 1261; chains: 2; bounding box: 78×83×81 Å

Solvent-accessible surface area: 31562 Å² total